Protein AF-A0A969W3G7-F1 (afdb_monomer)

Foldseek 3Di:
DDKDFDKDKDFFFAAPVQAPDDQQAFDPFQDDGGVVDTHRATAGWHWDDDPRTTGMIMGRHFDKAADPDQVLLVVQAQHWQAAQDPPDVVDGDNHIWGWHWTAHPVGTIIGTTDMDDDDDDPADPDDKDWDADPVRKIKIWGWDKDAPDDPPDDDDDPDDDDRIDIDIDIDTDDPAPQWDWDWDFDPPDVVDTDTDIDIDGDDDDDDFDPDDVAFFGKDKDAPDDPPDDDDPPDDGMDIDGDDPDDFDFPDFDDDPDPDTDTDGDDCVQKDKDFAQDFPDDAQDWDAQQDDRHPPDTDHATFGFHDDDRRITITGGDDDDDDDPPWAAPDDPPDDDDVPDDGTHDDDPPPPDPDPPDLVVVLQCLQQLHFDPQAFDWALAWAWWAWDQDPVRAIWIWGQDPVRDIDTDHDDPPWAAPDDHGDIDHGRDGGTDDHHRLQVQLVSQLVVCVVPHPNLVSLVVSLVVSLVVSLVSSCVSCVSVVHDDDSVVSSVSSCLQFQWKAFCFQFPHPDDHRDIDGPVVLVVRQVVCVVVVGDRTHIGTGGHRSLRSQCPDLALQSNLVPDPVVVSVVVCVVVVRDGPLQAQRSCVVVVHQGCDDPCVVVVVVVVPDDDDDDDDDDDDDDDDPPDDQDPVNVVPDDDDDDDDDDDDDDDDDDDDDPDDDDDDDDDDDDDDDDDD

Nearest PDB structures (foldseek):
  8gzh-assembly1_Z  TM=3.948E-01  e=4.542E-54  Synechocystis sp. PCC 6803
  8syi-assembly1_Z  TM=3.996E-01  e=1.171E-52  Synechococcus elongatus
  8urw-assembly1_Z  TM=3.968E-01  e=2.261E-47  Synechococcus elongatus
  5x22-assembly2_N  TM=9.342E-01  e=3.281E-22  Thermus thermophilus HB8
  5x22-assembly1_D  TM=8.956E-01  e=2.255E-21  Thermus thermophilus HB8

Sequence (675 aa):
TLLWIPEEAHEVNKDISLLMVEDGQYLEAGTEVVKDIFCQSAGVVEVTQKNDILREIAIKPGELHLVDDPEAAMQKHDSFAYPGQEVLPGVVPTELRYVEYVETPEGSALLLRPVEEFTVPDNPAVPSQESTNQMGRSIRLRAVQRISYKDGERVKSIDGLELLRTQLMLEIDTDAPQLAADIEFDKTDPDNWLLQLVILESLVIRQDISADLTQGSTRTRVLVSEGDKIAPGSVVARTEILCKQSGEVRGIRAGAELVRRVLVVTDADRLSLPCAKPTVQVNDLLRSGDAIGSGVIVPDSGQVVAIEDGNVVMRVGRPYLVSPGAVLQIDHSDLVQRGDNLALLVFERAKTGDIIQGLPRIEELLEGRKPKEMCVLAQKAGRVQVVYDSDDNAEVKIIEEDGNVLDYPINPGQSLIVSDGQVVLAAEPLTDGPANPHDILDIFFRLHRETKGIREAALLSLQQVQEFLVNEVQSVYQSQGVDISDKHIEVVVKQMTSKVRIDDGGDTTRLPGELVDLHQVEQINEAMEITGSVPAEYTPILMGITKASLNTDSFISAASFQETTRVLTEAAIEGKSDWLRGLKENVIIGRLIPAGTGFNAYDNVSSDVEPIYESAIAFDEADENVVIDDNIARSLPTYPIPIPANSEYEEELVDDDMEFEDLDDDDDSDDDLIE

Mean predicted aligned error: 22.02 Å

Structure (mmCIF, N/CA/C/O backbone):
data_AF-A0A969W3G7-F1
#
_entry.id   AF-A0A969W3G7-F1
#
loop_
_atom_site.group_PDB
_atom_site.id
_atom_site.type_symbol
_atom_site.label_atom_id
_atom_site.label_alt_id
_atom_site.label_comp_id
_atom_site.label_asym_id
_atom_site.label_entity_id
_atom_site.label_seq_id
_atom_site.pdbx_PDB_ins_code
_atom_site.Cartn_x
_atom_site.Cartn_y
_atom_site.Cartn_z
_atom_site.occupancy
_atom_site.B_iso_or_equiv
_atom_site.auth_seq_id
_atom_site.auth_comp_id
_atom_site.auth_asym_id
_atom_site.auth_atom_id
_atom_site.pdbx_PDB_model_num
ATOM 1 N N . THR A 1 1 ? 20.037 -35.197 -22.872 1.00 77.62 1 THR A N 1
ATOM 2 C CA . THR A 1 1 ? 21.127 -34.804 -23.788 1.00 77.62 1 THR A CA 1
ATOM 3 C C . THR A 1 1 ? 21.576 -33.408 -23.439 1.00 77.62 1 THR A C 1
ATOM 5 O O . THR A 1 1 ? 20.720 -32.613 -23.083 1.00 77.62 1 THR A O 1
ATOM 8 N N . LEU A 1 2 ? 22.877 -33.133 -23.485 1.00 83.56 2 LEU A N 1
ATOM 9 C CA . LEU A 1 2 ? 23.442 -31.796 -23.297 1.00 83.56 2 LEU A CA 1
ATOM 10 C C . LEU A 1 2 ? 24.012 -31.341 -24.643 1.00 83.56 2 LEU A C 1
ATOM 12 O O . LEU A 1 2 ? 24.755 -32.092 -25.269 1.00 83.56 2 LEU A O 1
ATOM 16 N N . LEU A 1 3 ? 23.605 -30.161 -25.104 1.00 88.00 3 LEU A N 1
ATOM 17 C CA . LEU A 1 3 ? 24.078 -29.559 -26.349 1.00 88.00 3 LEU A CA 1
ATOM 18 C C . LEU A 1 3 ? 25.063 -28.448 -25.994 1.00 88.00 3 LEU A C 1
ATOM 20 O O . LEU A 1 3 ? 24.746 -27.594 -25.172 1.00 88.00 3 LEU A O 1
ATOM 24 N N . TRP A 1 4 ? 26.254 -28.484 -26.576 1.00 87.19 4 TRP A N 1
ATOM 25 C CA . TRP A 1 4 ? 27.304 -27.504 -26.331 1.00 87.19 4 TRP A CA 1
ATOM 26 C C . TRP A 1 4 ? 27.584 -26.711 -27.605 1.00 87.19 4 TRP A C 1
ATOM 28 O O . TRP A 1 4 ? 27.890 -27.291 -28.649 1.00 87.19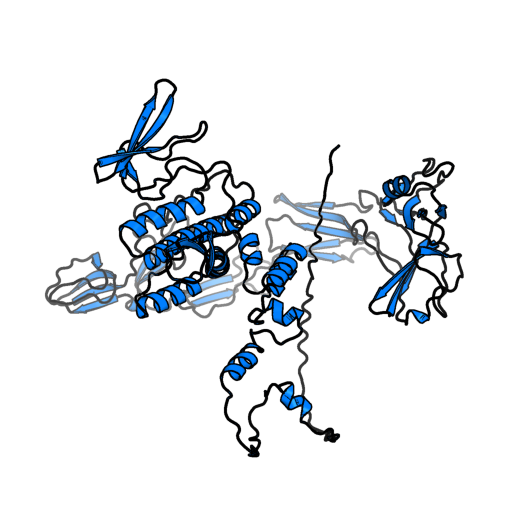 4 TRP A O 1
ATOM 38 N N . ILE A 1 5 ? 27.466 -25.387 -27.522 1.00 90.25 5 ILE A N 1
ATOM 39 C CA . ILE A 1 5 ? 27.737 -24.470 -28.631 1.00 90.25 5 ILE A CA 1
ATOM 40 C C . ILE A 1 5 ? 29.088 -23.809 -28.338 1.00 90.25 5 ILE A C 1
ATOM 42 O O . ILE A 1 5 ? 29.193 -23.064 -27.363 1.00 90.25 5 ILE A O 1
ATOM 46 N N . PRO A 1 6 ? 30.141 -24.088 -29.122 1.00 88.50 6 PRO A N 1
ATOM 47 C CA . PRO A 1 6 ? 31.458 -23.541 -28.858 1.00 88.50 6 PRO A CA 1
ATOM 48 C C . PRO A 1 6 ? 31.508 -22.044 -29.179 1.00 88.50 6 PRO A C 1
ATOM 50 O O . PRO A 1 6 ? 30.859 -21.544 -30.107 1.00 88.50 6 PRO A O 1
ATOM 53 N N . GLU A 1 7 ? 32.329 -21.337 -28.415 1.00 89.81 7 GLU A N 1
ATOM 54 C CA . GLU A 1 7 ? 32.609 -19.918 -28.576 1.00 89.81 7 GLU A CA 1
ATOM 55 C C . GLU A 1 7 ? 34.047 -19.645 -28.148 1.00 89.81 7 GLU A C 1
ATOM 57 O O . GLU A 1 7 ? 34.531 -20.211 -27.166 1.00 89.81 7 GLU A O 1
ATOM 62 N N . GLU A 1 8 ? 34.745 -18.802 -28.900 1.00 90.00 8 GLU A N 1
ATOM 63 C CA . GLU A 1 8 ? 36.092 -18.368 -28.551 1.00 90.00 8 GLU A CA 1
ATOM 64 C C . GLU A 1 8 ? 36.003 -16.983 -27.916 1.00 90.00 8 GLU A C 1
ATOM 66 O O . GLU A 1 8 ? 35.596 -16.031 -28.571 1.00 90.00 8 GLU A O 1
ATOM 71 N N . ALA A 1 9 ? 36.385 -16.864 -26.647 1.00 88.75 9 ALA A N 1
ATOM 72 C CA . ALA A 1 9 ? 36.351 -15.603 -25.916 1.00 88.75 9 ALA A CA 1
ATOM 73 C C . ALA A 1 9 ? 37.769 -15.145 -25.556 1.00 88.75 9 ALA A C 1
ATOM 75 O O . ALA A 1 9 ? 38.571 -15.913 -25.020 1.00 88.75 9 ALA A O 1
ATOM 76 N N . HIS A 1 10 ? 38.061 -13.874 -25.819 1.00 87.50 10 HIS A N 1
ATOM 77 C CA . HIS A 1 10 ? 39.287 -13.192 -25.419 1.00 87.50 10 HIS A CA 1
ATOM 78 C C . HIS A 1 10 ? 38.942 -12.090 -24.421 1.00 87.50 10 HIS A C 1
ATOM 80 O O . HIS A 1 10 ? 38.292 -11.105 -24.771 1.00 87.50 10 HIS A O 1
ATOM 86 N N . GLU A 1 11 ? 39.412 -12.225 -23.183 1.00 86.38 11 GLU A N 1
ATOM 87 C CA . GLU A 1 11 ? 39.331 -11.146 -22.198 1.00 86.38 11 GLU A CA 1
ATOM 88 C C . GLU A 1 11 ? 40.437 -10.124 -22.464 1.00 86.38 11 GLU A C 1
ATOM 90 O O . GLU A 1 11 ? 41.635 -10.424 -22.420 1.00 86.38 11 GLU A O 1
ATOM 95 N N . VAL A 1 12 ? 40.032 -8.892 -22.757 1.00 85.00 12 VAL A N 1
ATOM 96 C CA . VAL A 1 12 ? 40.934 -7.797 -23.114 1.00 85.00 12 VAL A CA 1
ATOM 97 C C . VAL A 1 12 ? 40.680 -6.649 -22.143 1.00 85.00 12 VAL A C 1
ATOM 99 O O . VAL A 1 12 ? 39.558 -6.408 -21.745 1.00 85.00 12 VAL A O 1
ATOM 102 N N . ASN A 1 13 ? 41.719 -5.933 -21.721 1.00 84.50 13 ASN A N 1
ATOM 103 C CA . ASN A 1 13 ? 41.578 -4.694 -20.948 1.00 84.50 13 ASN A CA 1
ATOM 104 C C . ASN A 1 13 ? 42.464 -3.633 -21.600 1.00 84.50 13 ASN A C 1
ATOM 106 O O . ASN A 1 13 ? 43.559 -3.332 -21.120 1.00 84.50 13 ASN A O 1
ATOM 110 N N . LYS A 1 14 ? 42.043 -3.155 -22.772 1.00 83.75 14 LYS A N 1
ATOM 111 C CA . LYS A 1 14 ? 42.809 -2.228 -23.617 1.00 83.75 14 LYS A CA 1
ATOM 112 C C . LYS A 1 14 ? 41.896 -1.136 -24.176 1.00 83.75 14 LYS A C 1
ATOM 114 O O . LYS A 1 14 ? 40.688 -1.325 -24.271 1.00 83.75 14 LYS A O 1
ATOM 119 N N . ASP A 1 15 ? 42.486 -0.012 -24.576 1.00 84.75 15 ASP A N 1
ATOM 120 C CA . ASP A 1 15 ? 41.760 1.059 -25.263 1.00 84.75 15 ASP A CA 1
ATOM 121 C C . ASP A 1 15 ? 41.197 0.579 -26.606 1.00 84.75 15 ASP A C 1
ATOM 123 O O . ASP A 1 15 ? 41.882 -0.113 -27.367 1.00 84.75 15 ASP A O 1
ATOM 127 N N . ILE A 1 16 ? 39.991 1.041 -26.942 1.00 84.69 16 ILE A N 1
ATOM 128 C CA . ILE A 1 16 ? 39.308 0.735 -28.208 1.00 84.69 16 ILE A CA 1
ATOM 129 C C . ILE A 1 16 ? 40.128 1.078 -29.461 1.00 84.69 16 ILE A C 1
ATOM 131 O O . ILE A 1 16 ? 40.008 0.416 -30.485 1.00 84.69 16 ILE A O 1
ATOM 135 N N . SER A 1 17 ? 41.039 2.053 -29.376 1.00 84.62 17 SER A N 1
ATOM 136 C CA . SER A 1 17 ? 41.923 2.443 -30.490 1.00 84.62 17 SER A CA 1
ATOM 137 C C . SER A 1 17 ? 42.834 1.322 -31.017 1.00 84.62 17 SER A C 1
ATOM 139 O O . SER A 1 17 ? 43.444 1.475 -32.074 1.00 84.62 17 SER A O 1
ATOM 141 N N . LEU A 1 18 ? 42.959 0.221 -30.270 1.00 84.56 18 LEU A N 1
ATOM 142 C CA . LEU A 1 18 ? 43.752 -0.952 -30.633 1.00 84.56 18 LEU A CA 1
ATOM 143 C C . LEU A 1 18 ? 42.930 -2.060 -31.315 1.00 84.56 18 LEU A C 1
ATOM 145 O O . LEU A 1 18 ? 43.513 -3.094 -31.653 1.00 84.56 18 LEU A O 1
ATOM 149 N N . LEU A 1 19 ? 41.617 -1.863 -31.488 1.00 88.69 19 LEU A N 1
ATOM 150 C CA . LEU A 1 19 ? 40.727 -2.760 -32.224 1.00 88.69 19 LEU A CA 1
ATOM 151 C C . LEU A 1 19 ? 41.021 -2.677 -33.728 1.00 88.69 19 LEU A C 1
ATOM 153 O O . LEU A 1 19 ? 41.130 -1.584 -34.284 1.00 88.69 19 LEU A O 1
ATOM 157 N N . MET A 1 20 ? 41.165 -3.833 -34.376 1.00 87.12 20 MET A N 1
ATOM 158 C CA . MET A 1 20 ? 41.539 -3.948 -35.794 1.00 87.12 20 MET A CA 1
ATOM 159 C C . MET A 1 20 ? 40.386 -4.456 -36.678 1.00 87.12 20 MET A C 1
ATOM 161 O O . MET A 1 20 ? 40.565 -4.584 -37.889 1.00 87.12 20 MET A O 1
ATOM 165 N N . VAL A 1 21 ? 39.224 -4.742 -36.082 1.00 88.00 21 VAL A N 1
ATOM 166 C CA . VAL A 1 21 ? 38.031 -5.315 -36.728 1.00 88.00 21 VAL A CA 1
ATOM 167 C C . VAL A 1 21 ? 36.777 -4.521 -36.360 1.00 88.00 21 VAL A C 1
ATOM 169 O O . VAL A 1 21 ? 36.771 -3.801 -35.362 1.00 88.00 21 VAL A O 1
ATOM 172 N N . GLU A 1 22 ? 35.720 -4.655 -37.154 1.00 87.19 22 GLU A N 1
ATOM 173 C CA . GLU A 1 22 ? 34.403 -4.078 -36.857 1.00 87.19 22 GLU A CA 1
ATOM 174 C C . GLU A 1 22 ? 33.512 -5.098 -36.134 1.00 87.19 22 GLU A C 1
ATOM 176 O O . GLU A 1 22 ? 33.626 -6.302 -36.363 1.00 87.19 22 GLU A O 1
ATOM 181 N N . ASP A 1 23 ? 32.628 -4.620 -35.258 1.00 88.25 23 ASP A N 1
ATOM 182 C CA . ASP A 1 23 ? 31.625 -5.469 -34.609 1.00 88.25 23 ASP A CA 1
ATOM 183 C C . ASP A 1 23 ? 30.686 -6.095 -35.659 1.00 88.25 23 ASP A C 1
ATOM 185 O O . ASP A 1 23 ? 30.328 -5.448 -36.646 1.00 88.25 23 ASP A O 1
ATOM 189 N N . GLY A 1 24 ? 30.354 -7.380 -35.505 1.00 86.38 24 GLY A N 1
ATOM 190 C CA . GLY A 1 24 ? 29.566 -8.136 -36.486 1.00 86.38 24 GLY A CA 1
ATOM 191 C C . GLY A 1 24 ? 30.334 -8.564 -37.748 1.00 86.38 24 GLY A C 1
ATOM 192 O O . GLY A 1 24 ? 29.765 -9.192 -38.644 1.00 86.38 24 GLY A O 1
ATOM 193 N N . GLN A 1 25 ? 31.634 -8.268 -37.859 1.00 90.19 25 GLN A N 1
ATOM 194 C CA . GLN A 1 25 ? 32.452 -8.696 -38.996 1.00 90.19 25 GLN A CA 1
ATOM 195 C C . GLN A 1 25 ? 32.756 -10.205 -38.948 1.00 90.19 25 GLN A C 1
ATOM 197 O O . GLN A 1 25 ? 33.124 -10.757 -37.911 1.00 90.19 25 GLN A O 1
ATOM 202 N N . TYR A 1 26 ? 32.678 -10.883 -40.097 1.00 90.75 26 TYR A N 1
ATOM 203 C CA . TYR A 1 26 ? 33.151 -12.263 -40.224 1.00 90.75 26 TYR A CA 1
ATOM 204 C C . TYR A 1 26 ? 34.674 -12.312 -40.380 1.00 90.75 26 TYR A C 1
ATOM 206 O O . TYR A 1 26 ? 35.238 -11.695 -41.288 1.00 90.75 26 TYR A O 1
ATOM 214 N N . LEU A 1 27 ? 35.338 -13.065 -39.506 1.00 91.50 27 LEU A N 1
ATOM 215 C CA . LEU A 1 27 ? 36.789 -13.210 -39.457 1.00 91.50 27 LEU A CA 1
ATOM 216 C C . LEU A 1 27 ? 37.214 -14.611 -39.903 1.00 91.50 27 LEU A C 1
ATOM 218 O O . LEU A 1 27 ? 36.585 -15.614 -39.562 1.00 91.50 27 LEU A O 1
ATOM 222 N N . GLU A 1 28 ? 38.323 -14.688 -40.639 1.00 90.56 28 GLU A N 1
ATOM 223 C CA . GLU A 1 28 ? 38.999 -15.956 -40.914 1.00 90.56 28 GLU A CA 1
ATOM 224 C C . GLU A 1 28 ? 39.963 -16.296 -39.773 1.00 90.56 28 GLU A C 1
ATOM 226 O O . GLU A 1 28 ? 40.512 -15.411 -39.122 1.00 90.56 28 GLU A O 1
ATOM 231 N N . ALA A 1 29 ? 40.214 -17.584 -39.541 1.00 89.62 29 ALA A N 1
ATOM 232 C CA . ALA A 1 29 ? 41.173 -18.013 -38.527 1.00 89.62 29 ALA A CA 1
ATOM 233 C C . ALA A 1 29 ? 42.572 -17.416 -38.791 1.00 89.62 29 ALA A C 1
ATOM 235 O O . ALA A 1 29 ? 43.124 -17.546 -39.887 1.00 89.62 29 ALA A O 1
ATOM 236 N N . GLY A 1 30 ? 43.170 -16.802 -37.770 1.00 86.69 30 GLY A N 1
ATOM 237 C CA . GLY A 1 30 ? 44.473 -16.139 -37.836 1.00 86.69 30 GLY A CA 1
ATOM 238 C C . GLY A 1 30 ? 44.425 -14.635 -38.131 1.00 86.69 30 GLY A C 1
ATOM 239 O O . GLY A 1 30 ? 45.489 -14.021 -38.240 1.00 86.69 30 GLY A O 1
ATOM 240 N N . THR A 1 31 ? 43.242 -14.025 -38.249 1.00 89.12 31 THR A N 1
ATOM 241 C CA . THR A 1 31 ? 43.086 -12.565 -38.320 1.00 89.12 31 THR A CA 1
ATOM 242 C C . THR A 1 31 ? 43.455 -11.903 -36.986 1.00 89.12 31 THR A C 1
ATOM 244 O O . THR A 1 31 ? 43.137 -12.401 -35.906 1.00 89.12 31 THR A O 1
ATOM 247 N N . GLU A 1 32 ? 44.158 -10.771 -37.053 1.00 90.00 32 GLU A N 1
ATOM 248 C CA . GLU A 1 32 ? 44.464 -9.944 -35.880 1.00 90.00 32 GLU A CA 1
ATOM 249 C C . GLU A 1 32 ? 43.218 -9.139 -35.490 1.00 90.00 32 GLU A C 1
ATOM 251 O O . GLU A 1 32 ? 42.745 -8.322 -36.277 1.00 90.00 32 GLU A O 1
ATOM 256 N N . VAL A 1 33 ? 42.682 -9.386 -34.293 1.00 88.94 33 VAL A N 1
ATOM 257 C CA . VAL A 1 33 ? 41.410 -8.804 -33.824 1.00 88.94 33 VAL A CA 1
ATOM 258 C C . VAL A 1 33 ? 41.662 -7.539 -33.000 1.00 88.94 33 VAL A C 1
ATOM 260 O O . VAL A 1 33 ? 41.040 -6.497 -33.195 1.00 88.94 33 VAL A O 1
ATOM 263 N N . VAL A 1 34 ? 42.659 -7.609 -32.121 1.00 87.94 34 VAL A N 1
ATOM 264 C CA . VAL A 1 34 ? 43.237 -6.486 -31.373 1.00 87.94 34 VAL A CA 1
ATOM 265 C C . VAL A 1 34 ? 44.740 -6.589 -31.518 1.00 87.94 34 VAL A C 1
ATOM 267 O O . VAL A 1 34 ? 45.261 -7.691 -31.655 1.00 87.94 34 VAL A O 1
ATOM 270 N N . LYS A 1 35 ? 45.457 -5.468 -31.433 1.00 84.19 35 LYS A N 1
ATOM 271 C CA . LYS A 1 35 ? 46.923 -5.472 -31.477 1.00 84.19 35 LYS A CA 1
ATOM 272 C C . LYS A 1 35 ? 47.539 -6.574 -30.589 1.00 84.19 35 LYS A C 1
ATOM 274 O O . LYS A 1 35 ? 47.359 -6.552 -29.361 1.00 84.19 35 LYS A O 1
ATOM 279 N N . ASP A 1 36 ? 48.286 -7.480 -31.223 1.00 82.56 36 ASP A N 1
ATOM 280 C CA . ASP A 1 36 ? 48.933 -8.674 -30.649 1.00 82.56 36 ASP A CA 1
ATOM 281 C C . ASP A 1 36 ? 47.988 -9.822 -30.202 1.00 82.56 36 ASP A C 1
ATOM 283 O O . ASP A 1 36 ? 48.418 -10.721 -29.475 1.00 82.56 36 ASP A O 1
ATOM 287 N N . ILE A 1 37 ? 46.718 -9.822 -30.621 1.00 86.19 37 ILE A N 1
ATOM 288 C CA . ILE A 1 37 ? 45.714 -10.865 -30.334 1.00 86.19 37 ILE A CA 1
ATOM 289 C C . ILE A 1 37 ? 45.111 -11.358 -31.655 1.00 86.19 37 ILE A C 1
ATOM 291 O O . ILE A 1 37 ? 44.544 -10.581 -32.423 1.00 86.19 37 ILE A O 1
ATOM 295 N N . PHE A 1 38 ? 45.215 -12.663 -31.902 1.00 89.06 38 PHE A N 1
ATOM 296 C CA . PHE A 1 38 ? 44.768 -13.311 -33.136 1.00 89.06 38 PHE A CA 1
ATOM 297 C C . PHE A 1 38 ? 43.646 -14.303 -32.841 1.00 89.06 38 PHE A C 1
ATOM 299 O O . PHE A 1 38 ? 43.731 -15.040 -31.856 1.00 89.06 38 PHE A O 1
ATOM 306 N N . CYS A 1 39 ? 42.639 -14.356 -33.710 1.00 90.75 39 CYS A N 1
ATOM 307 C CA . CYS A 1 39 ? 41.588 -15.364 -33.625 1.00 90.75 39 CYS A CA 1
ATOM 308 C C . CYS A 1 39 ? 42.108 -16.749 -34.031 1.00 90.75 39 CYS A C 1
ATOM 310 O O . CYS A 1 39 ? 42.910 -16.884 -34.960 1.00 90.75 39 CYS A O 1
ATOM 312 N N . GLN A 1 40 ? 41.651 -17.795 -33.347 1.00 88.62 40 GLN A N 1
ATOM 313 C CA . GLN A 1 40 ? 41.970 -19.186 -33.684 1.00 88.62 40 GLN A CA 1
ATOM 314 C C . GLN A 1 40 ? 40.878 -19.828 -34.543 1.00 88.62 40 GLN A C 1
ATOM 316 O O . GLN A 1 40 ? 41.171 -20.690 -35.374 1.00 88.62 40 GLN A O 1
ATOM 321 N N . SER A 1 41 ? 39.641 -19.376 -34.370 1.00 88.56 41 SER A N 1
ATOM 322 C CA . SER A 1 41 ? 38.452 -19.857 -35.065 1.00 88.56 41 SER A CA 1
ATOM 323 C C . SER A 1 41 ? 37.984 -18.842 -36.105 1.00 88.56 41 SER A C 1
ATOM 325 O O . SER A 1 41 ? 38.125 -17.634 -35.921 1.00 88.56 41 SER A O 1
ATOM 327 N N . ALA A 1 42 ? 37.416 -19.337 -37.205 1.00 90.12 42 ALA A N 1
ATOM 328 C CA . ALA A 1 42 ? 36.699 -18.496 -38.159 1.00 90.12 42 ALA A CA 1
ATOM 329 C C . ALA A 1 42 ? 35.249 -18.323 -37.690 1.00 90.12 42 ALA A C 1
ATOM 331 O O . ALA A 1 42 ? 34.616 -19.310 -37.307 1.00 90.12 42 ALA A O 1
ATOM 332 N N . GLY A 1 43 ? 34.733 -17.099 -37.711 1.00 91.06 43 GLY A N 1
ATOM 333 C CA . GLY A 1 43 ? 33.425 -16.787 -37.143 1.00 91.06 43 GLY A CA 1
ATOM 334 C C . GLY A 1 43 ? 33.119 -15.297 -37.113 1.00 91.06 43 GLY A C 1
ATOM 335 O O . GLY A 1 43 ? 33.952 -14.480 -37.502 1.00 91.06 43 GLY A O 1
ATOM 336 N N . VAL A 1 44 ? 31.922 -14.944 -36.649 1.00 91.50 44 VAL A N 1
ATOM 337 C CA . VAL A 1 44 ? 31.531 -13.538 -36.476 1.00 91.50 44 VAL A CA 1
ATOM 338 C C . VAL A 1 44 ? 32.046 -13.019 -35.140 1.00 91.50 44 VAL A C 1
ATOM 340 O O . VAL A 1 44 ? 31.929 -13.712 -34.128 1.00 91.50 44 VAL A O 1
ATOM 343 N N . VAL A 1 45 ? 32.636 -11.825 -35.147 1.00 92.06 45 VAL A N 1
ATOM 344 C CA . VAL A 1 45 ? 33.130 -11.162 -33.938 1.00 92.06 45 VAL A CA 1
ATOM 345 C C . VAL A 1 45 ? 32.027 -10.356 -33.254 1.00 92.06 45 VAL A C 1
ATOM 347 O O . VAL A 1 45 ? 31.266 -9.655 -33.913 1.00 92.06 45 VAL A O 1
ATOM 350 N N . GLU A 1 46 ? 31.977 -10.448 -31.931 1.00 90.12 46 GLU A N 1
ATOM 351 C CA . GLU A 1 46 ? 31.147 -9.640 -31.041 1.00 90.12 46 GLU A CA 1
ATOM 352 C C . GLU A 1 46 ? 32.065 -8.920 -30.047 1.00 90.12 46 GLU A C 1
ATOM 354 O O . GLU A 1 46 ? 32.893 -9.546 -29.370 1.00 90.12 46 GLU A O 1
ATOM 359 N N . VAL A 1 47 ? 31.963 -7.594 -29.993 1.00 89.19 47 VAL A N 1
ATOM 360 C CA . VAL A 1 47 ? 32.858 -6.735 -29.213 1.00 89.19 47 VAL A CA 1
ATOM 361 C C . VAL A 1 47 ? 32.115 -6.105 -28.038 1.00 89.19 47 VAL A C 1
ATOM 363 O O . VAL A 1 47 ? 31.266 -5.234 -28.207 1.00 89.19 47 VAL A O 1
ATOM 366 N N . THR A 1 48 ? 32.515 -6.457 -26.816 1.00 88.38 48 THR A N 1
ATOM 367 C CA . THR A 1 48 ? 31.950 -5.886 -25.587 1.00 88.38 48 THR A CA 1
ATOM 368 C C . THR A 1 48 ? 32.860 -4.793 -25.031 1.00 88.38 48 THR A C 1
ATOM 370 O O . THR A 1 48 ? 34.014 -5.035 -24.650 1.00 88.38 48 THR A O 1
ATOM 373 N N . GLN A 1 49 ? 32.326 -3.575 -24.915 1.00 87.69 49 GLN A N 1
ATOM 374 C CA . GLN A 1 49 ? 33.052 -2.403 -24.414 1.00 87.69 49 GLN A CA 1
ATOM 375 C C . GLN A 1 49 ? 32.324 -1.697 -23.264 1.00 87.69 49 GLN A C 1
ATOM 377 O O . GLN A 1 49 ? 31.098 -1.658 -23.214 1.00 87.69 49 GLN A O 1
ATOM 382 N N . LYS A 1 50 ? 33.088 -1.088 -22.348 1.00 86.62 50 LYS A N 1
ATOM 383 C CA . LYS A 1 50 ? 32.559 -0.257 -21.252 1.00 86.62 50 LYS A CA 1
ATOM 384 C C . LYS A 1 50 ? 33.474 0.946 -21.028 1.00 86.62 50 LYS A C 1
ATOM 386 O O . LYS A 1 50 ? 34.648 0.759 -20.719 1.00 86.62 50 LYS A O 1
ATOM 391 N N . ASN A 1 51 ? 32.936 2.163 -21.139 1.00 82.94 51 ASN A N 1
ATOM 392 C CA . ASN A 1 51 ? 33.672 3.431 -20.979 1.00 82.94 51 ASN A CA 1
ATOM 393 C C . ASN A 1 51 ? 34.918 3.540 -21.885 1.00 82.94 51 ASN A C 1
ATOM 395 O O . ASN A 1 51 ? 36.007 3.820 -21.390 1.00 82.94 51 ASN A O 1
ATOM 399 N N . ASP A 1 52 ? 34.773 3.261 -23.185 1.00 80.12 52 ASP A N 1
ATOM 400 C CA . ASP A 1 52 ? 35.857 3.266 -24.194 1.00 80.12 52 ASP A CA 1
ATOM 401 C C . ASP A 1 52 ? 36.998 2.248 -23.962 1.00 80.12 52 ASP A C 1
ATOM 403 O O . ASP A 1 52 ? 38.018 2.255 -24.661 1.00 80.12 52 ASP A O 1
ATOM 407 N N . ILE A 1 53 ? 36.807 1.321 -23.017 1.00 85.12 53 ILE A N 1
ATOM 408 C CA . ILE A 1 53 ? 37.711 0.203 -22.742 1.00 85.12 53 ILE A CA 1
ATOM 409 C C . ILE A 1 53 ? 37.085 -1.078 -23.298 1.00 85.12 53 ILE A C 1
ATOM 411 O O . ILE A 1 53 ? 35.973 -1.453 -22.912 1.00 85.12 53 ILE A O 1
ATOM 415 N N . LEU A 1 54 ? 37.822 -1.768 -24.171 1.00 85.00 54 LEU A N 1
ATOM 416 C CA . LEU A 1 54 ? 37.495 -3.123 -24.617 1.00 85.00 54 LEU A CA 1
ATOM 417 C C . LEU A 1 54 ? 37.617 -4.061 -23.421 1.00 85.00 54 LEU A C 1
ATOM 419 O O . LEU A 1 54 ? 38.663 -4.047 -22.768 1.00 85.00 54 LEU A O 1
ATOM 423 N N . ARG A 1 55 ? 36.563 -4.837 -23.146 1.00 87.88 55 ARG A N 1
ATOM 424 C CA . ARG A 1 55 ? 36.497 -5.804 -22.037 1.00 87.88 55 ARG A CA 1
ATOM 425 C C . ARG A 1 55 ? 36.559 -7.241 -22.523 1.00 87.88 55 ARG A C 1
ATOM 427 O O . ARG A 1 55 ? 37.261 -8.071 -21.952 1.00 87.88 55 ARG A O 1
ATOM 434 N N . GLU A 1 56 ? 35.829 -7.528 -23.586 1.00 89.50 56 GLU A N 1
ATOM 435 C CA . GLU A 1 56 ? 35.714 -8.877 -24.110 1.00 89.50 56 GLU A CA 1
ATOM 436 C C . GLU A 1 56 ? 35.533 -8.832 -25.618 1.00 89.50 56 GLU A C 1
ATOM 438 O O . GLU A 1 56 ? 34.890 -7.934 -26.160 1.00 89.50 56 GLU A O 1
ATOM 443 N N . ILE A 1 57 ? 36.135 -9.809 -26.282 1.00 89.44 57 ILE A N 1
ATOM 444 C CA . ILE A 1 57 ? 35.943 -10.075 -27.698 1.00 89.44 57 ILE A CA 1
ATOM 445 C C . ILE A 1 57 ? 35.560 -11.538 -27.815 1.00 89.44 57 ILE A C 1
ATOM 447 O O . ILE A 1 57 ? 36.373 -12.414 -27.516 1.00 89.44 57 ILE A O 1
ATOM 451 N N . ALA A 1 58 ? 34.331 -11.788 -28.241 1.00 91.00 58 ALA A N 1
ATOM 452 C CA . ALA A 1 58 ? 33.830 -13.122 -28.507 1.00 91.00 58 ALA A CA 1
ATOM 453 C C . ALA A 1 58 ? 33.821 -13.379 -30.015 1.00 91.00 58 ALA A C 1
ATOM 455 O O . ALA A 1 58 ? 33.531 -12.499 -30.819 1.00 91.00 58 ALA A O 1
ATOM 456 N N . ILE A 1 59 ? 34.164 -14.596 -30.411 1.00 92.19 59 ILE A N 1
ATOM 457 C CA . ILE A 1 59 ? 34.134 -15.054 -31.792 1.00 92.19 59 ILE A CA 1
ATOM 458 C C . ILE A 1 59 ? 33.196 -16.245 -31.823 1.00 92.19 59 ILE A C 1
ATOM 460 O O . ILE A 1 59 ? 33.461 -17.279 -31.204 1.00 92.19 59 ILE A O 1
ATOM 464 N N . LYS A 1 60 ? 32.094 -16.085 -32.552 1.00 92.50 60 LYS A N 1
ATOM 465 C CA . LYS A 1 60 ? 31.060 -17.099 -32.739 1.00 92.50 60 LYS A CA 1
ATOM 466 C C . LYS A 1 60 ? 31.408 -17.931 -33.973 1.00 92.50 60 LYS A C 1
ATOM 468 O O . LYS A 1 60 ? 31.190 -17.464 -35.096 1.00 92.50 60 LYS A O 1
ATOM 473 N N . PRO A 1 61 ? 31.977 -19.141 -33.815 1.00 91.12 61 PRO A N 1
ATOM 474 C CA . PRO A 1 61 ? 32.357 -19.963 -34.951 1.00 91.12 61 PRO A CA 1
ATOM 475 C C . PRO A 1 61 ? 31.118 -20.467 -35.687 1.00 91.12 61 PRO A C 1
ATOM 477 O O . PRO A 1 61 ? 30.161 -20.926 -35.064 1.00 91.12 61 PRO A O 1
ATOM 480 N N . GLY A 1 62 ? 31.135 -20.431 -37.015 1.00 88.94 62 GLY A N 1
ATOM 481 C CA . GLY A 1 62 ? 30.002 -20.893 -37.811 1.00 88.94 62 GLY A CA 1
ATOM 482 C C . GLY A 1 62 ? 30.109 -20.525 -39.282 1.00 88.94 62 GLY A C 1
ATOM 483 O O . GLY A 1 62 ? 31.008 -19.800 -39.694 1.00 88.94 62 GLY A O 1
ATOM 484 N N . GLU A 1 63 ? 29.179 -21.044 -40.078 1.00 87.56 63 GLU A N 1
ATOM 485 C CA . GLU A 1 63 ? 29.055 -20.698 -41.497 1.00 87.56 63 GLU A CA 1
ATOM 486 C C . GLU A 1 63 ? 28.085 -19.522 -41.645 1.00 87.56 63 GLU A C 1
ATOM 488 O O . GLU A 1 63 ? 26.930 -19.616 -41.225 1.00 87.56 63 GLU A O 1
ATOM 493 N N . LEU A 1 64 ? 28.562 -18.409 -42.210 1.00 88.31 64 LEU A N 1
ATOM 494 C CA . LEU A 1 64 ? 27.759 -17.209 -42.431 1.00 88.31 64 LEU A CA 1
ATOM 495 C C . LEU A 1 64 ? 27.025 -17.284 -43.776 1.00 88.31 64 LEU A C 1
ATOM 497 O O . LEU A 1 64 ? 27.645 -17.474 -44.825 1.00 88.31 64 LEU A O 1
ATOM 501 N N . HIS A 1 65 ? 25.714 -17.065 -43.754 1.00 87.94 65 HIS A N 1
ATOM 502 C CA . HIS A 1 65 ? 24.875 -16.996 -44.944 1.00 87.94 65 HIS A CA 1
ATOM 503 C C . HIS A 1 65 ? 24.103 -15.676 -44.979 1.00 87.94 65 HIS A C 1
ATOM 505 O O . HIS A 1 65 ? 23.223 -15.456 -44.152 1.00 87.94 65 HIS A O 1
ATOM 511 N N . LEU A 1 66 ? 24.411 -14.811 -45.949 1.00 85.62 66 LEU A N 1
ATOM 512 C CA . LEU A 1 66 ? 23.673 -13.564 -46.178 1.00 85.62 66 LEU A CA 1
ATOM 513 C C . LEU A 1 66 ? 22.224 -13.863 -46.586 1.00 85.62 66 LEU A C 1
ATOM 515 O O . LEU A 1 66 ? 21.974 -14.802 -47.349 1.00 85.62 66 LEU A O 1
ATOM 519 N N . VAL A 1 67 ? 21.283 -13.059 -46.091 1.00 86.19 67 VAL A N 1
ATOM 520 C CA . VAL A 1 67 ? 19.848 -13.243 -46.338 1.00 86.19 67 VAL A CA 1
ATOM 521 C C . VAL A 1 67 ? 19.245 -11.980 -46.947 1.00 86.19 67 VAL A C 1
ATOM 523 O O . VAL A 1 67 ? 19.488 -10.874 -46.476 1.00 86.19 67 VAL A O 1
ATOM 526 N N . ASP A 1 68 ? 18.436 -12.158 -47.994 1.00 79.19 68 ASP A N 1
ATOM 527 C CA . ASP A 1 68 ? 17.753 -11.055 -48.687 1.00 79.19 68 ASP A CA 1
ATOM 528 C C . ASP A 1 68 ? 16.518 -10.534 -47.920 1.00 79.19 68 ASP A C 1
ATOM 530 O O . ASP A 1 68 ? 16.073 -9.411 -48.149 1.00 79.19 68 ASP A O 1
ATOM 534 N N . ASP A 1 69 ? 15.954 -11.361 -47.032 1.00 80.69 69 ASP A N 1
ATOM 535 C CA . ASP A 1 69 ? 14.774 -11.082 -46.207 1.00 80.69 69 ASP A CA 1
ATOM 536 C C . ASP A 1 69 ? 15.115 -11.180 -44.700 1.00 80.69 69 ASP A C 1
ATOM 538 O O . ASP A 1 69 ? 15.215 -12.291 -44.162 1.00 80.69 69 ASP A O 1
ATOM 542 N N . PRO A 1 70 ? 15.324 -10.043 -44.011 1.00 79.25 70 PRO A N 1
ATOM 543 C CA . PRO A 1 70 ? 15.706 -10.028 -42.601 1.00 79.25 70 PRO A CA 1
ATOM 544 C C . PRO A 1 70 ? 14.590 -10.519 -41.665 1.00 79.25 70 PRO A C 1
ATOM 546 O O . PRO A 1 70 ? 14.893 -11.162 -40.661 1.00 79.25 70 PRO A O 1
ATOM 549 N N . GLU A 1 71 ? 13.310 -10.309 -41.998 1.00 79.31 71 GLU A N 1
ATOM 550 C CA . GLU A 1 71 ? 12.185 -10.724 -41.141 1.00 79.31 71 GLU A CA 1
ATOM 551 C C . GLU A 1 71 ? 12.085 -12.254 -41.058 1.00 79.31 71 GLU A C 1
ATOM 553 O O . GLU A 1 71 ? 11.925 -12.831 -39.979 1.00 79.31 71 GLU A O 1
ATOM 558 N N . ALA A 1 72 ? 12.254 -12.938 -42.192 1.00 75.88 72 ALA A N 1
ATOM 559 C CA . ALA A 1 72 ? 12.264 -14.398 -42.243 1.00 75.88 72 ALA A CA 1
ATOM 560 C C . ALA A 1 72 ? 13.493 -15.020 -41.552 1.00 75.88 72 ALA A C 1
ATOM 562 O O . ALA A 1 72 ? 13.429 -16.166 -41.095 1.00 75.88 72 ALA A O 1
ATOM 563 N N . ALA A 1 73 ? 14.612 -14.292 -41.490 1.00 75.19 73 ALA A N 1
ATOM 564 C CA . ALA A 1 73 ? 15.820 -14.718 -40.789 1.00 75.19 73 ALA A CA 1
ATOM 565 C C . ALA A 1 73 ? 15.667 -14.580 -39.267 1.00 75.19 73 ALA A C 1
ATOM 567 O O . ALA A 1 73 ? 16.002 -15.507 -38.530 1.00 75.19 73 ALA A O 1
ATOM 568 N N . MET A 1 74 ? 15.088 -13.470 -38.805 1.00 77.75 74 MET A N 1
ATOM 569 C CA . MET A 1 74 ? 14.862 -13.191 -37.386 1.00 77.75 74 MET A CA 1
ATOM 570 C C . MET A 1 74 ? 13.899 -14.200 -36.739 1.00 77.75 74 MET A C 1
ATOM 572 O O . MET A 1 74 ? 14.140 -14.646 -35.623 1.00 77.75 74 MET A O 1
ATOM 576 N N . GLN A 1 75 ? 12.890 -14.689 -37.472 1.00 80.75 75 GLN A N 1
ATOM 577 C CA . GLN A 1 75 ? 12.001 -15.771 -37.006 1.00 80.75 75 GLN A CA 1
ATOM 578 C C . GLN A 1 75 ? 12.710 -17.109 -36.732 1.00 80.75 75 GLN A C 1
ATOM 580 O O . GLN A 1 75 ? 12.132 -17.994 -36.103 1.00 80.75 75 GLN A O 1
ATOM 585 N N . LYS A 1 76 ? 13.927 -17.296 -37.252 1.00 78.81 76 LYS A N 1
ATOM 586 C CA . LYS A 1 76 ? 14.723 -18.520 -37.080 1.00 78.81 76 LYS A CA 1
ATOM 587 C C . LYS A 1 76 ? 15.885 -18.341 -36.103 1.00 78.81 76 LYS A C 1
ATOM 589 O O . LYS A 1 76 ? 16.641 -19.298 -35.924 1.00 78.81 76 LYS A O 1
ATOM 594 N N . HIS A 1 77 ? 16.036 -17.158 -35.504 1.00 84.12 77 HIS A N 1
ATOM 595 C CA . HIS A 1 77 ? 16.989 -16.922 -34.421 1.00 84.12 77 HIS A CA 1
ATOM 596 C C . HIS A 1 77 ? 16.679 -17.862 -33.240 1.00 84.12 77 HIS A C 1
ATOM 598 O O . HIS A 1 77 ? 15.527 -18.246 -33.040 1.00 84.12 77 HIS A O 1
ATOM 604 N N . ASP A 1 78 ? 17.713 -18.289 -32.517 1.00 83.25 78 ASP A N 1
ATOM 605 C CA . ASP A 1 78 ? 17.628 -19.232 -31.393 1.00 83.25 78 ASP A CA 1
ATOM 606 C C . ASP A 1 78 ? 16.939 -20.568 -31.708 1.00 83.25 78 ASP A C 1
ATOM 608 O O . ASP A 1 78 ? 16.204 -21.143 -30.900 1.00 83.25 78 ASP A O 1
ATOM 612 N N . SER A 1 79 ? 17.194 -21.111 -32.902 1.00 87.69 79 SER A N 1
ATOM 613 C CA . SER A 1 79 ? 16.654 -22.409 -33.315 1.00 87.69 79 SER A CA 1
ATOM 614 C C . SER A 1 79 ? 17.738 -23.412 -33.706 1.00 87.69 79 SER A C 1
ATOM 616 O O . SER A 1 79 ? 18.857 -23.059 -34.073 1.00 87.69 79 SER A O 1
ATOM 618 N N . PHE A 1 80 ? 17.409 -24.705 -33.644 1.00 88.06 80 PHE A N 1
ATOM 619 C CA . PHE A 1 80 ? 18.293 -25.772 -34.112 1.00 88.06 80 PHE A CA 1
ATOM 620 C C . PHE A 1 80 ? 17.898 -26.230 -35.515 1.00 88.06 80 PHE A C 1
ATOM 622 O O . PHE A 1 80 ? 16.753 -26.606 -35.773 1.00 88.06 80 PHE A O 1
ATOM 629 N N . ALA A 1 81 ? 18.876 -26.261 -36.415 1.00 86.06 81 ALA A N 1
ATOM 630 C CA . ALA A 1 81 ? 18.745 -26.834 -37.740 1.00 86.06 81 ALA A CA 1
ATOM 631 C C . ALA A 1 81 ? 19.183 -28.299 -37.733 1.00 86.06 81 ALA A C 1
ATOM 633 O O . ALA A 1 81 ? 20.358 -28.620 -37.530 1.00 86.06 81 ALA A O 1
ATOM 634 N N . TYR A 1 82 ? 18.229 -29.196 -37.977 1.00 85.31 82 TYR A N 1
ATOM 635 C CA . TYR A 1 82 ? 18.501 -30.627 -38.037 1.00 85.31 82 TYR A CA 1
ATOM 636 C C . TYR A 1 82 ? 19.107 -31.038 -39.389 1.00 85.31 82 TYR A C 1
ATOM 638 O O . TYR A 1 82 ? 18.798 -30.433 -40.422 1.00 85.31 82 TYR A O 1
ATOM 646 N N . PRO A 1 83 ? 19.913 -32.115 -39.422 1.00 85.81 83 PRO A N 1
ATOM 647 C CA . PRO A 1 83 ? 20.447 -32.667 -40.661 1.00 85.81 83 PRO A CA 1
ATOM 648 C C . PRO A 1 83 ? 19.362 -32.900 -41.721 1.00 85.81 83 PRO A C 1
ATOM 650 O O . PRO A 1 83 ? 18.397 -33.629 -41.485 1.00 85.81 83 PRO A O 1
ATOM 653 N N . GLY A 1 84 ? 19.529 -32.317 -42.909 1.00 78.69 84 GLY A N 1
ATOM 654 C CA . GLY A 1 84 ? 18.579 -32.475 -44.017 1.00 78.69 84 GLY A CA 1
ATOM 655 C C . GLY A 1 84 ? 17.403 -31.487 -44.031 1.00 78.69 84 GLY A C 1
ATOM 656 O O . GLY A 1 84 ? 16.614 -31.522 -44.976 1.00 78.69 84 GLY A O 1
ATOM 657 N N . GLN A 1 85 ? 17.283 -30.605 -43.035 1.00 82.38 85 GLN A N 1
ATOM 658 C CA . GLN A 1 85 ? 16.278 -29.542 -42.998 1.00 82.38 85 GLN A CA 1
ATOM 659 C C . GLN A 1 85 ? 16.767 -28.306 -43.763 1.00 82.38 85 GLN A C 1
ATOM 661 O O . GLN A 1 85 ? 17.865 -27.817 -43.527 1.00 82.38 85 GLN A O 1
ATOM 666 N N . GLU A 1 86 ? 15.957 -27.772 -44.674 1.00 80.88 86 GLU A N 1
ATOM 667 C CA . GLU A 1 86 ? 16.309 -26.550 -45.404 1.00 80.88 86 GLU A CA 1
ATOM 668 C C . GLU A 1 86 ? 16.129 -25.316 -44.505 1.00 80.88 86 GLU A C 1
ATOM 670 O O . GLU A 1 86 ? 15.015 -24.994 -44.085 1.00 80.88 86 GLU A O 1
ATOM 675 N N . VAL A 1 87 ? 17.238 -24.643 -44.183 1.00 78.81 87 VAL A N 1
ATOM 676 C CA . VAL A 1 87 ? 17.251 -23.453 -43.310 1.00 78.81 87 VAL A CA 1
ATOM 677 C C . VAL A 1 87 ? 17.084 -22.180 -44.136 1.00 78.81 87 VAL A C 1
ATOM 679 O O . VAL A 1 87 ? 16.294 -21.306 -43.782 1.00 78.81 87 VAL A O 1
ATOM 682 N N . LEU A 1 88 ? 17.760 -22.113 -45.281 1.00 76.25 88 LEU A N 1
ATOM 683 C CA . LEU A 1 88 ? 17.630 -21.080 -46.310 1.00 76.25 88 LEU A CA 1
ATOM 684 C C . LEU A 1 88 ? 17.537 -21.762 -47.680 1.00 76.25 88 LEU A C 1
ATOM 686 O O . LEU A 1 88 ? 17.980 -22.907 -47.791 1.00 76.25 88 LEU A O 1
ATOM 690 N N . PRO A 1 89 ? 17.021 -21.090 -48.726 1.00 73.12 89 PRO A N 1
ATOM 691 C CA . PRO A 1 89 ? 16.986 -21.647 -50.076 1.00 73.12 89 PRO A CA 1
ATOM 692 C C . PRO A 1 89 ? 18.361 -22.183 -50.509 1.00 73.12 89 PRO A C 1
ATOM 694 O O . PRO A 1 89 ? 19.292 -21.418 -50.755 1.00 73.12 89 PRO A O 1
ATOM 697 N N . GLY A 1 90 ? 18.499 -23.509 -50.592 1.00 71.69 90 GLY A N 1
ATOM 698 C CA . GLY A 1 90 ? 19.754 -24.179 -50.958 1.00 71.69 90 GLY A CA 1
ATOM 699 C C . GLY A 1 90 ? 20.775 -24.409 -49.831 1.00 71.69 90 GLY A C 1
ATOM 700 O O . GLY A 1 90 ? 21.831 -24.980 -50.111 1.00 71.69 90 GLY A O 1
ATOM 701 N N . VAL A 1 91 ? 20.477 -24.040 -48.580 1.00 79.62 91 VAL A N 1
ATOM 702 C CA . VAL A 1 91 ? 21.318 -24.327 -47.404 1.00 79.62 91 VAL A CA 1
ATOM 703 C C . VAL A 1 91 ? 20.667 -25.428 -46.573 1.00 79.62 91 VAL A C 1
ATOM 705 O O . VAL A 1 91 ? 19.665 -25.219 -45.885 1.00 79.62 91 VAL A O 1
ATOM 708 N N . VAL A 1 92 ? 21.257 -26.620 -46.650 1.00 84.50 92 VAL A N 1
ATOM 709 C CA . VAL A 1 92 ? 20.825 -27.810 -45.914 1.00 84.50 92 VAL A CA 1
ATOM 710 C C . VAL A 1 92 ? 22.017 -28.315 -45.098 1.00 84.50 92 VAL A C 1
ATOM 712 O O . VAL A 1 92 ? 22.966 -28.838 -45.692 1.00 84.50 92 VAL A O 1
ATOM 715 N N . PRO A 1 93 ? 22.009 -28.171 -43.762 1.00 83.06 93 PRO A N 1
ATOM 716 C CA . PRO A 1 93 ? 23.105 -28.628 -42.933 1.00 83.06 93 PRO A CA 1
ATOM 717 C C . PRO A 1 93 ? 23.143 -30.160 -42.901 1.00 83.06 93 PRO A C 1
ATOM 719 O O . PRO A 1 93 ? 22.116 -30.844 -42.928 1.00 83.06 93 PRO A O 1
ATOM 722 N N . THR A 1 94 ? 24.355 -30.712 -42.874 1.00 82.75 94 THR A N 1
ATOM 723 C CA . THR A 1 94 ? 24.602 -32.162 -42.788 1.00 82.75 94 THR A CA 1
ATOM 724 C C . THR A 1 94 ? 24.627 -32.676 -41.351 1.00 82.75 94 THR A C 1
ATOM 726 O O . THR A 1 94 ? 24.493 -33.876 -41.129 1.00 82.75 94 THR A O 1
ATOM 729 N N . GLU A 1 95 ? 24.801 -31.774 -40.390 1.00 85.50 95 GLU A N 1
ATOM 730 C CA . GLU A 1 95 ? 24.930 -32.029 -38.954 1.00 85.50 95 GLU A CA 1
ATOM 731 C C . GLU A 1 95 ? 24.029 -31.051 -38.189 1.00 85.50 95 GLU A C 1
ATOM 733 O O . GLU A 1 95 ? 23.536 -30.087 -38.775 1.00 85.50 95 GLU A O 1
ATOM 738 N N . LEU A 1 96 ? 23.785 -31.304 -36.902 1.00 88.56 96 LEU A N 1
ATOM 739 C CA . LEU A 1 96 ? 23.011 -30.392 -36.060 1.00 88.56 96 LEU A CA 1
ATOM 740 C C . LEU A 1 96 ? 23.752 -29.053 -35.952 1.00 88.56 96 LEU A C 1
ATOM 742 O O . LEU A 1 96 ? 24.906 -29.012 -35.523 1.00 88.56 96 LEU A O 1
ATOM 746 N N . ARG A 1 97 ? 23.096 -27.965 -36.353 1.00 90.38 97 ARG A N 1
ATOM 747 C CA . ARG A 1 97 ? 23.638 -26.606 -36.255 1.00 90.38 97 ARG A CA 1
ATOM 748 C C . ARG A 1 97 ? 22.698 -25.724 -35.446 1.00 90.38 97 ARG A C 1
ATOM 750 O O . ARG A 1 97 ? 21.484 -25.897 -35.513 1.00 90.38 97 ARG A O 1
ATOM 757 N N . TYR A 1 98 ? 23.259 -24.787 -34.700 1.00 90.94 98 TYR A N 1
ATOM 758 C CA . TYR A 1 98 ? 22.512 -23.724 -34.043 1.00 90.94 98 TYR A CA 1
ATOM 759 C C . TYR A 1 98 ? 22.404 -22.538 -34.997 1.00 90.94 98 TYR A C 1
ATOM 761 O O . TYR A 1 98 ? 23.389 -22.170 -35.637 1.00 90.94 98 TYR A O 1
ATOM 769 N N . VAL A 1 99 ? 21.201 -21.998 -35.149 1.00 89.88 99 VAL A N 1
ATOM 770 C CA . VAL A 1 99 ? 20.888 -20.914 -36.076 1.00 89.88 99 VAL A CA 1
ATOM 771 C C . VAL A 1 99 ? 20.801 -19.622 -35.284 1.00 89.88 99 VAL A C 1
ATOM 773 O O . VAL A 1 99 ? 19.921 -19.462 -34.444 1.00 89.88 99 VAL A O 1
ATOM 776 N N . GLU A 1 100 ? 21.696 -18.693 -35.591 1.00 89.75 100 GLU A N 1
ATOM 777 C CA . GLU A 1 100 ? 21.748 -17.384 -34.952 1.00 89.75 100 GLU A CA 1
ATOM 778 C C . GLU A 1 100 ? 21.671 -16.295 -36.026 1.00 89.75 100 GLU A C 1
ATOM 780 O O . GLU A 1 100 ? 22.468 -16.267 -36.961 1.00 89.75 100 GLU A O 1
ATOM 785 N N . TYR A 1 101 ? 20.679 -15.413 -35.932 1.00 89.56 101 TYR A N 1
ATOM 786 C CA . TYR A 1 101 ? 20.639 -14.178 -36.724 1.00 89.56 101 TYR A CA 1
ATOM 787 C C . TYR A 1 101 ? 21.717 -13.199 -36.254 1.00 89.56 101 TYR A C 1
ATOM 789 O O . TYR A 1 101 ? 21.818 -12.940 -35.058 1.00 89.56 101 TYR A O 1
ATOM 797 N N . VAL A 1 102 ? 22.491 -12.655 -37.196 1.00 87.56 102 VAL A N 1
ATOM 798 C CA . VAL A 1 102 ? 23.544 -11.672 -36.926 1.00 87.56 102 VAL A CA 1
ATOM 799 C C . VAL A 1 102 ? 23.513 -10.567 -37.981 1.00 87.56 102 VAL A C 1
ATOM 801 O O . VAL A 1 102 ? 23.335 -10.827 -39.174 1.00 87.56 102 VAL A O 1
ATOM 804 N N . GLU A 1 103 ? 23.716 -9.324 -37.549 1.00 86.06 103 GLU A N 1
ATOM 805 C CA . GLU A 1 103 ? 23.904 -8.183 -38.443 1.00 86.06 103 GLU A CA 1
ATOM 806 C C . GLU A 1 103 ? 25.387 -8.014 -38.750 1.00 86.06 103 GLU A C 1
ATOM 808 O O . GLU A 1 103 ? 26.209 -7.862 -37.850 1.00 86.06 103 GLU A O 1
ATOM 813 N N . THR A 1 104 ? 25.737 -8.064 -40.033 1.00 87.06 104 THR A N 1
ATOM 814 C CA . THR A 1 104 ? 27.120 -7.885 -40.482 1.00 87.06 104 THR A CA 1
ATOM 815 C C . THR A 1 104 ? 27.253 -6.583 -41.273 1.00 87.06 104 THR A C 1
ATOM 817 O O . THR A 1 104 ? 26.258 -6.105 -41.830 1.00 87.06 104 THR A O 1
ATOM 820 N N . PRO A 1 105 ? 28.468 -6.023 -41.428 1.00 84.69 105 PRO A N 1
ATOM 821 C CA . PRO A 1 105 ? 28.698 -4.855 -42.286 1.00 84.69 105 PRO A CA 1
ATOM 822 C C . PRO A 1 105 ? 28.240 -5.045 -43.746 1.00 84.69 105 PRO A C 1
ATOM 824 O O . PRO A 1 105 ? 28.011 -4.071 -44.463 1.00 84.69 105 PRO A O 1
ATOM 827 N N . GLU A 1 106 ? 28.102 -6.297 -44.198 1.00 81.38 106 GLU A N 1
ATOM 828 C CA . GLU A 1 106 ? 27.659 -6.666 -45.547 1.00 81.38 106 GLU A CA 1
ATOM 829 C C . GLU A 1 106 ? 26.132 -6.855 -45.658 1.00 81.38 106 GLU A C 1
ATOM 831 O O . GLU A 1 106 ? 25.613 -6.989 -46.769 1.00 81.38 106 GLU A O 1
ATOM 836 N N . GLY A 1 107 ? 25.407 -6.821 -44.533 1.00 84.81 107 GLY A N 1
ATOM 837 C CA . GLY A 1 107 ? 23.957 -6.994 -44.442 1.00 84.81 107 GLY A CA 1
ATOM 838 C C . GLY A 1 107 ? 23.531 -8.024 -43.390 1.00 84.81 107 GLY A C 1
ATOM 839 O O . GLY A 1 107 ? 24.350 -8.597 -42.666 1.00 84.81 107 GLY A O 1
ATOM 840 N N . SER A 1 108 ? 22.224 -8.267 -43.315 1.00 87.12 108 SER A N 1
ATOM 841 C CA . SER A 1 108 ? 21.622 -9.277 -42.440 1.00 87.12 108 SER A CA 1
ATOM 842 C C . SER A 1 108 ? 22.024 -10.696 -42.856 1.00 87.12 108 SER A C 1
ATOM 844 O O . SER A 1 108 ? 21.972 -11.053 -44.038 1.00 87.12 108 SER A O 1
ATOM 846 N N . ALA A 1 109 ? 22.405 -11.527 -41.886 1.00 88.06 109 ALA A N 1
ATOM 847 C CA . ALA A 1 109 ? 22.888 -12.879 -42.134 1.00 88.06 109 ALA A CA 1
ATOM 848 C C . ALA A 1 109 ? 22.377 -13.886 -41.094 1.00 88.06 109 ALA A C 1
ATOM 850 O O . ALA A 1 109 ? 22.043 -13.538 -39.964 1.00 88.06 109 ALA A O 1
ATOM 851 N N . LEU A 1 110 ? 22.358 -15.164 -41.475 1.00 89.31 110 LEU A N 1
ATOM 852 C CA . LEU A 1 110 ? 22.229 -16.286 -40.549 1.00 89.31 110 LEU A CA 1
ATOM 853 C C . LEU A 1 110 ? 23.586 -16.960 -40.365 1.00 89.31 110 LEU A C 1
ATOM 855 O O . LEU A 1 110 ? 24.226 -17.376 -41.333 1.00 89.31 110 LEU A O 1
ATOM 859 N N . LEU A 1 111 ? 23.994 -17.102 -39.111 1.00 90.12 111 LEU A N 1
ATOM 860 C CA . LEU A 1 111 ? 25.178 -17.823 -38.684 1.00 90.12 111 LEU A CA 1
ATOM 861 C C . LEU A 1 111 ? 24.783 -19.235 -38.234 1.00 90.12 111 LEU A C 1
ATOM 863 O O . LEU A 1 111 ? 24.058 -19.417 -37.258 1.00 90.12 111 LEU A O 1
ATOM 867 N N . LEU A 1 112 ? 25.276 -20.247 -38.949 1.00 90.56 112 LEU A N 1
ATOM 868 C CA . LEU A 1 112 ? 25.088 -21.657 -38.605 1.00 90.56 112 LEU A CA 1
ATOM 869 C C . LEU A 1 112 ? 26.252 -22.156 -37.744 1.00 90.56 112 LEU A C 1
ATOM 871 O O . LEU A 1 112 ? 27.287 -22.605 -38.257 1.00 90.56 112 LEU A O 1
ATOM 875 N N . ARG A 1 113 ? 26.072 -22.102 -36.425 1.00 91.75 113 ARG A N 1
ATOM 876 C CA . ARG A 1 113 ? 27.075 -22.499 -35.430 1.00 91.75 113 ARG A CA 1
ATOM 877 C C . ARG A 1 113 ? 27.094 -24.023 -35.239 1.00 91.75 113 ARG A C 1
ATOM 879 O O . ARG A 1 113 ? 26.038 -24.661 -35.283 1.00 91.75 113 ARG A O 1
ATOM 886 N N . PRO A 1 114 ? 28.269 -24.653 -35.075 1.00 90.62 114 PRO A N 1
ATOM 887 C CA . PRO A 1 114 ? 28.360 -26.081 -34.780 1.00 90.62 114 PRO A CA 1
ATOM 888 C C . PRO A 1 114 ? 27.788 -26.390 -33.388 1.00 90.62 114 PRO A C 1
ATOM 890 O O . PRO A 1 114 ? 27.869 -25.560 -32.488 1.00 90.62 114 PRO A O 1
ATOM 893 N N . VAL A 1 115 ? 27.218 -27.584 -33.211 1.00 91.19 115 VAL A N 1
ATOM 894 C CA . VAL A 1 115 ? 26.681 -28.052 -31.924 1.00 91.19 115 VAL A CA 1
ATOM 895 C C . VAL A 1 115 ? 27.303 -29.399 -31.587 1.00 91.19 115 VAL A C 1
ATOM 897 O O . VAL A 1 115 ? 27.212 -30.343 -32.371 1.00 91.19 115 VAL A O 1
ATOM 900 N N . GLU A 1 116 ? 27.914 -29.504 -30.412 1.00 87.25 116 GLU A N 1
ATOM 901 C CA . GLU A 1 116 ? 28.421 -30.764 -29.875 1.00 87.25 116 GLU A CA 1
ATOM 902 C C . GLU A 1 116 ? 27.360 -31.425 -28.987 1.00 87.25 116 GLU A C 1
ATOM 904 O O . GLU A 1 116 ? 26.867 -30.835 -28.025 1.00 87.25 116 GLU A O 1
ATOM 909 N N . GLU A 1 117 ? 26.993 -32.667 -29.304 1.00 85.88 117 GLU A N 1
ATOM 910 C CA . GLU A 1 117 ? 25.979 -33.418 -28.563 1.00 85.88 117 GLU A CA 1
ATOM 911 C C . GLU A 1 117 ? 26.619 -34.381 -27.551 1.00 85.88 117 GLU A C 1
ATOM 913 O O . GLU A 1 117 ? 27.305 -35.338 -27.914 1.00 85.88 117 GLU A O 1
ATOM 918 N N . PHE A 1 118 ? 26.320 -34.181 -26.267 1.00 84.38 118 PHE A N 1
ATOM 919 C CA . PHE A 1 118 ? 26.688 -35.083 -25.180 1.00 84.38 118 PHE A CA 1
ATOM 920 C C . PHE A 1 118 ? 25.480 -35.914 -24.728 1.00 84.38 118 PHE A C 1
ATOM 922 O O . PHE A 1 118 ? 24.502 -35.417 -24.152 1.00 84.38 118 PHE A O 1
ATOM 929 N N . THR A 1 119 ? 25.553 -37.229 -24.935 1.00 80.56 119 THR A N 1
ATOM 930 C CA . THR A 1 119 ? 24.509 -38.162 -24.495 1.00 80.56 119 THR A CA 1
ATOM 931 C C . THR A 1 119 ? 24.623 -38.430 -22.993 1.00 80.56 119 THR A C 1
ATOM 933 O O . THR A 1 119 ? 25.458 -39.222 -22.552 1.00 80.56 119 THR A O 1
ATOM 936 N N . VAL A 1 120 ? 23.766 -37.784 -22.203 1.00 80.00 120 VAL A N 1
ATOM 937 C CA . VAL A 1 120 ? 23.633 -38.038 -20.760 1.00 80.00 120 VAL A CA 1
ATOM 938 C C . VAL A 1 120 ? 22.570 -39.122 -20.540 1.00 80.00 120 VAL A C 1
ATOM 940 O O . VAL A 1 120 ? 21.440 -38.929 -20.989 1.00 80.00 120 VAL A O 1
ATOM 943 N N . PRO A 1 121 ? 22.895 -40.259 -19.896 1.00 75.69 121 PRO A N 1
ATOM 944 C CA . PRO A 1 121 ? 21.918 -41.306 -19.605 1.00 75.69 121 PRO A CA 1
ATOM 945 C C . PRO A 1 121 ? 20.967 -40.882 -18.477 1.00 75.69 121 PRO A C 1
ATOM 947 O O . PRO A 1 121 ? 21.414 -40.307 -17.494 1.00 75.69 121 PRO A O 1
ATOM 950 N N . ASP A 1 122 ? 19.684 -41.245 -18.565 1.00 70.56 122 ASP A N 1
ATOM 951 C CA . ASP A 1 122 ? 18.680 -40.913 -17.531 1.00 70.56 122 ASP A CA 1
ATOM 952 C C . ASP A 1 122 ? 18.939 -41.599 -16.179 1.00 70.56 122 ASP A C 1
ATOM 954 O O . ASP A 1 122 ? 18.442 -41.168 -15.139 1.00 70.56 122 ASP A O 1
ATOM 958 N N . ASN A 1 123 ? 19.698 -42.699 -16.191 1.00 69.62 123 ASN A N 1
ATOM 959 C CA . ASN A 1 123 ? 20.075 -43.437 -14.994 1.00 69.62 123 ASN A CA 1
ATOM 960 C C . ASN A 1 123 ? 21.602 -43.519 -14.879 1.00 69.62 123 ASN A C 1
ATOM 962 O O . ASN A 1 123 ? 22.266 -43.897 -15.852 1.00 69.62 123 ASN A O 1
ATOM 966 N N . PRO A 1 124 ? 22.176 -43.250 -13.692 1.00 71.88 124 PRO A N 1
ATOM 967 C CA . PRO A 1 124 ? 23.601 -43.430 -13.470 1.00 71.88 124 PRO A CA 1
ATOM 968 C C . PRO A 1 124 ? 23.989 -44.903 -13.624 1.00 71.88 124 PRO A C 1
ATOM 970 O O . PRO A 1 124 ? 23.254 -45.807 -13.233 1.00 71.88 124 PRO A O 1
ATOM 973 N N . ALA A 1 125 ? 25.200 -45.152 -14.119 1.00 64.88 125 ALA A N 1
ATOM 974 C CA . ALA A 1 125 ? 25.754 -46.501 -14.266 1.00 64.88 125 ALA A CA 1
ATOM 975 C C . ALA A 1 125 ? 26.093 -47.191 -12.922 1.00 64.88 125 ALA A C 1
ATOM 977 O O . ALA A 1 125 ? 26.595 -48.314 -12.913 1.00 64.88 125 ALA A O 1
ATOM 978 N N . VAL A 1 126 ? 25.845 -46.521 -11.790 1.00 68.00 126 VAL A N 1
ATOM 979 C CA . VAL A 1 126 ? 26.144 -47.003 -10.436 1.00 68.00 126 VAL A CA 1
ATOM 980 C C . VAL A 1 126 ? 24.854 -47.529 -9.793 1.00 68.00 126 VAL A C 1
ATOM 982 O O . VAL A 1 126 ? 23.860 -46.801 -9.773 1.00 68.00 126 VAL A O 1
ATOM 985 N N . PRO A 1 127 ? 24.837 -48.763 -9.255 1.00 64.19 127 PRO A N 1
ATOM 986 C CA . PRO A 1 127 ? 23.643 -49.329 -8.637 1.00 64.19 127 PRO A CA 1
ATOM 987 C C . PRO A 1 127 ? 23.260 -48.561 -7.365 1.00 64.19 127 PRO A C 1
ATOM 989 O O . PRO A 1 127 ? 24.106 -48.289 -6.514 1.00 64.19 127 PRO A O 1
ATOM 992 N N . SER A 1 128 ? 21.973 -48.241 -7.216 1.00 65.50 128 SER A N 1
ATOM 993 C CA . SER A 1 128 ? 21.401 -47.801 -5.942 1.00 65.50 128 SER A CA 1
ATOM 994 C C . SER A 1 128 ? 21.114 -49.011 -5.051 1.00 65.50 128 SER A C 1
ATOM 996 O O . SER A 1 128 ? 20.731 -50.079 -5.532 1.00 65.50 128 SER A O 1
ATOM 998 N N . GLN A 1 129 ? 21.308 -48.857 -3.741 1.00 67.69 129 GLN A N 1
ATOM 999 C CA . GLN A 1 129 ? 21.084 -49.925 -2.769 1.00 67.69 129 GLN A CA 1
ATOM 1000 C C . GLN A 1 129 ? 20.158 -49.439 -1.658 1.00 67.69 129 GLN A C 1
ATOM 1002 O O . GLN A 1 129 ? 20.333 -48.353 -1.113 1.00 67.69 129 GLN A O 1
ATOM 1007 N N . GLU A 1 130 ? 19.175 -50.260 -1.307 1.00 63.88 130 GLU A N 1
ATOM 1008 C CA . GLU A 1 130 ? 18.243 -50.000 -0.215 1.00 63.88 130 GLU A CA 1
ATOM 1009 C C . GLU A 1 130 ? 18.395 -51.084 0.849 1.00 63.88 130 GLU A C 1
ATOM 1011 O O . GLU A 1 130 ? 18.441 -52.277 0.542 1.00 63.88 130 GLU A O 1
ATOM 1016 N N . SER A 1 131 ? 18.498 -50.663 2.107 1.00 64.31 131 SER A N 1
ATOM 1017 C CA . SER A 1 131 ? 18.523 -51.548 3.263 1.00 64.31 131 SER A CA 1
ATOM 1018 C C . SER A 1 131 ? 17.403 -51.152 4.213 1.00 64.31 131 SER A C 1
ATOM 1020 O O . SER A 1 131 ? 17.379 -50.041 4.744 1.00 64.31 131 SER A O 1
ATOM 1022 N N . THR A 1 132 ? 16.455 -52.060 4.425 1.00 58.62 132 THR A N 1
ATOM 1023 C CA . THR A 1 132 ? 15.329 -51.858 5.342 1.00 58.62 132 THR A CA 1
ATOM 1024 C C . THR A 1 132 ? 15.576 -52.639 6.625 1.00 58.62 132 THR A C 1
ATOM 1026 O O . THR A 1 132 ? 15.798 -53.850 6.592 1.00 58.62 132 THR A O 1
ATOM 1029 N N . ASN A 1 133 ? 15.527 -51.965 7.773 1.00 60.03 133 ASN A N 1
ATOM 1030 C CA . ASN A 1 133 ? 15.643 -52.626 9.070 1.00 60.03 133 ASN A CA 1
ATOM 1031 C C . ASN A 1 133 ? 14.270 -53.140 9.562 1.00 60.03 133 ASN A C 1
ATOM 1033 O O . ASN A 1 133 ? 13.220 -52.673 9.123 1.00 60.03 133 ASN A O 1
ATOM 1037 N N . GLN A 1 134 ? 14.258 -54.071 10.525 1.00 52.28 134 GLN A N 1
ATOM 1038 C CA . GLN A 1 134 ? 13.047 -54.731 11.058 1.00 52.28 134 GLN A CA 1
ATOM 1039 C C . GLN A 1 134 ? 12.018 -53.769 11.687 1.00 52.28 134 GLN A C 1
ATOM 1041 O O . GLN A 1 134 ? 10.867 -54.147 11.884 1.00 52.28 134 GLN A O 1
ATOM 1046 N N . MET A 1 135 ? 12.421 -52.532 11.996 1.00 55.03 135 MET A N 1
ATOM 1047 C CA . MET A 1 135 ? 11.560 -51.473 12.542 1.00 55.03 135 MET A CA 1
ATOM 1048 C C . MET A 1 135 ? 10.945 -50.563 11.461 1.00 55.03 135 MET A C 1
ATOM 1050 O O . MET A 1 135 ? 10.436 -49.500 11.794 1.00 55.03 135 MET A O 1
ATOM 1054 N N . GLY A 1 136 ? 11.024 -50.938 10.179 1.00 57.03 136 GLY A N 1
ATOM 1055 C CA . GLY A 1 136 ? 10.447 -50.174 9.064 1.00 57.03 136 GLY A CA 1
ATOM 1056 C C . GLY A 1 136 ? 11.287 -48.986 8.587 1.00 57.03 136 GLY A C 1
ATOM 1057 O O . GLY A 1 136 ? 10.932 -48.368 7.596 1.00 57.03 136 GLY A O 1
ATOM 1058 N N . ARG A 1 137 ? 12.422 -48.697 9.237 1.00 60.84 137 ARG A N 1
ATOM 1059 C CA . ARG A 1 137 ? 13.359 -47.647 8.813 1.00 60.84 137 ARG A CA 1
ATOM 1060 C C . ARG A 1 137 ? 14.171 -48.117 7.607 1.00 60.84 137 ARG A C 1
ATOM 1062 O O . ARG A 1 137 ? 14.870 -49.132 7.706 1.00 60.84 137 ARG A O 1
ATOM 1069 N N . SER A 1 138 ? 14.099 -47.384 6.500 1.00 65.62 138 SER A N 1
ATOM 1070 C CA . SER A 1 138 ? 14.926 -47.605 5.310 1.00 65.62 138 SER A CA 1
ATOM 1071 C C . SER A 1 138 ? 16.108 -46.641 5.275 1.00 65.62 138 SER A C 1
ATOM 1073 O O . SER A 1 138 ? 15.937 -45.436 5.449 1.00 65.62 138 SER A O 1
ATOM 1075 N N . ILE A 1 139 ? 17.298 -47.178 5.022 1.00 68.94 139 ILE A N 1
ATOM 1076 C CA . ILE A 1 139 ? 18.481 -46.409 4.635 1.00 68.94 139 ILE A CA 1
ATOM 1077 C C . ILE A 1 139 ? 18.726 -46.713 3.163 1.00 68.94 139 ILE A C 1
ATOM 1079 O O . ILE A 1 139 ? 18.843 -47.884 2.782 1.00 68.94 139 ILE A O 1
ATOM 1083 N N . ARG A 1 140 ? 18.789 -45.674 2.332 1.00 72.81 140 ARG A N 1
ATOM 1084 C CA . ARG A 1 140 ? 18.973 -45.817 0.889 1.00 72.81 140 ARG A CA 1
ATOM 1085 C C . ARG A 1 140 ? 20.216 -45.069 0.439 1.00 72.81 140 ARG A C 1
ATOM 1087 O O . ARG A 1 140 ? 20.404 -43.907 0.766 1.00 72.81 140 ARG A O 1
ATOM 1094 N N . LEU A 1 141 ? 21.051 -45.740 -0.342 1.00 74.75 141 LEU A N 1
ATOM 1095 C CA . LEU A 1 141 ? 22.159 -45.133 -1.062 1.00 74.75 141 LEU A CA 1
ATOM 1096 C C . LEU A 1 141 ? 21.719 -44.939 -2.517 1.00 74.75 141 LEU A C 1
ATOM 1098 O O . LEU A 1 141 ? 21.508 -45.915 -3.245 1.00 74.75 141 LEU A O 1
ATOM 1102 N N . ARG A 1 142 ? 21.544 -43.688 -2.940 1.00 75.44 142 ARG A N 1
ATOM 1103 C CA . ARG A 1 142 ? 21.093 -43.331 -4.287 1.00 75.44 142 ARG A CA 1
ATOM 1104 C C . ARG A 1 142 ? 22.209 -42.627 -5.046 1.00 75.44 142 ARG A C 1
ATOM 1106 O O . ARG A 1 142 ? 22.715 -41.604 -4.602 1.00 75.44 142 ARG A O 1
ATOM 1113 N N . ALA A 1 143 ? 22.569 -43.148 -6.215 1.00 79.06 143 ALA A N 1
ATOM 1114 C CA . ALA A 1 143 ? 23.394 -42.404 -7.154 1.00 79.06 143 ALA A CA 1
ATOM 1115 C C . ALA A 1 143 ? 22.534 -41.321 -7.826 1.00 79.06 143 ALA A C 1
ATOM 1117 O O . ALA A 1 143 ? 21.458 -41.615 -8.350 1.00 79.06 143 ALA A O 1
ATOM 1118 N N . VAL A 1 144 ? 22.993 -40.074 -7.788 1.00 80.81 144 VAL A N 1
ATOM 1119 C CA . VAL A 1 144 ? 22.326 -38.915 -8.386 1.00 80.81 144 VAL A CA 1
ATOM 1120 C C . VAL A 1 144 ? 23.315 -38.227 -9.315 1.00 80.81 144 VAL A C 1
ATOM 1122 O O . VAL A 1 144 ? 24.465 -37.988 -8.946 1.00 80.81 144 VAL A O 1
ATOM 1125 N N . GLN A 1 145 ? 22.876 -37.928 -10.533 1.00 81.25 145 GLN A N 1
ATOM 1126 C CA . GLN A 1 145 ? 23.630 -37.111 -11.476 1.00 81.25 145 GLN A CA 1
ATOM 1127 C C . GLN A 1 145 ? 23.172 -35.663 -11.344 1.00 81.25 145 GLN A C 1
ATOM 1129 O O . GLN A 1 145 ? 21.973 -35.394 -11.328 1.00 81.25 145 GLN A O 1
ATOM 1134 N N . ARG A 1 146 ? 24.124 -34.741 -11.221 1.00 81.44 146 ARG A N 1
ATOM 1135 C CA . ARG A 1 146 ? 23.866 -33.308 -11.103 1.00 81.44 146 ARG A CA 1
ATOM 1136 C C . ARG A 1 146 ? 24.602 -32.567 -12.211 1.00 81.44 146 ARG A C 1
ATOM 1138 O O . ARG A 1 146 ? 25.779 -32.835 -12.456 1.00 81.44 146 ARG A O 1
ATOM 1145 N N . ILE A 1 147 ? 23.884 -31.653 -12.851 1.00 83.88 147 ILE A N 1
ATOM 1146 C CA . ILE A 1 147 ? 24.418 -30.661 -13.783 1.00 83.88 147 ILE A CA 1
ATOM 1147 C C . ILE A 1 147 ? 24.590 -29.367 -12.984 1.00 83.88 147 ILE A C 1
ATOM 1149 O O . ILE A 1 147 ? 23.724 -29.029 -12.171 1.00 83.88 147 ILE A O 1
ATOM 1153 N N . SER A 1 148 ? 25.730 -28.701 -13.148 1.00 81.12 148 SER A N 1
ATOM 1154 C CA . SER A 1 148 ? 26.073 -27.490 -12.387 1.00 81.12 148 SER A CA 1
ATOM 1155 C C . SER A 1 148 ? 25.611 -26.193 -13.060 1.00 81.12 148 SER A C 1
ATOM 1157 O O . SER A 1 148 ? 25.656 -25.155 -12.413 1.00 81.12 148 SER A O 1
ATOM 1159 N N . TYR A 1 149 ? 25.163 -26.269 -14.315 1.00 83.69 149 TYR A N 1
ATOM 1160 C CA . TYR A 1 149 ? 24.835 -25.133 -15.182 1.00 83.69 149 TYR A CA 1
ATOM 1161 C C . TYR A 1 149 ? 23.346 -25.119 -15.544 1.00 83.69 149 TYR A C 1
ATOM 1163 O O . TYR A 1 149 ? 22.716 -26.182 -15.633 1.00 83.69 149 TYR A O 1
ATOM 1171 N N . LYS A 1 150 ? 22.788 -23.923 -15.738 1.00 84.19 150 LYS A N 1
ATOM 1172 C CA . LYS A 1 150 ? 21.419 -23.695 -16.221 1.00 84.19 150 LYS A CA 1
ATOM 1173 C C . LYS A 1 150 ? 21.358 -23.785 -17.751 1.00 84.19 150 LYS A C 1
ATOM 1175 O O . LYS A 1 150 ? 22.375 -23.734 -18.437 1.00 84.19 150 LYS A O 1
ATOM 1180 N N . ASP A 1 151 ? 20.146 -23.931 -18.281 1.00 80.88 151 ASP A N 1
ATOM 1181 C CA . ASP A 1 151 ? 19.910 -23.874 -19.726 1.00 80.88 151 ASP A CA 1
ATOM 1182 C C . ASP A 1 151 ? 20.219 -22.464 -20.262 1.00 80.88 151 ASP A C 1
ATOM 1184 O O . ASP A 1 151 ? 19.864 -21.478 -19.617 1.00 80.88 151 ASP A O 1
ATOM 1188 N N . GLY A 1 152 ? 20.925 -22.374 -21.393 1.00 80.44 152 GLY A N 1
ATOM 1189 C CA . GLY A 1 152 ? 21.360 -21.102 -21.996 1.00 80.44 152 GLY A CA 1
ATOM 1190 C C . GLY A 1 152 ? 22.507 -20.363 -21.283 1.00 80.44 152 GLY A C 1
ATOM 1191 O O . GLY A 1 152 ? 22.910 -19.290 -21.727 1.00 80.44 152 GLY A O 1
ATOM 1192 N N . GLU A 1 153 ? 23.064 -20.902 -20.194 1.00 84.06 153 GLU A N 1
ATOM 1193 C CA . GLU A 1 153 ? 24.140 -20.242 -19.443 1.00 84.06 153 GLU A CA 1
ATOM 1194 C C . GLU A 1 153 ? 25.462 -20.208 -20.239 1.00 84.06 153 GLU A C 1
ATOM 1196 O O . GLU A 1 153 ? 25.967 -21.245 -20.676 1.00 84.06 153 GLU A O 1
ATOM 1201 N N . ARG A 1 154 ? 26.065 -19.018 -20.397 1.00 83.62 154 ARG A N 1
ATOM 1202 C CA . ARG A 1 154 ? 27.400 -18.867 -21.006 1.00 83.62 154 ARG A CA 1
ATOM 1203 C C . ARG A 1 154 ? 28.477 -19.301 -20.012 1.00 83.62 154 ARG A C 1
ATOM 1205 O O . ARG A 1 154 ? 28.729 -18.614 -19.025 1.00 83.62 154 ARG A O 1
ATOM 1212 N N . VAL A 1 155 ? 29.154 -20.415 -20.295 1.00 83.31 155 VAL A N 1
ATOM 1213 C CA . VAL A 1 155 ? 30.200 -20.961 -19.417 1.00 83.31 155 VAL A CA 1
ATOM 1214 C C . VAL A 1 155 ? 31.593 -20.689 -19.982 1.00 83.31 155 VAL A C 1
ATOM 1216 O O . VAL A 1 155 ? 31.941 -21.164 -21.061 1.00 83.31 155 VAL A O 1
ATOM 1219 N N . LYS A 1 156 ? 32.415 -19.957 -19.222 1.00 82.56 156 LYS A N 1
ATOM 1220 C CA . LYS A 1 156 ? 33.803 -19.619 -19.574 1.00 82.56 156 LYS A CA 1
ATOM 1221 C C . LYS A 1 156 ? 34.776 -20.497 -18.785 1.00 82.56 156 LYS A C 1
ATOM 1223 O O . LYS A 1 156 ? 34.673 -20.584 -17.564 1.00 82.56 156 LYS A O 1
ATOM 1228 N N . SER A 1 157 ? 35.730 -21.141 -19.458 1.00 80.12 157 SER A N 1
ATOM 1229 C CA . SER A 1 157 ? 36.793 -21.905 -18.791 1.00 80.12 157 SER A CA 1
ATOM 1230 C C . SER A 1 157 ? 38.057 -21.982 -19.639 1.00 80.12 157 SER A C 1
ATOM 1232 O O . SER A 1 157 ? 37.990 -22.177 -20.850 1.00 80.12 157 SER A O 1
ATOM 1234 N N . ILE A 1 158 ? 39.211 -21.859 -18.981 1.00 75.38 158 ILE A N 1
ATOM 1235 C CA . ILE A 1 158 ? 40.541 -22.057 -19.580 1.00 75.38 158 ILE A CA 1
ATOM 1236 C C . ILE A 1 158 ? 40.947 -23.543 -19.494 1.00 75.38 158 ILE A C 1
ATOM 1238 O O . ILE A 1 158 ? 41.696 -24.040 -20.334 1.00 75.38 158 ILE A O 1
ATOM 1242 N N . ASP A 1 159 ? 40.412 -24.257 -18.497 1.00 76.81 159 ASP A N 1
ATOM 1243 C CA . ASP A 1 159 ? 40.669 -25.671 -18.217 1.00 76.81 159 ASP A CA 1
ATOM 1244 C C . ASP A 1 159 ? 39.455 -26.553 -18.568 1.00 76.81 159 ASP A C 1
ATOM 1246 O O . ASP A 1 159 ? 38.367 -26.069 -18.889 1.00 76.81 159 ASP A O 1
ATOM 1250 N N . GLY A 1 160 ? 39.622 -27.877 -18.498 1.00 76.94 160 GLY A N 1
ATOM 1251 C CA . GLY A 1 160 ? 38.525 -28.822 -18.721 1.00 76.94 160 GLY A CA 1
ATOM 1252 C C . GLY A 1 160 ? 37.361 -28.612 -17.742 1.00 76.94 160 GLY A C 1
ATOM 1253 O O . GLY A 1 160 ? 37.572 -28.498 -16.537 1.00 76.94 160 GLY A O 1
ATOM 1254 N N . LEU A 1 161 ? 36.134 -28.592 -18.268 1.00 79.62 161 LEU A N 1
ATOM 1255 C CA . LEU A 1 161 ? 34.912 -28.324 -17.509 1.00 79.62 161 LEU A CA 1
ATOM 1256 C C . LEU A 1 161 ? 34.200 -29.621 -17.086 1.00 79.62 161 LEU A C 1
ATOM 1258 O O . LEU A 1 161 ? 34.017 -30.539 -17.889 1.00 79.62 161 LEU A O 1
ATOM 1262 N N . GLU A 1 162 ? 33.736 -29.690 -15.837 1.00 81.00 162 GLU A N 1
ATOM 1263 C CA . GLU A 1 162 ? 32.900 -30.796 -15.352 1.00 81.00 162 GLU A CA 1
ATOM 1264 C C . GLU A 1 162 ? 31.410 -30.533 -15.637 1.00 81.00 162 GLU A C 1
ATOM 1266 O O . GLU A 1 162 ? 30.692 -29.975 -14.810 1.00 81.00 162 GLU A O 1
ATOM 1271 N N . LEU A 1 163 ? 30.920 -30.972 -16.801 1.00 79.88 163 LEU A N 1
ATOM 1272 C CA . LEU A 1 163 ? 29.513 -30.789 -17.202 1.00 79.88 163 LEU A CA 1
ATOM 1273 C C . LEU A 1 163 ? 28.517 -31.641 -16.390 1.00 79.88 163 LEU A C 1
ATOM 1275 O O . LEU A 1 163 ? 27.380 -31.233 -16.157 1.00 79.88 163 LEU A O 1
ATOM 1279 N N . LEU A 1 164 ? 28.931 -32.840 -15.964 1.00 82.00 164 LEU A N 1
ATOM 1280 C CA . LEU A 1 164 ? 28.079 -33.802 -15.265 1.00 82.00 164 LEU A CA 1
ATOM 1281 C C . LEU A 1 164 ? 28.839 -34.453 -14.111 1.00 82.00 164 LEU A C 1
ATOM 1283 O O . LEU A 1 164 ? 29.849 -35.126 -14.323 1.00 82.00 164 LEU A O 1
ATOM 1287 N N . ARG A 1 165 ? 28.297 -34.351 -12.896 1.00 82.88 165 ARG A N 1
ATOM 1288 C CA . ARG A 1 165 ? 28.865 -34.998 -11.711 1.00 82.88 165 ARG A CA 1
ATOM 1289 C C . ARG A 1 165 ? 27.920 -36.059 -11.166 1.00 82.88 165 ARG A C 1
ATOM 1291 O O . ARG A 1 165 ? 26.762 -35.779 -10.871 1.00 82.88 165 ARG A O 1
ATOM 1298 N N . THR A 1 166 ? 28.418 -37.284 -10.993 1.00 80.00 166 THR A N 1
ATOM 1299 C CA . THR A 1 166 ? 27.670 -38.359 -10.317 1.00 80.00 166 THR A CA 1
ATOM 1300 C C . THR A 1 166 ? 28.071 -38.405 -8.845 1.00 80.00 166 THR A C 1
ATOM 1302 O O . THR A 1 166 ? 29.253 -38.523 -8.529 1.00 80.00 166 THR A O 1
ATOM 1305 N N . GLN A 1 167 ? 27.096 -38.309 -7.945 1.00 80.56 167 GLN A N 1
ATOM 1306 C CA . GLN A 1 167 ? 27.286 -38.334 -6.495 1.00 80.56 167 GLN A CA 1
ATOM 1307 C C . GLN A 1 167 ? 26.474 -39.474 -5.871 1.00 80.56 167 GLN A C 1
ATOM 1309 O O . GLN A 1 167 ? 25.419 -39.842 -6.383 1.00 80.56 167 GLN A O 1
ATOM 1314 N N . LEU A 1 168 ? 26.961 -40.038 -4.764 1.00 75.75 168 LEU A N 1
ATOM 1315 C CA . LEU A 1 168 ? 26.219 -41.003 -3.950 1.00 75.75 168 LEU A CA 1
ATOM 1316 C C . LEU A 1 168 ? 25.597 -40.265 -2.766 1.00 75.75 168 LEU A C 1
ATOM 1318 O O . LEU A 1 168 ? 26.310 -39.695 -1.946 1.00 75.75 168 LEU A O 1
ATOM 1322 N N . MET A 1 169 ? 24.272 -40.276 -2.693 1.00 74.75 169 MET A N 1
ATOM 1323 C CA . MET A 1 169 ? 23.494 -39.645 -1.637 1.00 74.75 169 MET A CA 1
ATOM 1324 C C . MET A 1 169 ? 22.967 -40.713 -0.680 1.00 74.75 169 MET A C 1
ATOM 1326 O O . MET A 1 169 ? 22.392 -41.713 -1.114 1.00 74.75 169 MET A O 1
ATOM 1330 N N . LEU A 1 170 ? 23.172 -40.503 0.619 1.00 74.19 170 LEU A N 1
ATOM 1331 C CA . LEU A 1 170 ? 22.602 -41.335 1.671 1.00 74.19 170 LEU A CA 1
ATOM 1332 C C . LEU A 1 170 ? 21.294 -40.703 2.157 1.00 74.19 170 LEU A C 1
ATOM 1334 O O . LEU A 1 170 ? 21.300 -39.619 2.731 1.00 74.19 170 LEU A O 1
ATOM 1338 N N . GLU A 1 171 ? 20.181 -41.388 1.936 1.00 71.69 171 GLU A N 1
ATOM 1339 C CA . GLU A 1 171 ? 18.851 -41.004 2.404 1.00 71.69 171 GLU A CA 1
ATOM 1340 C C . GLU A 1 171 ? 18.507 -41.827 3.658 1.00 71.69 171 GLU A C 1
ATOM 1342 O O . GLU A 1 171 ? 18.524 -43.064 3.632 1.00 71.69 171 GLU A O 1
ATOM 1347 N N . ILE A 1 172 ? 18.194 -41.142 4.761 1.00 70.88 172 ILE A N 1
ATOM 1348 C CA . ILE A 1 172 ? 17.695 -41.733 6.011 1.00 70.88 172 ILE A CA 1
ATOM 1349 C C . ILE A 1 172 ? 16.265 -41.234 6.210 1.00 70.88 172 ILE A C 1
ATOM 1351 O O . ILE A 1 172 ? 16.001 -40.043 6.056 1.00 70.88 172 ILE A O 1
ATOM 1355 N N . ASP A 1 173 ? 15.349 -42.146 6.531 1.00 66.44 173 ASP A N 1
ATOM 1356 C CA . ASP A 1 173 ? 13.934 -41.822 6.724 1.00 66.44 173 ASP A CA 1
ATOM 1357 C C . ASP A 1 173 ? 13.709 -40.742 7.808 1.00 66.44 173 ASP A C 1
ATOM 1359 O O . ASP A 1 173 ? 14.426 -40.672 8.811 1.00 66.44 173 ASP A O 1
ATOM 1363 N N . THR A 1 174 ? 12.702 -39.893 7.595 1.00 56.84 174 THR A N 1
ATOM 1364 C CA . THR A 1 174 ? 12.542 -38.555 8.211 1.00 56.84 174 THR A CA 1
ATOM 1365 C C . THR A 1 174 ? 12.200 -38.565 9.704 1.00 56.84 174 THR A C 1
ATOM 1367 O O . THR A 1 174 ? 12.324 -37.541 10.376 1.00 56.84 174 THR A O 1
ATOM 1370 N N . ASP A 1 175 ? 11.852 -39.721 10.263 1.00 57.75 175 ASP A N 1
ATOM 1371 C CA . ASP A 1 175 ? 11.423 -39.872 11.658 1.00 57.75 175 ASP A CA 1
ATOM 1372 C C . ASP A 1 175 ? 12.565 -39.791 12.698 1.00 57.75 175 ASP A C 1
ATOM 1374 O O . ASP A 1 175 ? 12.349 -40.066 13.884 1.00 57.75 175 ASP A O 1
ATOM 1378 N N . ALA A 1 176 ? 13.798 -39.444 12.302 1.00 57.59 176 ALA A N 1
ATOM 1379 C CA . ALA A 1 176 ? 14.944 -39.456 13.214 1.00 57.59 176 ALA A CA 1
ATOM 1380 C C . ALA A 1 176 ? 16.031 -38.392 12.920 1.00 57.59 176 ALA A C 1
ATOM 1382 O O . ALA A 1 176 ? 17.157 -38.745 12.571 1.00 57.59 176 ALA A O 1
ATOM 1383 N N . PRO A 1 177 ? 15.767 -37.091 13.162 1.00 59.69 177 PRO A N 1
ATOM 1384 C CA . PRO A 1 177 ? 16.730 -36.001 12.930 1.00 59.69 177 PRO A CA 1
ATOM 1385 C C . PRO A 1 177 ? 17.984 -36.038 13.828 1.00 59.69 177 PRO A C 1
ATOM 1387 O O . PRO A 1 177 ? 18.914 -35.269 13.619 1.00 59.69 177 PRO A O 1
ATOM 1390 N N . GLN A 1 178 ? 18.018 -36.903 14.849 1.00 60.34 178 GLN A N 1
ATOM 1391 C CA . GLN A 1 178 ? 19.158 -37.064 15.767 1.00 60.34 178 GLN A CA 1
ATOM 1392 C C . GLN A 1 178 ? 20.145 -38.158 15.327 1.00 60.34 178 GLN A C 1
ATOM 1394 O O . GLN A 1 178 ? 21.141 -38.394 16.016 1.00 60.34 178 GLN A O 1
ATOM 1399 N N . LEU A 1 179 ? 19.855 -38.845 14.216 1.00 63.88 179 LEU A N 1
ATOM 1400 C CA . LEU A 1 179 ? 20.731 -39.863 13.653 1.00 63.88 179 LEU A CA 1
ATOM 1401 C C . LEU A 1 179 ? 21.666 -39.223 12.629 1.00 63.88 179 LEU A C 1
ATOM 1403 O O . LEU A 1 179 ? 21.223 -38.732 11.595 1.00 63.88 179 LEU A O 1
ATOM 1407 N N . ALA A 1 180 ? 22.963 -39.270 12.907 1.00 62.75 180 ALA A N 1
ATOM 1408 C CA . ALA A 1 180 ? 23.993 -39.045 11.904 1.00 62.75 180 ALA A CA 1
ATOM 1409 C C . ALA A 1 180 ? 24.456 -40.410 11.390 1.00 62.75 180 ALA A C 1
ATOM 1411 O O . ALA A 1 180 ? 24.594 -41.349 12.171 1.00 62.75 180 ALA A O 1
ATOM 1412 N N . ALA A 1 181 ? 24.682 -40.546 10.090 1.00 66.69 181 ALA A N 1
ATOM 1413 C CA . ALA A 1 181 ? 25.318 -41.736 9.544 1.00 66.69 181 ALA A CA 1
ATOM 1414 C C . ALA A 1 181 ? 26.691 -41.353 9.018 1.00 66.69 181 ALA A C 1
ATOM 1416 O O . ALA A 1 181 ? 26.807 -40.444 8.198 1.00 66.69 181 ALA A O 1
ATOM 1417 N N . ASP A 1 182 ? 27.703 -42.056 9.501 1.00 66.50 182 ASP A N 1
ATOM 1418 C CA . ASP A 1 182 ? 29.059 -41.946 8.998 1.00 66.50 182 ASP A CA 1
ATOM 1419 C C . ASP A 1 182 ? 29.352 -43.124 8.069 1.00 66.50 182 ASP A C 1
ATOM 1421 O O . ASP A 1 182 ? 28.848 -44.237 8.272 1.00 66.50 182 ASP A O 1
ATOM 1425 N N . ILE A 1 183 ? 30.130 -42.869 7.021 1.00 70.56 183 ILE A N 1
ATOM 1426 C CA . ILE A 1 183 ? 30.510 -43.889 6.044 1.00 70.56 183 ILE A CA 1
ATOM 1427 C C . ILE A 1 183 ? 32.008 -44.113 6.177 1.00 70.56 183 ILE A C 1
ATOM 1429 O O . ILE A 1 183 ? 32.822 -43.298 5.746 1.00 70.56 183 ILE A O 1
ATOM 1433 N N . GLU A 1 184 ? 32.370 -45.254 6.744 1.00 72.31 184 GLU A N 1
ATOM 1434 C CA . GLU A 1 184 ? 33.757 -45.663 6.891 1.00 72.31 184 GLU A CA 1
ATOM 1435 C C . GLU A 1 184 ? 34.127 -46.688 5.820 1.00 72.31 184 GLU A C 1
ATOM 1437 O O . GLU A 1 184 ? 33.340 -47.564 5.457 1.00 72.31 184 GLU A O 1
ATOM 1442 N N . PHE A 1 185 ? 35.357 -46.607 5.317 1.00 69.81 185 PHE A N 1
ATOM 1443 C CA . PHE A 1 185 ? 35.914 -47.688 4.511 1.00 69.81 185 PHE A CA 1
ATOM 1444 C C . PHE A 1 185 ? 36.365 -48.814 5.431 1.00 69.81 185 PHE A C 1
ATOM 1446 O O . PHE A 1 185 ? 37.326 -48.656 6.190 1.00 69.81 185 PHE A O 1
ATOM 1453 N N . ASP A 1 186 ? 35.715 -49.964 5.308 1.00 72.12 186 ASP A N 1
ATOM 1454 C CA . ASP A 1 186 ? 36.190 -51.181 5.935 1.00 72.12 186 ASP A CA 1
ATOM 1455 C C . ASP A 1 186 ? 37.362 -51.733 5.110 1.00 72.12 186 ASP A C 1
ATOM 1457 O O . ASP A 1 186 ? 37.221 -52.159 3.963 1.00 72.12 186 ASP A O 1
ATOM 1461 N N . LYS A 1 187 ? 38.558 -51.667 5.700 1.00 68.25 187 LYS A N 1
ATOM 1462 C CA . LYS A 1 187 ? 39.824 -52.095 5.083 1.00 68.25 187 LYS A CA 1
ATOM 1463 C C . LYS A 1 187 ? 40.155 -53.563 5.369 1.00 68.25 187 LYS A C 1
ATOM 1465 O O . LYS A 1 187 ? 41.309 -53.963 5.211 1.00 68.25 187 LYS A O 1
ATOM 1470 N N . THR A 1 188 ? 39.203 -54.349 5.869 1.00 70.88 188 THR A N 1
ATOM 1471 C CA . THR A 1 188 ? 39.453 -55.741 6.270 1.00 70.88 188 THR A CA 1
ATOM 1472 C C . THR A 1 188 ? 39.701 -56.690 5.097 1.00 70.88 188 THR A C 1
ATOM 1474 O O . THR A 1 188 ? 40.442 -57.657 5.281 1.00 70.88 188 THR A O 1
ATOM 1477 N N . ASP A 1 189 ? 39.161 -56.412 3.905 1.00 69.88 189 ASP A N 1
ATOM 1478 C CA . ASP A 1 189 ? 39.367 -57.222 2.698 1.00 69.88 189 ASP A CA 1
ATOM 1479 C C . ASP A 1 189 ? 40.145 -56.431 1.621 1.00 69.88 189 ASP A C 1
ATOM 1481 O O . ASP A 1 189 ? 39.666 -55.398 1.156 1.00 69.88 189 ASP A O 1
ATOM 1485 N N . PRO A 1 190 ? 41.358 -56.855 1.214 1.00 64.62 190 PRO A N 1
ATOM 1486 C CA . PRO A 1 190 ? 42.146 -56.136 0.211 1.00 64.62 190 PRO A CA 1
ATOM 1487 C C . PRO A 1 190 ? 41.591 -56.241 -1.218 1.00 64.62 190 PRO A C 1
ATOM 1489 O O . PRO A 1 190 ? 41.949 -55.409 -2.052 1.00 64.62 190 PRO A O 1
ATOM 1492 N N . ASP A 1 191 ? 40.723 -57.218 -1.500 1.00 69.38 191 ASP A N 1
ATOM 1493 C CA . ASP A 1 191 ? 40.155 -57.426 -2.839 1.00 69.38 191 ASP A CA 1
ATOM 1494 C C . ASP A 1 191 ? 38.783 -56.748 -3.028 1.00 69.38 191 ASP A C 1
ATOM 1496 O O . ASP A 1 191 ? 38.346 -56.563 -4.165 1.00 69.38 191 ASP A O 1
ATOM 1500 N N . ASN A 1 192 ? 38.115 -56.326 -1.944 1.00 66.56 192 ASN A N 1
ATOM 1501 C CA . ASN A 1 192 ? 36.783 -55.715 -1.984 1.00 66.56 192 ASN A CA 1
ATOM 1502 C C . ASN A 1 192 ? 36.717 -54.435 -1.147 1.00 66.56 192 ASN A C 1
ATOM 1504 O O . ASN A 1 192 ? 37.061 -54.420 0.029 1.00 66.56 192 ASN A O 1
ATOM 1508 N N . TRP A 1 193 ? 36.197 -53.360 -1.736 1.00 64.12 193 TRP A N 1
ATOM 1509 C CA . TRP A 1 193 ? 36.009 -52.090 -1.039 1.00 64.12 193 TRP A CA 1
ATOM 1510 C C . TRP A 1 193 ? 34.644 -52.118 -0.356 1.00 64.12 193 TRP A C 1
ATOM 1512 O O . TRP A 1 193 ? 33.613 -51.933 -1.003 1.00 64.12 193 TRP A O 1
ATOM 1522 N N . LEU A 1 194 ? 34.634 -52.403 0.943 1.00 66.69 194 LEU A N 1
ATOM 1523 C CA . LEU A 1 194 ? 33.418 -52.450 1.747 1.00 66.69 194 LEU A CA 1
ATOM 1524 C C . LEU A 1 194 ? 33.182 -51.083 2.401 1.00 66.69 194 LEU A C 1
ATOM 1526 O O . LEU A 1 194 ? 34.075 -50.511 3.023 1.00 66.69 194 LEU A O 1
ATOM 1530 N N . LEU A 1 195 ? 31.970 -50.552 2.248 1.00 66.94 195 LEU A N 1
ATOM 1531 C CA . LEU A 1 195 ? 31.524 -49.347 2.944 1.00 66.94 195 LEU A CA 1
ATOM 1532 C C . LEU A 1 195 ? 30.749 -49.771 4.191 1.00 66.94 195 LEU A C 1
ATOM 1534 O O . LEU A 1 195 ? 29.695 -50.403 4.093 1.00 66.94 195 LEU A O 1
ATOM 1538 N N . GLN A 1 196 ? 31.274 -49.429 5.362 1.00 68.44 196 GLN A N 1
ATOM 1539 C CA . GLN A 1 196 ? 30.602 -49.619 6.634 1.00 68.44 196 GLN A CA 1
ATOM 1540 C C . GLN A 1 196 ? 29.809 -48.359 6.975 1.00 68.44 196 GLN A C 1
ATOM 1542 O O . GLN A 1 196 ? 30.366 -47.281 7.157 1.00 68.44 196 GLN A O 1
ATOM 1547 N N . LEU A 1 197 ? 28.492 -48.513 7.087 1.00 68.00 197 LEU A N 1
ATOM 1548 C CA . LEU A 1 197 ? 27.602 -47.453 7.548 1.00 68.00 197 LEU A CA 1
ATOM 1549 C C . LEU A 1 197 ? 27.491 -47.525 9.074 1.00 68.00 197 LEU A C 1
ATOM 1551 O O . LEU A 1 197 ? 26.958 -48.498 9.616 1.00 68.00 197 LEU A O 1
ATOM 1555 N N . VAL A 1 198 ? 27.989 -46.503 9.766 1.00 68.19 198 VAL A N 1
ATOM 1556 C CA . VAL A 1 198 ? 27.895 -46.368 11.223 1.00 68.19 198 VAL A CA 1
ATOM 1557 C C . VAL A 1 198 ? 26.797 -45.364 11.541 1.00 68.19 198 VAL A C 1
ATOM 1559 O O . VAL A 1 198 ? 26.891 -44.195 11.190 1.00 68.19 198 VAL A O 1
ATOM 1562 N N . ILE A 1 199 ? 25.742 -45.818 12.214 1.00 69.69 199 ILE A N 1
ATOM 1563 C CA . ILE A 1 199 ? 24.661 -44.938 12.663 1.00 69.69 199 ILE A CA 1
ATOM 1564 C C . ILE A 1 199 ? 25.004 -44.440 14.067 1.00 69.69 199 ILE A C 1
ATOM 1566 O O . ILE A 1 199 ? 25.146 -45.231 15.000 1.00 69.69 199 ILE A O 1
ATOM 1570 N N . LEU A 1 200 ? 25.114 -43.127 14.205 1.00 70.12 200 LEU A N 1
ATOM 1571 C CA . LEU A 1 200 ? 25.400 -42.405 15.433 1.00 70.12 200 LEU A CA 1
ATOM 1572 C C . LEU A 1 200 ? 24.114 -41.744 15.933 1.00 70.12 200 LEU A C 1
ATOM 1574 O O . LEU A 1 200 ? 23.463 -41.003 15.201 1.00 70.12 200 LEU A O 1
ATOM 1578 N N . GLU A 1 201 ? 23.763 -41.982 17.194 1.00 71.12 201 GLU A N 1
ATOM 1579 C CA . GLU A 1 201 ? 22.690 -41.262 17.882 1.00 71.12 201 GLU A CA 1
ATOM 1580 C C . GLU A 1 201 ? 23.319 -40.275 18.867 1.00 71.12 201 GLU A C 1
ATOM 1582 O O . GLU A 1 201 ? 23.995 -40.676 19.818 1.00 71.12 201 GLU A O 1
ATOM 1587 N N . SER A 1 202 ? 23.119 -38.978 18.633 1.00 68.50 202 SER A N 1
ATOM 1588 C CA . SER A 1 202 ? 23.640 -37.937 19.520 1.00 68.50 202 SER A CA 1
ATOM 1589 C C . SER A 1 202 ? 22.584 -37.532 20.546 1.00 68.50 202 SER A C 1
ATOM 1591 O O . SER A 1 202 ? 21.629 -36.817 20.240 1.00 68.50 202 SER A O 1
ATOM 1593 N N . LEU A 1 203 ? 22.755 -37.984 21.791 1.00 71.50 203 LEU A N 1
ATOM 1594 C CA . LEU A 1 203 ? 21.898 -37.591 22.910 1.00 71.50 203 LEU A CA 1
ATOM 1595 C C . LEU A 1 203 ? 22.424 -36.300 23.547 1.00 71.50 203 LEU A C 1
ATOM 1597 O O . LEU A 1 203 ? 23.373 -36.312 24.331 1.00 71.50 203 LEU A O 1
ATOM 1601 N N . VAL A 1 204 ? 21.780 -35.174 23.244 1.00 70.62 204 VAL A N 1
ATOM 1602 C CA . VAL A 1 204 ? 22.138 -33.877 23.833 1.00 70.62 204 VAL A CA 1
ATOM 1603 C C . VAL A 1 204 ? 21.561 -33.761 25.246 1.00 70.62 204 VAL A C 1
ATOM 1605 O O . VAL A 1 204 ? 20.350 -33.647 25.440 1.00 70.62 204 VAL A O 1
ATOM 1608 N N . ILE A 1 205 ? 22.437 -33.741 26.251 1.00 73.69 205 ILE A N 1
ATOM 1609 C CA . ILE A 1 205 ? 22.070 -33.472 27.646 1.00 73.69 205 ILE A CA 1
ATOM 1610 C C . ILE A 1 205 ? 22.264 -31.976 27.908 1.00 73.69 205 ILE A C 1
ATOM 1612 O O . ILE A 1 205 ? 23.379 -31.463 27.819 1.00 73.69 205 ILE A O 1
ATOM 1616 N N . ARG A 1 206 ? 21.182 -31.260 28.234 1.00 65.44 206 ARG A N 1
ATOM 1617 C CA . ARG A 1 206 ? 21.261 -29.830 28.572 1.00 65.44 206 ARG A CA 1
ATOM 1618 C C . ARG A 1 206 ? 22.092 -29.625 29.843 1.00 65.44 206 ARG A C 1
ATOM 1620 O O . ARG A 1 206 ? 21.916 -30.355 30.819 1.00 65.44 206 ARG A O 1
ATOM 1627 N N . GLN A 1 207 ? 22.972 -28.624 29.825 1.00 64.12 207 GLN A N 1
ATOM 1628 C CA . GLN A 1 207 ? 23.717 -28.199 31.011 1.00 64.12 207 GLN A CA 1
ATOM 1629 C C . GLN A 1 207 ? 22.776 -27.634 32.083 1.00 64.12 207 GLN A C 1
ATOM 1631 O O . GLN A 1 207 ? 21.669 -27.182 31.779 1.00 64.12 207 GLN A O 1
ATOM 1636 N N . ASP A 1 208 ? 23.236 -27.658 33.336 1.00 64.12 208 ASP A N 1
ATOM 1637 C CA . ASP A 1 208 ? 22.532 -27.041 34.459 1.00 64.12 208 ASP A CA 1
ATOM 1638 C C . ASP A 1 208 ? 22.303 -25.555 34.161 1.00 64.12 208 ASP A C 1
ATOM 1640 O O . ASP A 1 208 ? 23.245 -24.786 33.971 1.00 64.12 208 ASP A O 1
ATOM 1644 N N . ILE A 1 209 ? 21.036 -25.149 34.117 1.00 58.91 209 ILE A N 1
ATOM 1645 C CA . ILE A 1 209 ? 20.676 -23.746 33.925 1.00 58.91 209 ILE A CA 1
ATOM 1646 C C . ILE A 1 209 ? 20.646 -23.093 35.303 1.00 58.91 209 ILE A C 1
ATOM 1648 O O . ILE A 1 209 ? 19.901 -23.517 36.195 1.00 58.91 209 ILE A O 1
ATOM 1652 N N . SER A 1 210 ? 21.420 -22.023 35.475 1.00 53.53 210 SER A N 1
ATOM 1653 C CA . SER A 1 210 ? 21.306 -21.136 36.628 1.00 53.53 210 SER A CA 1
ATOM 1654 C C . SER A 1 210 ? 19.944 -20.437 36.612 1.00 53.53 210 SER A C 1
ATOM 1656 O O . SER A 1 210 ? 19.775 -19.395 35.998 1.00 53.53 210 SER A O 1
ATOM 1658 N N . ALA A 1 211 ? 18.972 -21.053 37.284 1.00 51.16 211 ALA A N 1
ATOM 1659 C CA . ALA A 1 211 ? 17.832 -20.441 37.961 1.00 51.16 211 ALA A CA 1
ATOM 1660 C C . ALA A 1 211 ? 17.299 -19.110 37.376 1.00 51.16 211 ALA A C 1
ATOM 1662 O O . ALA A 1 211 ? 17.383 -18.083 38.048 1.00 51.16 211 ALA A O 1
ATOM 1663 N N . ASP A 1 212 ? 16.617 -19.137 36.231 1.00 52.12 212 ASP A N 1
ATOM 1664 C CA . ASP A 1 212 ? 15.856 -17.977 35.736 1.00 52.12 212 ASP A CA 1
ATOM 1665 C C . ASP A 1 212 ? 14.646 -17.664 36.648 1.00 52.12 212 ASP A C 1
ATOM 1667 O O . ASP A 1 212 ? 14.167 -18.554 37.354 1.00 52.12 212 ASP A O 1
ATOM 1671 N N . LEU A 1 213 ? 14.127 -16.430 36.673 1.00 50.34 213 LEU A N 1
ATOM 1672 C CA . LEU A 1 213 ? 13.052 -15.968 37.584 1.00 50.34 213 LEU A CA 1
ATOM 1673 C C . LEU A 1 213 ? 11.808 -16.881 37.610 1.00 50.34 213 LEU A C 1
ATOM 1675 O O . LEU A 1 213 ? 11.080 -16.900 38.599 1.00 50.34 213 LEU A O 1
ATOM 1679 N N . THR A 1 214 ? 11.591 -17.664 36.552 1.00 52.03 214 THR A N 1
ATOM 1680 C CA . THR A 1 214 ? 10.420 -18.531 36.359 1.00 52.03 214 THR A CA 1
ATOM 1681 C C . THR A 1 214 ? 10.720 -20.032 36.408 1.00 52.03 214 THR A C 1
ATOM 1683 O O . THR A 1 214 ? 9.797 -20.821 36.604 1.00 52.03 214 THR A O 1
ATOM 1686 N N . GLN A 1 215 ? 11.985 -20.448 36.274 1.00 57.78 215 GLN A N 1
ATOM 1687 C CA . GLN A 1 215 ? 12.373 -21.860 36.290 1.00 57.78 215 GLN A CA 1
ATOM 1688 C C . GLN A 1 215 ? 13.153 -22.200 37.566 1.00 57.78 215 GLN A C 1
ATOM 1690 O O . GLN A 1 215 ? 14.035 -21.460 38.017 1.00 57.78 215 GLN A O 1
ATOM 1695 N N . GLY A 1 216 ? 12.797 -23.327 38.190 1.00 62.31 216 GLY A N 1
ATOM 1696 C CA . GLY A 1 216 ? 13.546 -23.886 39.316 1.00 62.31 216 GLY A CA 1
ATOM 1697 C C . GLY A 1 216 ? 15.004 -24.146 38.931 1.00 62.31 216 GLY A C 1
ATOM 1698 O O . GLY A 1 216 ? 15.323 -24.303 37.755 1.00 62.31 216 GLY A O 1
ATOM 1699 N N . SER A 1 217 ? 15.902 -24.187 39.916 1.00 68.94 217 SER A N 1
ATOM 1700 C CA . SER A 1 217 ? 17.280 -24.603 39.633 1.00 68.94 217 SER A CA 1
ATOM 1701 C C . SER A 1 217 ? 17.262 -26.074 39.219 1.00 68.94 217 SER A C 1
ATOM 1703 O O . SER A 1 217 ? 16.665 -26.896 39.920 1.00 68.94 217 SER A O 1
ATOM 1705 N N . THR A 1 218 ? 17.854 -26.399 38.072 1.00 72.44 218 THR A N 1
ATOM 1706 C CA . THR A 1 218 ? 17.965 -27.784 37.602 1.00 72.44 218 THR A CA 1
ATOM 1707 C C . THR A 1 218 ? 19.341 -28.325 37.951 1.00 72.44 218 THR A C 1
ATOM 1709 O O . THR A 1 218 ? 20.337 -27.614 37.862 1.00 72.44 218 THR A O 1
ATOM 1712 N N . ARG A 1 219 ? 19.389 -29.584 38.389 1.00 79.50 219 ARG A N 1
ATOM 1713 C CA . ARG A 1 219 ? 20.635 -30.312 38.619 1.00 79.50 219 ARG A CA 1
ATOM 1714 C C . ARG A 1 219 ? 20.587 -31.635 37.877 1.00 79.50 219 ARG A C 1
ATOM 1716 O O . ARG A 1 219 ? 19.850 -32.540 38.274 1.00 79.50 219 ARG A O 1
ATOM 1723 N N . THR A 1 220 ? 21.381 -31.759 36.827 1.00 79.69 220 THR A N 1
ATOM 1724 C CA . THR A 1 220 ? 21.473 -32.956 35.997 1.00 79.69 220 THR A CA 1
ATOM 1725 C C . THR A 1 220 ? 22.670 -33.796 36.419 1.00 79.69 220 THR A C 1
ATOM 1727 O O . THR A 1 220 ? 23.803 -33.331 36.482 1.00 79.69 220 THR A O 1
ATOM 1730 N N . ARG A 1 221 ? 22.425 -35.069 36.737 1.00 82.12 221 ARG A N 1
ATOM 1731 C CA . ARG A 1 221 ? 23.466 -36.056 37.041 1.00 82.12 221 ARG A CA 1
ATOM 1732 C C . ARG A 1 221 ? 23.532 -37.072 35.913 1.00 82.12 221 ARG A C 1
ATOM 1734 O O . ARG A 1 221 ? 22.551 -37.775 35.669 1.00 82.12 221 ARG A O 1
ATOM 1741 N N . VAL A 1 222 ? 24.683 -37.157 35.255 1.00 85.00 222 VAL A N 1
ATOM 1742 C CA . VAL A 1 222 ? 24.986 -38.222 34.290 1.00 85.00 222 VAL A CA 1
ATOM 1743 C C . VAL A 1 222 ? 25.265 -39.509 35.069 1.00 85.00 222 VAL A C 1
ATOM 1745 O O . VAL A 1 222 ? 25.973 -39.483 36.076 1.00 85.00 222 VAL A O 1
ATOM 1748 N N . LEU A 1 223 ? 24.646 -40.615 34.655 1.00 85.00 223 LEU A N 1
ATOM 1749 C CA . LEU A 1 223 ? 24.693 -41.909 35.352 1.00 85.00 223 LEU A CA 1
ATOM 1750 C C . LEU A 1 223 ? 25.531 -42.963 34.611 1.00 85.00 223 LEU A C 1
ATOM 1752 O O . LEU A 1 223 ? 25.616 -44.096 35.078 1.00 85.00 223 LEU A O 1
ATOM 1756 N N . VAL A 1 224 ? 26.128 -42.595 33.478 1.00 85.31 224 VAL A N 1
ATOM 1757 C CA . VAL A 1 224 ? 26.931 -43.467 32.610 1.00 85.31 224 VAL A CA 1
ATOM 1758 C C . VAL A 1 224 ? 28.356 -42.941 32.478 1.00 85.31 224 VAL A C 1
ATOM 1760 O O . VAL A 1 224 ? 28.600 -41.746 32.647 1.00 85.31 224 VAL A O 1
ATOM 1763 N N . SER A 1 225 ? 29.283 -43.847 32.186 1.00 85.62 225 SER A N 1
ATOM 1764 C CA . SER A 1 225 ? 30.704 -43.569 31.980 1.00 85.62 225 SER A CA 1
ATOM 1765 C C . SER A 1 225 ? 31.120 -43.870 30.540 1.00 85.62 225 SER A C 1
ATOM 1767 O O . SER A 1 225 ? 30.443 -44.591 29.805 1.00 85.62 225 SER A O 1
ATOM 1769 N N . GLU A 1 226 ? 32.256 -43.313 30.127 1.00 78.94 226 GLU A N 1
ATOM 1770 C CA . GLU A 1 226 ? 32.835 -43.575 28.810 1.00 78.94 226 GLU A CA 1
ATOM 1771 C C . GLU A 1 226 ? 33.108 -45.079 28.613 1.00 78.94 226 GLU A C 1
ATOM 1773 O O . GLU A 1 226 ? 33.713 -45.731 29.464 1.00 78.94 226 GLU A O 1
ATOM 1778 N N . GLY A 1 227 ? 32.647 -45.634 27.486 1.00 79.75 227 GLY A N 1
ATOM 1779 C CA . GLY A 1 227 ? 32.808 -47.053 27.143 1.00 79.75 227 GLY A CA 1
ATOM 1780 C C . GLY A 1 227 ? 31.726 -47.996 27.689 1.00 79.75 227 GLY A C 1
ATOM 1781 O O . GLY A 1 227 ? 31.793 -49.203 27.431 1.00 79.75 227 GLY A O 1
ATOM 1782 N N . ASP A 1 228 ? 30.719 -47.482 28.401 1.00 81.12 228 ASP A N 1
ATOM 1783 C CA . ASP A 1 228 ? 29.618 -48.298 28.917 1.00 81.12 228 ASP A CA 1
ATOM 1784 C C . ASP A 1 228 ? 28.733 -48.865 27.794 1.00 81.12 228 ASP A C 1
ATOM 1786 O O . ASP A 1 228 ? 28.290 -48.164 26.884 1.00 81.12 228 ASP A O 1
ATOM 1790 N N . LYS A 1 229 ? 28.402 -50.158 27.896 1.00 80.88 229 LYS A N 1
ATOM 1791 C CA . LYS A 1 229 ? 27.414 -50.820 27.030 1.00 80.88 229 LYS A CA 1
ATOM 1792 C C . LYS A 1 229 ? 26.045 -50.789 27.703 1.00 80.88 229 LYS A C 1
ATOM 1794 O O . LYS A 1 229 ? 25.779 -51.583 28.605 1.00 80.88 229 LYS A O 1
ATOM 1799 N N . ILE A 1 230 ? 25.183 -49.880 27.260 1.00 82.75 230 ILE A N 1
ATOM 1800 C CA . ILE A 1 230 ? 23.839 -49.681 27.814 1.00 82.75 230 ILE A CA 1
ATOM 1801 C C . ILE A 1 230 ? 22.785 -50.518 27.079 1.00 82.75 230 ILE A C 1
ATOM 1803 O O . ILE A 1 230 ? 22.789 -50.625 25.856 1.00 82.75 230 ILE A O 1
ATOM 1807 N N . ALA A 1 231 ? 21.865 -51.123 27.834 1.00 79.56 231 ALA A N 1
ATOM 1808 C CA . ALA A 1 231 ? 20.716 -51.830 27.268 1.00 79.56 231 ALA A CA 1
ATOM 1809 C C . ALA A 1 231 ? 19.580 -50.843 26.918 1.00 79.56 231 ALA A C 1
ATOM 1811 O O . ALA A 1 231 ? 19.485 -49.789 27.561 1.00 79.56 231 ALA A O 1
ATOM 1812 N N . PRO A 1 232 ? 18.677 -51.178 25.975 1.00 72.88 232 PRO A N 1
ATOM 1813 C CA . PRO A 1 232 ? 17.515 -50.345 25.666 1.00 72.88 232 PRO A CA 1
ATOM 1814 C C . PRO A 1 232 ? 16.699 -49.995 26.921 1.00 72.88 232 PRO A C 1
ATOM 1816 O O . PRO A 1 232 ? 16.399 -50.865 27.738 1.00 72.88 232 PRO A O 1
ATOM 1819 N N . GLY A 1 233 ? 16.357 -48.713 27.080 1.00 74.44 233 GLY A N 1
ATOM 1820 C CA . GLY A 1 233 ? 15.603 -48.199 28.234 1.00 74.44 233 GLY A CA 1
ATOM 1821 C C . GLY A 1 233 ? 16.431 -47.908 29.494 1.00 74.44 233 GLY A C 1
ATOM 1822 O O . GLY A 1 233 ? 15.859 -47.541 30.521 1.00 74.44 233 GLY A O 1
ATOM 1823 N N . SER A 1 234 ? 17.760 -48.046 29.442 1.00 82.69 234 SER A N 1
ATOM 1824 C CA . SER A 1 234 ? 18.633 -47.650 30.556 1.00 82.69 234 SER A CA 1
ATOM 1825 C C . SER A 1 234 ? 18.618 -46.131 30.760 1.00 82.69 234 SER A C 1
ATOM 1827 O O . SER A 1 234 ? 18.655 -45.359 29.805 1.00 82.69 234 SER A O 1
ATOM 1829 N N . VAL A 1 235 ? 18.594 -45.689 32.019 1.00 81.31 235 VAL A N 1
ATOM 1830 C CA . VAL A 1 235 ? 18.622 -44.262 32.369 1.00 81.31 235 VAL A CA 1
ATOM 1831 C C . VAL A 1 235 ? 20.058 -43.741 32.276 1.00 81.31 235 VAL A C 1
ATOM 1833 O O . VAL A 1 235 ? 20.881 -44.065 33.129 1.00 81.31 235 VAL A O 1
ATOM 1836 N N . VAL A 1 236 ? 20.345 -42.913 31.269 1.00 85.06 236 VAL A N 1
ATOM 1837 C CA . VAL A 1 236 ? 21.682 -42.324 31.044 1.00 85.06 236 VAL A CA 1
ATOM 1838 C C . VAL A 1 236 ? 21.946 -41.060 31.874 1.00 85.06 236 VAL A C 1
ATOM 1840 O O . VAL A 1 236 ? 23.083 -40.788 32.254 1.00 85.06 236 VAL A O 1
ATOM 1843 N N . ALA A 1 237 ? 20.899 -40.306 32.221 1.00 83.31 237 ALA A N 1
ATOM 1844 C CA . ALA A 1 237 ? 20.986 -39.105 33.050 1.00 83.31 237 ALA A CA 1
ATOM 1845 C C . ALA A 1 237 ? 19.693 -38.874 33.851 1.00 83.31 237 ALA A C 1
ATOM 1847 O O . ALA A 1 237 ? 18.616 -39.324 33.459 1.00 83.31 237 ALA A O 1
ATOM 1848 N N . ARG A 1 238 ? 19.790 -38.163 34.983 1.00 82.62 238 ARG A N 1
ATOM 1849 C CA . ARG A 1 238 ? 18.646 -37.736 35.806 1.00 82.62 238 ARG A CA 1
ATOM 1850 C C . ARG A 1 238 ? 18.732 -36.244 36.116 1.00 82.62 238 ARG A C 1
ATOM 1852 O O . ARG A 1 238 ? 19.709 -35.813 36.722 1.00 82.62 238 ARG A O 1
ATOM 1859 N N . THR A 1 239 ? 17.681 -35.497 35.792 1.00 79.25 239 THR A N 1
ATOM 1860 C CA . THR A 1 239 ? 17.549 -34.069 36.123 1.00 79.25 239 THR A CA 1
ATOM 1861 C C . THR A 1 239 ? 16.604 -33.876 37.310 1.00 79.25 239 THR A C 1
ATOM 1863 O O . THR A 1 239 ? 15.461 -34.330 37.287 1.00 79.25 239 THR A O 1
ATOM 1866 N N . GLU A 1 240 ? 17.085 -33.217 38.363 1.00 80.31 240 GLU A N 1
ATOM 1867 C CA . GLU A 1 240 ? 16.328 -32.851 39.566 1.00 80.31 240 GLU A CA 1
ATOM 1868 C C . GLU A 1 240 ? 15.961 -31.357 39.508 1.00 80.31 240 GLU A C 1
ATOM 1870 O O . GLU A 1 240 ? 16.826 -30.529 39.227 1.00 80.31 240 GLU A O 1
ATOM 1875 N N . ILE A 1 241 ? 14.699 -30.997 39.783 1.00 73.12 241 ILE A N 1
ATOM 1876 C CA . ILE A 1 241 ? 14.245 -29.595 39.875 1.00 73.12 241 ILE A CA 1
ATOM 1877 C C . ILE A 1 241 ? 14.179 -29.199 41.354 1.00 73.12 241 ILE A C 1
ATOM 1879 O O . ILE A 1 241 ? 13.458 -29.820 42.136 1.00 73.12 241 ILE A O 1
ATOM 1883 N N . LEU A 1 242 ? 14.927 -28.167 41.740 1.00 73.25 242 LEU A N 1
ATOM 1884 C CA . LEU A 1 242 ? 15.037 -27.677 43.114 1.00 73.25 242 LEU A CA 1
ATOM 1885 C C . LEU A 1 242 ? 14.139 -26.449 43.327 1.00 73.25 242 LEU A C 1
ATOM 1887 O O . LEU A 1 242 ? 14.227 -25.459 42.592 1.00 73.25 242 LEU A O 1
ATOM 1891 N N . CYS A 1 243 ? 13.307 -26.486 44.372 1.00 68.62 243 CYS A N 1
ATOM 1892 C CA . CYS A 1 243 ? 12.510 -25.336 44.803 1.00 68.62 243 CYS A CA 1
ATOM 1893 C C . CYS A 1 243 ? 13.414 -24.234 45.379 1.00 68.62 243 CYS A C 1
ATOM 1895 O O . CYS A 1 243 ? 14.267 -24.511 46.221 1.00 68.62 243 CYS A O 1
ATOM 1897 N N . LYS A 1 244 ? 13.205 -22.978 44.959 1.00 66.69 244 LYS A N 1
ATOM 1898 C CA . LYS A 1 244 ? 14.004 -21.823 45.418 1.00 66.69 244 LYS A CA 1
ATOM 1899 C C . LYS A 1 244 ? 13.555 -21.258 46.768 1.00 66.69 244 LYS A C 1
ATOM 1901 O O . LYS A 1 244 ? 14.366 -20.688 47.488 1.00 66.69 244 LYS A O 1
ATOM 1906 N N . GLN A 1 245 ? 12.270 -21.382 47.091 1.00 67.50 245 GLN A N 1
ATOM 1907 C CA . GLN A 1 245 ? 11.657 -20.819 48.293 1.00 67.50 245 GLN A CA 1
ATOM 1908 C C . GLN A 1 245 ? 10.741 -21.847 48.957 1.00 67.50 245 GLN A C 1
ATOM 1910 O O . GLN A 1 245 ? 10.229 -22.758 48.301 1.00 67.50 245 GLN A O 1
ATOM 1915 N N . SER A 1 246 ? 10.541 -21.700 50.266 1.00 70.75 246 SER A N 1
ATOM 1916 C CA . SER A 1 246 ? 9.514 -22.437 50.997 1.00 70.75 246 SER A CA 1
ATOM 1917 C C . SER A 1 246 ? 8.133 -21.984 50.532 1.00 70.75 246 SER A C 1
ATOM 1919 O O . SER A 1 246 ? 7.846 -20.790 50.511 1.00 70.75 246 SER A O 1
ATOM 1921 N N . GLY A 1 247 ? 7.276 -22.936 50.186 1.00 71.31 247 GLY A N 1
ATOM 1922 C CA . GLY A 1 247 ? 5.908 -22.662 49.777 1.00 71.31 247 GLY A CA 1
ATOM 1923 C C . GLY A 1 247 ? 5.024 -23.891 49.933 1.00 71.31 247 GLY A C 1
ATOM 1924 O O . GLY A 1 247 ? 5.504 -25.002 50.172 1.00 71.31 247 GLY A O 1
ATOM 1925 N N . GLU A 1 248 ? 3.721 -23.681 49.813 1.00 74.25 248 GLU A N 1
ATOM 1926 C CA . GLU A 1 248 ? 2.711 -24.734 49.904 1.00 74.25 248 GLU A CA 1
ATOM 1927 C C . GLU A 1 248 ? 2.416 -25.278 48.501 1.00 74.25 248 GLU A C 1
ATOM 1929 O O . GLU A 1 248 ? 2.069 -24.519 47.591 1.00 74.25 248 GLU A O 1
ATOM 1934 N N . VAL A 1 249 ? 2.541 -26.595 48.309 1.00 75.38 249 VAL A N 1
ATOM 1935 C CA . VAL A 1 249 ? 2.143 -27.246 47.052 1.00 75.38 249 VAL A CA 1
ATOM 1936 C C . VAL A 1 249 ? 0.619 -27.315 47.014 1.00 75.38 249 VAL A C 1
ATOM 1938 O O . VAL A 1 249 ? 0.013 -28.113 47.725 1.00 75.38 249 VAL A O 1
ATOM 1941 N N . ARG A 1 250 ? -0.004 -26.470 46.190 1.00 67.06 250 ARG A N 1
ATOM 1942 C CA . ARG A 1 250 ? -1.470 -26.341 46.110 1.00 67.06 250 ARG A CA 1
ATOM 1943 C C . ARG A 1 250 ? -2.107 -27.187 45.013 1.00 67.06 250 ARG A C 1
ATOM 1945 O O . ARG A 1 250 ? -3.285 -27.509 45.120 1.00 67.06 250 ARG A O 1
ATOM 1952 N N . GLY A 1 251 ? -1.353 -27.563 43.980 1.00 63.09 251 GLY A N 1
ATOM 1953 C CA . GLY A 1 251 ? -1.876 -28.357 42.870 1.00 63.09 251 GLY A CA 1
ATOM 1954 C C . GLY A 1 251 ? -0.799 -29.198 42.202 1.00 63.09 251 GLY A C 1
ATOM 1955 O O . GLY A 1 251 ? 0.248 -28.676 41.824 1.00 63.09 251 GLY A O 1
ATOM 1956 N N . ILE A 1 252 ? -1.079 -30.494 42.052 1.00 65.44 252 ILE A N 1
ATOM 1957 C CA . ILE A 1 252 ? -0.332 -31.427 41.203 1.00 65.44 252 ILE A CA 1
ATOM 1958 C C . ILE A 1 252 ? -1.343 -31.956 40.189 1.00 65.44 252 ILE A C 1
ATOM 1960 O O . ILE A 1 252 ? -2.164 -32.810 40.530 1.00 65.44 252 ILE A O 1
ATOM 1964 N N . ARG A 1 253 ? -1.332 -31.437 38.957 1.00 63.72 253 ARG A N 1
ATOM 1965 C CA . ARG A 1 253 ? -2.236 -31.950 37.919 1.00 63.72 253 ARG A CA 1
ATOM 1966 C C . ARG A 1 253 ? -1.599 -33.186 37.289 1.00 63.72 253 ARG A C 1
ATOM 1968 O O . ARG A 1 253 ? -0.593 -33.094 36.590 1.00 63.72 253 ARG A O 1
ATOM 1975 N N . ALA A 1 254 ? -2.169 -34.354 37.569 1.00 55.16 254 ALA A N 1
ATOM 1976 C CA . ALA A 1 254 ? -1.867 -35.592 36.859 1.00 55.16 254 ALA A CA 1
ATOM 1977 C C . ALA A 1 254 ? -2.943 -35.790 35.781 1.00 55.16 254 ALA A C 1
ATOM 1979 O O . ALA A 1 254 ? -4.032 -36.274 36.077 1.00 55.16 254 ALA A O 1
ATOM 1980 N N . GLY A 1 255 ? -2.663 -35.344 34.556 1.00 59.09 255 GLY A N 1
ATOM 1981 C CA . GLY A 1 255 ? -3.564 -35.452 33.405 1.00 59.09 255 GLY A CA 1
ATOM 1982 C C . GLY A 1 255 ? -2.845 -35.965 32.157 1.00 59.09 255 GLY A C 1
ATOM 1983 O O . GLY A 1 255 ? -1.689 -36.375 32.236 1.00 59.09 255 GLY A O 1
ATOM 1984 N N . ALA A 1 256 ? -3.536 -35.929 31.015 1.00 53.19 256 ALA A N 1
ATOM 1985 C CA . ALA A 1 256 ? -3.019 -36.348 29.706 1.00 53.19 256 ALA A CA 1
ATOM 1986 C C . ALA A 1 256 ? -1.971 -35.387 29.102 1.00 53.19 256 ALA A C 1
ATOM 1988 O O . ALA A 1 256 ? -1.445 -35.650 28.024 1.00 53.19 256 ALA A O 1
ATOM 1989 N N . GLU A 1 257 ? -1.663 -34.279 29.780 1.00 55.91 257 GLU A N 1
ATOM 1990 C CA . GLU A 1 257 ? -0.603 -33.361 29.372 1.00 55.91 257 GLU A CA 1
ATOM 1991 C C . GLU A 1 257 ? 0.778 -34.014 29.529 1.00 55.91 257 GLU A C 1
ATOM 1993 O O . GLU A 1 257 ? 1.093 -34.631 30.549 1.00 55.91 257 GLU A O 1
ATOM 1998 N N . LEU A 1 258 ? 1.635 -33.816 28.523 1.00 53.03 258 LEU A N 1
ATOM 1999 C CA . LEU A 1 258 ? 3.038 -34.255 28.510 1.00 53.03 258 LEU A CA 1
ATOM 2000 C C . LEU A 1 258 ? 3.866 -33.670 29.671 1.00 53.03 258 LEU A C 1
ATOM 2002 O O . LEU A 1 258 ? 4.923 -34.204 30.005 1.00 53.03 258 LEU A O 1
ATOM 2006 N N . VAL A 1 259 ? 3.390 -32.592 30.304 1.00 58.97 259 VAL A N 1
ATOM 2007 C CA . VAL A 1 259 ? 4.092 -31.871 31.369 1.00 58.97 259 VAL A CA 1
ATOM 2008 C C . VAL A 1 259 ? 3.264 -31.885 32.648 1.00 58.97 259 VAL A C 1
ATOM 2010 O O . VAL A 1 259 ? 2.126 -31.428 32.686 1.00 58.97 259 VAL A O 1
ATOM 2013 N N . ARG A 1 260 ? 3.862 -32.365 33.743 1.00 65.25 260 ARG A N 1
ATOM 2014 C CA . ARG A 1 260 ? 3.252 -32.278 35.074 1.00 65.25 260 ARG A CA 1
ATOM 2015 C C . ARG A 1 260 ? 3.502 -30.899 35.661 1.00 65.25 260 ARG A C 1
ATOM 2017 O O . ARG A 1 260 ? 4.637 -30.560 35.991 1.00 65.25 260 ARG A O 1
ATOM 2024 N N . ARG A 1 261 ? 2.432 -30.128 35.825 1.00 71.31 261 ARG A N 1
ATOM 2025 C CA . ARG A 1 261 ? 2.478 -28.790 36.418 1.00 71.31 261 ARG A CA 1
ATOM 2026 C C . ARG A 1 261 ? 2.310 -28.885 37.936 1.00 71.31 261 ARG A C 1
ATOM 2028 O O . ARG A 1 261 ? 1.406 -29.568 38.427 1.00 71.31 261 ARG A O 1
ATOM 2035 N N . VAL A 1 262 ? 3.193 -28.204 38.667 1.00 72.69 262 VAL A N 1
ATOM 2036 C CA . VAL A 1 262 ? 3.169 -28.114 40.133 1.00 72.69 262 VAL A CA 1
ATOM 2037 C C . VAL A 1 262 ? 3.107 -26.646 40.526 1.00 72.69 262 VAL A C 1
ATOM 2039 O O . VAL A 1 262 ? 4.026 -25.887 40.226 1.00 72.69 262 VAL A O 1
ATOM 2042 N N . LEU A 1 263 ? 2.029 -26.249 41.203 1.00 75.06 263 LEU A N 1
ATOM 2043 C CA . LEU A 1 263 ? 1.881 -24.894 41.729 1.00 75.06 263 LEU A CA 1
ATOM 2044 C C . LEU A 1 263 ? 2.399 -24.832 43.165 1.00 75.06 263 LEU A C 1
ATOM 2046 O O . LEU A 1 263 ? 1.849 -25.489 44.055 1.00 75.06 263 LEU A O 1
ATOM 2050 N N . VAL A 1 264 ? 3.418 -24.005 43.382 1.00 75.81 264 VAL A N 1
ATOM 2051 C CA . VAL A 1 264 ? 3.950 -23.678 44.708 1.00 75.81 264 VAL A CA 1
ATOM 2052 C C . VAL A 1 264 ? 3.543 -22.247 45.033 1.00 75.81 264 VAL A C 1
ATOM 2054 O O . VAL A 1 264 ? 3.968 -21.323 44.349 1.00 75.81 264 VAL A O 1
ATOM 2057 N N . VAL A 1 265 ? 2.702 -22.068 46.050 1.00 73.38 265 VAL A N 1
ATOM 2058 C CA . VAL A 1 265 ? 2.291 -20.734 46.513 1.00 73.38 265 VAL A CA 1
ATOM 2059 C C . VAL A 1 265 ? 3.261 -20.272 47.591 1.00 73.38 265 VAL A C 1
ATOM 2061 O O . VAL A 1 265 ? 3.475 -20.994 48.569 1.00 73.38 265 VAL A O 1
ATOM 2064 N N . THR A 1 266 ? 3.837 -19.083 47.419 1.00 77.12 266 THR A N 1
ATOM 2065 C CA . THR A 1 266 ? 4.782 -18.496 48.377 1.00 77.12 266 THR A CA 1
ATOM 2066 C C . THR A 1 266 ? 4.114 -17.414 49.224 1.00 77.12 266 THR A C 1
ATOM 2068 O O . THR A 1 266 ? 3.047 -16.901 48.880 1.00 77.12 266 THR A O 1
ATOM 2071 N N . ASP A 1 267 ? 4.734 -17.052 50.349 1.00 74.81 267 ASP A N 1
ATOM 2072 C CA . ASP A 1 267 ? 4.249 -15.946 51.187 1.00 74.81 267 ASP A CA 1
ATOM 2073 C C . ASP A 1 267 ? 4.432 -14.574 50.515 1.00 74.81 267 ASP A C 1
ATOM 2075 O O . ASP A 1 267 ? 3.759 -13.621 50.894 1.00 74.81 267 ASP A O 1
ATOM 2079 N N . ALA A 1 268 ? 5.279 -14.474 49.481 1.00 73.75 268 ALA A N 1
ATOM 2080 C CA . ALA A 1 268 ? 5.447 -13.254 48.690 1.00 73.75 268 ALA A CA 1
ATOM 2081 C C . ALA A 1 268 ? 4.193 -12.896 47.870 1.00 73.75 268 ALA A C 1
ATOM 2083 O O . ALA A 1 268 ? 3.969 -11.729 47.565 1.00 73.75 268 ALA A O 1
ATOM 2084 N N . ASP A 1 269 ? 3.352 -13.886 47.556 1.00 75.62 269 ASP A N 1
ATOM 2085 C CA . ASP A 1 269 ? 2.118 -13.701 46.786 1.00 75.62 269 ASP A CA 1
ATOM 2086 C C . ASP A 1 269 ? 0.926 -13.285 47.675 1.00 75.62 269 ASP A C 1
ATOM 2088 O O . ASP A 1 269 ? -0.207 -13.167 47.193 1.00 75.62 269 ASP A O 1
ATOM 2092 N N . ARG A 1 270 ? 1.158 -13.095 48.985 1.00 82.94 270 ARG A N 1
ATOM 2093 C CA . ARG A 1 270 ? 0.147 -12.723 49.983 1.00 82.94 270 ARG A CA 1
ATOM 2094 C C . ARG A 1 270 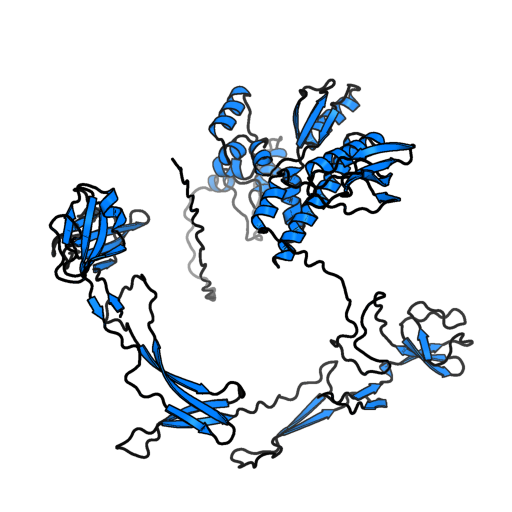? 0.343 -11.277 50.433 1.00 82.94 270 ARG A C 1
ATOM 2096 O O . ARG A 1 270 ? 1.404 -10.892 50.909 1.00 82.94 270 ARG A O 1
ATOM 2103 N N . LEU A 1 271 ? -0.726 -10.495 50.357 1.00 81.94 271 LEU A N 1
ATOM 2104 C CA . LEU A 1 271 ? -0.812 -9.129 50.851 1.00 81.94 271 LEU A CA 1
ATOM 2105 C C . LEU A 1 271 ? -1.752 -9.086 52.059 1.00 81.94 271 LEU A C 1
ATOM 2107 O O . LEU A 1 271 ? -2.898 -9.520 51.966 1.00 81.94 271 LEU A O 1
ATOM 2111 N N . SER A 1 272 ? -1.285 -8.551 53.187 1.00 82.94 272 SER A N 1
ATOM 2112 C CA . SER A 1 272 ? -2.118 -8.333 54.377 1.00 82.94 272 SER A CA 1
ATOM 2113 C C . SER A 1 272 ? -2.508 -6.862 54.478 1.00 82.94 272 SER A C 1
ATOM 2115 O O . SER A 1 272 ? -1.639 -5.990 54.531 1.00 82.94 272 SER A O 1
ATOM 2117 N N . LEU A 1 273 ? -3.812 -6.586 54.484 1.00 83.19 273 LEU A N 1
ATOM 2118 C CA . LEU A 1 273 ? -4.374 -5.240 54.560 1.00 83.19 273 LEU A CA 1
ATOM 2119 C C . LEU A 1 273 ? -5.084 -5.040 55.908 1.00 83.19 273 LEU A C 1
ATOM 2121 O O . LEU A 1 273 ? -5.999 -5.805 56.225 1.00 83.19 273 LEU A O 1
ATOM 2125 N N . PRO A 1 274 ? -4.728 -4.012 56.699 1.00 82.00 274 PRO A N 1
ATOM 2126 C CA . PRO A 1 274 ? -5.386 -3.747 57.972 1.00 82.00 274 PRO A CA 1
ATOM 2127 C C . PRO A 1 274 ? -6.800 -3.200 57.748 1.00 82.00 274 PRO A C 1
ATOM 2129 O O . PRO A 1 274 ? -6.980 -2.107 57.215 1.00 82.00 274 PRO A O 1
ATOM 2132 N N . CYS A 1 275 ? -7.820 -3.942 58.179 1.00 78.56 275 CYS A N 1
ATOM 2133 C CA . CYS A 1 275 ? -9.221 -3.534 58.118 1.00 78.56 275 CYS A CA 1
ATOM 2134 C C . CYS A 1 275 ? -10.005 -4.061 59.332 1.00 78.56 275 CYS A C 1
ATOM 2136 O O . CYS A 1 275 ? -10.267 -5.253 59.466 1.00 78.56 275 CYS A O 1
ATOM 2138 N N . ALA A 1 276 ? -10.440 -3.151 60.211 1.00 71.50 276 ALA A N 1
ATOM 2139 C CA . ALA A 1 276 ? -11.163 -3.495 61.442 1.00 71.50 276 ALA A CA 1
ATOM 2140 C C . ALA A 1 276 ? -12.621 -3.955 61.225 1.00 71.50 276 ALA A C 1
ATOM 2142 O O . ALA A 1 276 ? -13.210 -4.574 62.108 1.00 71.50 276 ALA A O 1
ATOM 2143 N N . LYS A 1 277 ? -13.228 -3.614 60.079 1.00 78.38 277 LYS A N 1
ATOM 2144 C CA . LYS A 1 277 ? -14.596 -4.004 59.698 1.00 78.38 277 LYS A CA 1
ATOM 2145 C C . LYS A 1 277 ? -14.638 -4.314 58.200 1.00 78.38 277 LYS A C 1
ATOM 2147 O O . LYS A 1 277 ? -15.015 -3.432 57.424 1.00 78.38 277 LYS A O 1
ATOM 2152 N N . PRO A 1 278 ? -14.216 -5.519 57.794 1.00 79.62 278 PRO A N 1
ATOM 2153 C CA . PRO A 1 278 ? -14.230 -5.902 56.395 1.00 79.62 278 PRO A CA 1
ATOM 2154 C C . PRO A 1 278 ? -15.668 -6.047 55.889 1.00 79.62 278 PRO A C 1
ATOM 2156 O O . PRO A 1 278 ? -16.521 -6.625 56.562 1.00 79.62 278 PRO A O 1
ATOM 2159 N N . THR A 1 279 ? -15.938 -5.507 54.702 1.00 83.62 279 THR A N 1
ATOM 2160 C CA . THR A 1 279 ? -17.204 -5.688 53.968 1.00 83.62 279 THR A CA 1
ATOM 2161 C C . THR A 1 279 ? -17.163 -6.865 52.993 1.00 83.62 279 THR A C 1
ATOM 2163 O O . THR A 1 279 ? -18.171 -7.160 52.359 1.00 83.62 279 THR A O 1
ATOM 2166 N N . VAL A 1 280 ? -16.011 -7.527 52.887 1.00 84.25 280 VAL A N 1
ATOM 2167 C CA . VAL A 1 280 ? -15.711 -8.618 51.949 1.00 84.25 280 VAL A CA 1
ATOM 2168 C C . VAL A 1 280 ? -15.713 -9.980 52.643 1.00 84.25 280 VAL A C 1
ATOM 2170 O O . VAL A 1 280 ? -15.508 -10.067 53.856 1.00 84.25 280 VAL A O 1
ATOM 2173 N N . GLN A 1 281 ? -15.940 -11.045 51.879 1.00 86.44 281 GLN A N 1
ATOM 2174 C CA . GLN A 1 281 ? -15.934 -12.440 52.316 1.00 86.44 281 GLN A CA 1
ATOM 2175 C C . GLN A 1 281 ? -14.706 -13.195 51.787 1.00 86.44 281 GLN A C 1
ATOM 2177 O O . GLN A 1 281 ? -14.021 -12.773 50.856 1.00 86.44 281 GLN A O 1
ATOM 2182 N N . VAL A 1 282 ? -14.409 -14.345 52.396 1.00 85.75 282 VAL A N 1
ATOM 2183 C CA . VAL A 1 282 ? -13.351 -15.242 51.912 1.00 85.75 282 VAL A CA 1
ATOM 2184 C C . VAL A 1 282 ? -13.736 -15.780 50.530 1.00 85.75 282 VAL A C 1
ATOM 2186 O O . VAL A 1 282 ? -14.855 -16.253 50.347 1.00 85.75 282 VAL A O 1
ATOM 2189 N N . ASN A 1 283 ? -12.780 -15.770 49.598 1.00 85.38 283 ASN A N 1
ATOM 2190 C CA . ASN A 1 283 ? -12.897 -16.040 48.158 1.00 85.38 283 ASN A CA 1
ATOM 2191 C C . ASN A 1 283 ? -13.419 -14.896 47.281 1.00 85.38 283 ASN A C 1
ATOM 2193 O O . ASN A 1 283 ? -13.457 -15.088 46.063 1.00 85.38 283 ASN A O 1
ATOM 2197 N N . ASP A 1 284 ? -13.737 -13.726 47.838 1.00 86.06 284 ASP A N 1
ATOM 2198 C CA . ASP A 1 284 ? -14.103 -12.569 47.018 1.00 86.06 284 ASP A CA 1
ATOM 2199 C C . ASP A 1 284 ? -12.937 -12.147 46.114 1.00 86.06 284 ASP A C 1
ATOM 2201 O O . ASP A 1 284 ? -11.773 -12.119 46.532 1.00 86.06 284 ASP A O 1
ATOM 2205 N N . LEU A 1 285 ? -13.270 -11.830 44.860 1.00 86.88 285 LEU A N 1
ATOM 2206 C CA . LEU A 1 285 ? -12.347 -11.290 43.865 1.00 86.88 285 LEU A CA 1
ATOM 2207 C C . LEU A 1 285 ? -12.427 -9.768 43.898 1.00 86.88 285 LEU A C 1
ATOM 2209 O O . LEU A 1 285 ? -13.482 -9.195 43.632 1.00 86.88 285 LEU A O 1
ATOM 2213 N N . LEU A 1 286 ? -11.304 -9.133 44.206 1.00 86.69 286 LEU A N 1
ATOM 2214 C CA . LEU A 1 286 ? -11.196 -7.691 44.368 1.00 86.69 286 LEU A CA 1
ATOM 2215 C C . LEU A 1 286 ? -10.346 -7.113 43.245 1.00 86.69 286 LEU A C 1
ATOM 2217 O O . LEU A 1 286 ? -9.318 -7.684 42.865 1.00 86.69 286 LEU A O 1
ATOM 2221 N N . ARG A 1 287 ? -10.777 -5.976 42.706 1.00 85.19 287 ARG A N 1
ATOM 2222 C CA . ARG A 1 287 ? -10.019 -5.191 41.735 1.00 85.19 287 ARG A CA 1
ATOM 2223 C C . ARG A 1 287 ? -9.258 -4.087 42.457 1.00 85.19 287 ARG A C 1
ATOM 2225 O O . ARG A 1 287 ? -9.657 -3.622 43.524 1.00 85.19 287 ARG A O 1
ATOM 2232 N N . SER A 1 288 ? -8.154 -3.656 41.856 1.00 84.94 288 SER A N 1
ATOM 2233 C CA . SER A 1 288 ? -7.454 -2.451 42.308 1.00 84.94 288 SER A CA 1
ATOM 2234 C C . SER A 1 288 ? -8.438 -1.276 42.319 1.00 84.94 288 SER A C 1
ATOM 2236 O O . SER A 1 288 ? -9.143 -1.052 41.334 1.00 84.94 288 SER A O 1
ATOM 2238 N N . GLY A 1 289 ? -8.521 -0.569 43.447 1.00 82.62 289 GLY A N 1
ATOM 2239 C CA . GLY A 1 289 ? -9.487 0.514 43.655 1.00 82.62 289 GLY A CA 1
ATOM 2240 C C . GLY A 1 289 ? -10.767 0.126 44.407 1.00 82.62 289 GLY A C 1
ATOM 2241 O O . GLY A 1 289 ? -11.479 1.025 44.858 1.00 82.62 289 GLY A O 1
ATOM 2242 N N . ASP A 1 290 ? -11.046 -1.165 44.614 1.00 84.81 290 ASP A N 1
ATOM 2243 C CA . ASP A 1 290 ? -12.221 -1.594 45.380 1.00 84.81 290 ASP A CA 1
ATOM 2244 C C . ASP A 1 290 ? -12.064 -1.291 46.880 1.00 84.81 290 ASP A C 1
ATOM 2246 O O . ASP A 1 290 ? -10.963 -1.309 47.440 1.00 84.81 290 ASP A O 1
ATOM 2250 N N . ALA A 1 291 ? -13.182 -1.017 47.558 1.00 84.12 291 ALA A N 1
ATOM 2251 C CA . ALA A 1 291 ? -13.207 -0.751 48.993 1.00 84.12 291 ALA A CA 1
ATOM 2252 C C . ALA A 1 291 ? -13.467 -2.040 49.791 1.00 84.12 291 ALA A C 1
ATOM 2254 O O . ALA A 1 291 ? -14.524 -2.657 49.667 1.00 84.12 291 ALA A O 1
ATOM 2255 N N . ILE A 1 292 ? -12.534 -2.407 50.674 1.00 80.56 292 ILE A N 1
ATOM 2256 C CA . ILE A 1 292 ? -12.631 -3.611 51.528 1.00 80.56 292 ILE A CA 1
ATOM 2257 C C . ILE A 1 292 ? -13.297 -3.361 52.886 1.00 80.56 292 ILE A C 1
ATOM 2259 O O . ILE A 1 292 ? -13.537 -4.310 53.631 1.00 80.56 292 ILE A O 1
ATOM 2263 N N . GLY A 1 293 ? -13.617 -2.104 53.206 1.00 75.69 293 GLY A N 1
ATOM 2264 C CA . GLY A 1 293 ? -14.252 -1.685 54.460 1.00 75.69 293 GLY A CA 1
ATOM 2265 C C . GLY A 1 293 ? -13.444 -0.609 55.194 1.00 75.69 293 GLY A C 1
ATOM 2266 O O . GLY A 1 293 ? -12.238 -0.473 54.998 1.00 75.69 293 GLY A O 1
ATOM 2267 N N . SER A 1 294 ? -14.111 0.198 56.029 1.00 68.69 294 SER A N 1
ATOM 2268 C CA . SER A 1 294 ? -13.500 1.295 56.813 1.00 68.69 294 SER A CA 1
ATOM 2269 C C . SER A 1 294 ? -12.648 2.296 56.004 1.00 68.69 294 SER A C 1
ATOM 2271 O O . SER A 1 294 ? -11.695 2.860 56.533 1.00 68.69 294 SER A O 1
ATOM 2273 N N . GLY A 1 295 ? -12.985 2.527 54.728 1.00 73.00 295 GLY A N 1
ATOM 2274 C CA . GLY A 1 295 ? -12.270 3.464 53.849 1.00 73.00 295 GLY A CA 1
ATOM 2275 C C . GLY A 1 295 ? -10.924 2.959 53.317 1.00 73.00 295 GLY A C 1
ATOM 2276 O O . GLY A 1 295 ? -10.176 3.742 52.740 1.00 73.00 295 GLY A O 1
ATOM 2277 N N . VAL A 1 296 ? -10.606 1.674 53.504 1.00 80.31 296 VAL A N 1
ATOM 2278 C CA . VAL A 1 296 ? -9.379 1.059 52.985 1.00 80.31 296 VAL A CA 1
ATOM 2279 C C . VAL A 1 296 ? -9.616 0.576 51.554 1.00 80.31 296 VAL A C 1
ATOM 2281 O O . VAL A 1 296 ? -10.586 -0.139 51.288 1.00 80.31 296 VAL A O 1
ATOM 2284 N N . ILE A 1 297 ? -8.727 0.988 50.651 1.00 85.31 297 ILE A N 1
ATOM 2285 C CA . ILE A 1 297 ? -8.761 0.672 49.220 1.00 85.31 297 ILE A CA 1
ATOM 2286 C C . ILE A 1 297 ? -7.726 -0.412 48.929 1.00 85.31 297 ILE A C 1
ATOM 2288 O O . ILE A 1 297 ? -6.634 -0.409 49.502 1.00 85.31 297 ILE A O 1
ATOM 2292 N N . VAL A 1 298 ? -8.070 -1.335 48.038 1.00 85.12 298 VAL A N 1
ATOM 2293 C CA . VAL A 1 298 ? -7.169 -2.404 47.613 1.00 85.12 298 VAL A CA 1
ATOM 2294 C C . VAL A 1 298 ? -6.141 -1.864 46.603 1.00 85.12 298 VAL A C 1
ATOM 2296 O O . VAL A 1 298 ? -6.550 -1.323 45.572 1.00 85.12 298 VAL A O 1
ATOM 2299 N N . PRO A 1 299 ? -4.822 -2.009 46.853 1.00 83.81 299 PRO A N 1
ATOM 2300 C CA . PRO A 1 299 ? -3.790 -1.538 45.928 1.00 83.81 299 PRO A CA 1
ATOM 2301 C C . PRO A 1 299 ? -3.678 -2.425 44.679 1.00 83.81 299 PRO A C 1
ATOM 2303 O O . PRO A 1 299 ? -3.633 -1.909 43.565 1.00 83.81 299 PRO A O 1
ATOM 2306 N N . ASP A 1 300 ? -3.719 -3.747 44.849 1.00 85.19 300 ASP A N 1
ATOM 2307 C CA . ASP A 1 300 ? -3.548 -4.730 43.778 1.00 85.19 300 ASP A CA 1
ATOM 2308 C C . ASP A 1 300 ? -4.775 -5.626 43.643 1.00 85.19 300 ASP A C 1
ATOM 2310 O O . ASP A 1 300 ? -5.394 -6.004 44.629 1.00 85.19 300 ASP A O 1
ATOM 2314 N N . SER A 1 301 ? -5.119 -6.022 42.421 1.00 89.06 301 SER A N 1
ATOM 2315 C CA . SER A 1 301 ? -6.219 -6.974 42.232 1.00 89.06 301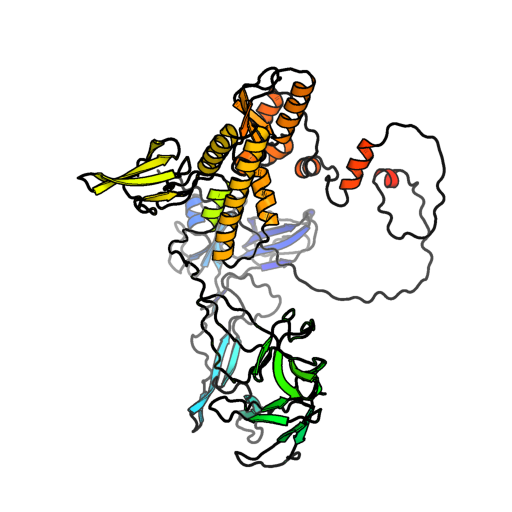 SER A CA 1
ATOM 2316 C C . SER A 1 301 ? -5.854 -8.342 42.824 1.00 89.06 301 SER A C 1
ATOM 2318 O O . SER A 1 301 ? -4.679 -8.708 42.895 1.00 89.06 301 SER A O 1
ATOM 2320 N N . GLY A 1 302 ? -6.840 -9.119 43.262 1.00 87.69 302 GLY A N 1
ATOM 2321 C CA . GLY A 1 302 ? -6.562 -10.383 43.935 1.00 87.69 302 GLY A CA 1
ATOM 2322 C C . GLY A 1 302 ? -7.786 -11.102 44.480 1.00 87.69 302 GLY A C 1
ATOM 2323 O O . GLY A 1 302 ? -8.925 -10.738 44.201 1.00 87.69 302 GLY A O 1
ATOM 2324 N N . GLN A 1 303 ? -7.536 -12.154 45.258 1.00 87.94 303 GLN A N 1
ATOM 2325 C CA . GLN A 1 303 ? -8.565 -12.964 45.910 1.00 87.94 303 GLN A CA 1
ATOM 2326 C C . GLN A 1 303 ? -8.371 -12.967 47.427 1.00 87.94 303 GLN A C 1
ATOM 2328 O O . GLN A 1 303 ? -7.264 -13.224 47.901 1.00 87.94 303 GLN A O 1
ATOM 2333 N N . VAL A 1 304 ? -9.435 -12.751 48.200 1.00 87.12 304 VAL A N 1
ATOM 2334 C CA . VAL A 1 304 ? -9.382 -12.833 49.669 1.00 87.12 304 VAL A CA 1
ATOM 2335 C C . VAL A 1 304 ? -9.178 -14.286 50.110 1.00 87.12 304 VAL A C 1
ATOM 2337 O O . VAL A 1 304 ? -10.016 -15.144 49.841 1.00 87.12 304 VAL A O 1
ATOM 2340 N N . VAL A 1 305 ? -8.073 -14.570 50.804 1.00 85.75 305 VAL A N 1
ATOM 2341 C CA . VAL A 1 305 ? -7.718 -15.917 51.290 1.00 85.75 305 VAL A CA 1
ATOM 2342 C C . VAL A 1 305 ? -8.139 -16.119 52.742 1.00 85.75 305 VAL A C 1
ATOM 2344 O O . VAL A 1 305 ? -8.609 -17.198 53.096 1.00 85.75 305 VAL A O 1
ATOM 2347 N N . ALA A 1 306 ? -7.979 -15.099 53.586 1.00 84.88 306 ALA A N 1
ATOM 2348 C CA . ALA A 1 306 ? -8.352 -15.164 54.995 1.00 84.88 306 ALA A CA 1
ATOM 2349 C C . ALA A 1 306 ? -8.753 -13.786 55.530 1.00 84.88 306 ALA A C 1
ATOM 2351 O O . ALA A 1 306 ? -8.290 -12.754 55.046 1.00 84.88 306 ALA A O 1
ATOM 2352 N N . ILE A 1 307 ? -9.607 -13.788 56.551 1.00 83.81 307 ILE A N 1
ATOM 2353 C CA . ILE A 1 307 ? -9.972 -12.603 57.324 1.00 83.81 307 ILE A CA 1
ATOM 2354 C C . ILE A 1 307 ? -9.635 -12.929 58.775 1.00 83.81 307 ILE A C 1
ATOM 2356 O O . ILE A 1 307 ? -10.257 -13.798 59.383 1.00 83.81 307 ILE A O 1
ATOM 2360 N N . GLU A 1 308 ? -8.612 -12.268 59.292 1.00 82.75 308 GLU A N 1
ATOM 2361 C CA . GLU A 1 308 ? -8.138 -12.393 60.668 1.00 82.75 308 GLU A CA 1
ATOM 2362 C C . GLU A 1 308 ? -8.551 -11.138 61.452 1.00 82.75 308 GLU A C 1
ATOM 2364 O O . GLU A 1 308 ? -8.918 -10.128 60.850 1.00 82.75 308 GLU A O 1
ATOM 2369 N N . ASP A 1 309 ? -8.535 -11.183 62.788 1.00 71.56 309 ASP A N 1
ATOM 2370 C CA . ASP A 1 309 ? -9.024 -10.091 63.645 1.00 71.56 309 ASP A CA 1
ATOM 2371 C C . ASP A 1 309 ? -8.320 -8.752 63.340 1.00 71.56 309 ASP A C 1
ATOM 2373 O O . ASP A 1 309 ? -7.248 -8.442 63.860 1.00 71.56 309 ASP A O 1
ATOM 2377 N N . GLY A 1 310 ? -8.954 -7.942 62.487 1.00 74.69 310 GLY A N 1
ATOM 2378 C CA . GLY A 1 310 ? -8.462 -6.642 62.039 1.00 74.69 310 GLY A CA 1
ATOM 2379 C C . GLY A 1 310 ? -7.621 -6.637 60.757 1.00 74.69 310 GLY A C 1
ATOM 2380 O O . GLY A 1 310 ? -7.199 -5.550 60.370 1.00 74.69 310 GLY A O 1
ATOM 2381 N N . ASN A 1 311 ? -7.405 -7.775 60.083 1.00 84.19 311 ASN A N 1
ATOM 2382 C CA . ASN A 1 311 ? -6.621 -7.871 58.843 1.00 84.19 311 ASN A CA 1
ATOM 2383 C C . ASN A 1 311 ? -7.312 -8.743 57.782 1.00 84.19 311 ASN A C 1
ATOM 2385 O O . ASN A 1 311 ? -7.808 -9.830 58.067 1.00 84.19 311 ASN A O 1
ATOM 2389 N N . VAL A 1 312 ? -7.274 -8.302 56.527 1.00 83.88 312 VAL A N 1
ATOM 2390 C CA . VAL A 1 312 ? -7.698 -9.084 55.360 1.00 83.88 312 VAL A CA 1
ATOM 2391 C C . VAL A 1 312 ? -6.450 -9.547 54.619 1.00 83.88 312 VAL A C 1
ATOM 2393 O O . VAL A 1 312 ? -5.672 -8.726 54.138 1.00 83.88 312 VAL A O 1
ATOM 2396 N N . VAL A 1 313 ? -6.256 -10.862 54.525 1.00 86.25 313 VAL A N 1
ATOM 2397 C CA . VAL A 1 313 ? -5.161 -11.472 53.768 1.00 86.25 313 VAL A CA 1
ATOM 2398 C C . VAL A 1 313 ? -5.666 -11.814 52.375 1.00 86.25 313 VAL A C 1
ATOM 2400 O O . VAL A 1 313 ? -6.562 -12.644 52.201 1.00 86.25 313 VAL A O 1
ATOM 2403 N N . MET A 1 314 ? -5.070 -11.187 51.374 1.00 86.44 314 MET A N 1
ATOM 2404 C CA . MET A 1 314 ? -5.402 -11.342 49.968 1.00 86.44 314 MET A CA 1
ATOM 2405 C C . MET A 1 314 ? -4.231 -11.975 49.221 1.00 86.44 314 MET A C 1
ATOM 2407 O O . MET A 1 314 ? -3.073 -11.667 49.482 1.00 86.44 314 MET A O 1
ATOM 2411 N N . ARG A 1 315 ? -4.524 -12.852 48.266 1.00 86.00 315 ARG A N 1
ATOM 2412 C CA . ARG A 1 315 ? -3.552 -13.323 47.282 1.00 86.00 315 ARG A CA 1
ATOM 2413 C C . ARG A 1 315 ? -3.598 -12.409 46.070 1.00 86.00 315 ARG A C 1
ATOM 2415 O O . ARG A 1 315 ? -4.667 -12.251 45.480 1.00 86.00 315 ARG A O 1
ATOM 2422 N N . VAL A 1 316 ? -2.456 -11.847 45.698 1.00 84.81 316 VAL A N 1
ATOM 2423 C CA . VAL A 1 316 ? -2.348 -10.953 44.541 1.00 84.81 316 VAL A CA 1
ATOM 2424 C C . VAL A 1 316 ? -2.629 -11.736 43.254 1.00 84.81 316 VAL A C 1
ATOM 2426 O O . VAL A 1 316 ? -2.193 -12.876 43.094 1.00 84.81 316 VAL A O 1
ATOM 2429 N N . GLY A 1 317 ? -3.386 -11.140 42.336 1.00 84.44 317 GLY A N 1
ATOM 2430 C CA . GLY A 1 317 ? -3.769 -11.734 41.060 1.00 84.44 317 GLY A CA 1
ATOM 2431 C C . GLY A 1 317 ? -3.863 -10.686 39.952 1.00 84.44 317 GLY A C 1
ATOM 2432 O O . GLY A 1 317 ? -4.174 -9.524 40.194 1.00 84.44 317 GLY A O 1
ATOM 2433 N N . ARG A 1 318 ? -3.597 -11.095 38.709 1.00 83.31 318 ARG A N 1
ATOM 2434 C CA . ARG A 1 318 ? -3.729 -10.223 37.533 1.00 83.31 318 ARG A CA 1
ATOM 2435 C C . ARG A 1 318 ? -5.022 -10.554 36.786 1.00 83.31 318 ARG A C 1
ATOM 2437 O O . ARG A 1 318 ? -5.130 -11.668 36.274 1.00 83.31 318 ARG A O 1
ATOM 2444 N N . PRO A 1 319 ? -6.004 -9.639 36.731 1.00 83.88 319 PRO A N 1
ATOM 2445 C CA . PRO A 1 319 ? -7.229 -9.871 35.984 1.00 83.88 319 PRO A CA 1
ATOM 2446 C C . PRO A 1 319 ? -6.975 -9.673 34.485 1.00 83.88 319 PRO A C 1
ATOM 2448 O O . PRO A 1 319 ? -6.449 -8.641 34.074 1.00 83.88 319 PRO A O 1
ATOM 2451 N N . TYR A 1 320 ? -7.392 -10.642 33.672 1.00 84.50 320 TYR A N 1
ATOM 2452 C CA . TYR A 1 320 ? -7.465 -10.513 32.217 1.00 84.50 320 TYR A CA 1
ATOM 2453 C C . TYR A 1 320 ? -8.929 -10.313 31.828 1.00 84.50 320 TYR A C 1
ATOM 2455 O O . TYR A 1 320 ? -9.760 -11.193 32.050 1.00 84.50 320 TYR A O 1
ATOM 2463 N N . LEU A 1 321 ? -9.257 -9.131 31.308 1.00 82.94 321 LEU A N 1
ATOM 2464 C CA . LEU A 1 321 ? -10.600 -8.814 30.826 1.00 82.94 321 LEU A CA 1
ATOM 2465 C C . LEU A 1 321 ? -10.709 -9.248 29.359 1.00 82.94 321 LEU A C 1
ATOM 2467 O O . LEU A 1 321 ? -9.838 -8.917 28.559 1.00 82.94 321 LEU A O 1
ATOM 2471 N N . VAL A 1 322 ? -11.765 -9.982 29.014 1.00 83.44 322 VAL A N 1
ATOM 2472 C CA . VAL A 1 322 ? -12.038 -10.462 27.649 1.00 83.44 322 VAL A CA 1
ATOM 2473 C C . VAL A 1 322 ? -13.389 -9.939 27.168 1.00 83.44 322 VAL A C 1
ATOM 2475 O O . VAL A 1 322 ? -14.288 -9.704 27.980 1.00 83.44 322 VAL A O 1
ATOM 2478 N N . SER A 1 323 ? -13.530 -9.730 25.858 1.00 82.50 323 SER A N 1
ATOM 2479 C CA . SER A 1 323 ? -14.785 -9.273 25.261 1.00 82.50 323 SER A CA 1
ATOM 2480 C C . SER A 1 323 ? -15.867 -10.366 25.307 1.00 82.50 323 SER A C 1
ATOM 2482 O O . SER A 1 323 ? -15.553 -11.562 25.272 1.00 82.50 323 SER A O 1
ATOM 2484 N N . PRO A 1 324 ? -17.158 -9.986 25.383 1.00 81.69 324 PRO A N 1
ATOM 2485 C CA . PRO A 1 324 ? -18.258 -10.934 25.232 1.00 81.69 324 PRO A CA 1
ATOM 2486 C C . PRO A 1 324 ? -18.148 -11.682 23.894 1.00 81.69 324 PRO A C 1
ATOM 2488 O O . PRO A 1 324 ? -17.975 -11.049 22.858 1.00 81.69 324 PRO A O 1
ATOM 2491 N N . GLY A 1 325 ? -18.241 -13.015 23.917 1.00 77.31 325 GLY A N 1
ATOM 2492 C CA . GLY A 1 325 ? -18.108 -13.869 22.723 1.00 77.31 325 GLY A CA 1
ATOM 2493 C C . GLY A 1 325 ? -16.744 -14.551 22.556 1.00 77.31 325 GLY A C 1
ATOM 2494 O O . GLY A 1 325 ? -16.607 -15.423 21.702 1.00 77.31 325 GLY A O 1
ATOM 2495 N N . ALA A 1 326 ? -15.751 -14.222 23.388 1.00 83.12 326 ALA A N 1
ATOM 2496 C CA . ALA A 1 326 ? -14.480 -14.943 23.412 1.00 83.12 326 ALA A CA 1
ATOM 2497 C C . ALA A 1 326 ? -14.657 -16.404 23.876 1.00 83.12 326 ALA A C 1
ATOM 2499 O O . ALA A 1 326 ? -15.363 -16.683 24.849 1.00 83.12 326 ALA A O 1
ATOM 2500 N N . VAL A 1 327 ? -13.972 -17.336 23.210 1.00 85.25 327 VAL A N 1
ATOM 2501 C CA . VAL A 1 327 ? -13.956 -18.758 23.578 1.00 85.25 327 VAL A CA 1
ATOM 2502 C C . VAL A 1 327 ? -12.813 -18.998 24.560 1.00 85.25 327 VAL A C 1
ATOM 2504 O O . VAL A 1 327 ? -11.642 -18.908 24.193 1.00 85.25 327 VAL A O 1
ATOM 2507 N N . LEU A 1 328 ? -13.138 -19.299 25.818 1.00 86.06 328 LEU A N 1
ATOM 2508 C CA . LEU A 1 328 ? -12.141 -19.655 26.831 1.00 86.06 328 LEU A CA 1
ATOM 2509 C C . LEU A 1 328 ? -11.555 -21.040 26.529 1.00 86.06 328 LEU A C 1
ATOM 2511 O O . LEU A 1 328 ? -12.296 -21.983 26.265 1.00 86.06 328 LEU A O 1
ATOM 2515 N N . GLN A 1 329 ? -10.228 -21.149 26.571 1.00 83.62 329 GLN A N 1
ATOM 2516 C CA . GLN A 1 329 ? -9.496 -22.408 26.354 1.00 83.62 329 GLN A CA 1
ATOM 2517 C C . GLN A 1 329 ? -9.110 -23.098 27.671 1.00 83.62 329 GLN A C 1
ATOM 2519 O O . GLN A 1 329 ? -8.560 -24.195 27.660 1.00 83.62 329 GLN A O 1
ATOM 2524 N N . ILE A 1 330 ? -9.377 -22.443 28.801 1.00 83.50 330 ILE A N 1
ATOM 2525 C CA . ILE A 1 330 ? -9.003 -22.890 30.142 1.00 83.50 330 ILE A CA 1
ATOM 2526 C C . ILE A 1 330 ? -10.224 -22.952 31.056 1.00 83.50 330 ILE A C 1
ATOM 2528 O O . ILE A 1 330 ? -11.102 -22.086 31.001 1.00 83.50 330 ILE A O 1
ATOM 2532 N N . ASP A 1 331 ? -10.235 -23.948 31.939 1.00 82.88 331 ASP A N 1
ATOM 2533 C CA . ASP A 1 331 ? -11.285 -24.130 32.934 1.00 82.88 331 ASP A CA 1
ATOM 2534 C C . ASP A 1 331 ? -10.923 -23.493 34.285 1.00 82.88 331 ASP A C 1
ATOM 2536 O O . ASP A 1 331 ? -9.779 -23.141 34.591 1.00 82.88 331 ASP A O 1
ATOM 2540 N N . HIS A 1 332 ? -11.930 -23.343 35.146 1.00 79.06 332 HIS A N 1
ATOM 2541 C CA . HIS A 1 332 ? -11.721 -22.846 36.501 1.00 79.06 332 HIS A CA 1
ATOM 2542 C C . HIS A 1 332 ? -10.768 -23.762 37.293 1.00 79.06 332 HIS A C 1
ATOM 2544 O O . HIS A 1 332 ? -10.996 -24.964 37.396 1.00 79.06 332 HIS A O 1
ATOM 2550 N N . SER A 1 333 ? -9.762 -23.167 37.946 1.00 78.31 333 SER A N 1
ATOM 2551 C CA . SER A 1 333 ? -8.683 -23.852 38.689 1.00 78.31 333 SER A CA 1
ATOM 2552 C C . SER A 1 333 ? -7.621 -24.560 37.837 1.00 78.31 333 SER A C 1
ATOM 2554 O O . SER A 1 333 ? -6.788 -25.282 38.393 1.00 78.31 333 SER A O 1
ATOM 2556 N N . ASP A 1 334 ? -7.583 -24.310 36.528 1.00 77.81 334 ASP A N 1
ATOM 2557 C CA . ASP A 1 334 ? -6.473 -24.762 35.694 1.00 77.81 334 ASP A CA 1
ATOM 2558 C C . ASP A 1 334 ? -5.160 -24.042 36.038 1.00 77.81 334 ASP A C 1
ATOM 2560 O O . ASP A 1 334 ? -5.121 -22.853 36.365 1.00 77.81 334 ASP A O 1
ATOM 2564 N N . LEU A 1 335 ? -4.055 -24.792 35.982 1.00 80.19 335 LEU A N 1
ATOM 2565 C CA . LEU A 1 335 ? -2.712 -24.255 36.184 1.00 80.19 335 LEU A CA 1
ATOM 2566 C C . LEU A 1 335 ? -2.185 -23.730 34.854 1.00 80.19 335 LEU A C 1
ATOM 2568 O O . LEU A 1 335 ? -1.924 -24.533 33.963 1.00 80.19 335 LEU A O 1
ATOM 2572 N N . VAL A 1 336 ? -1.984 -22.417 34.751 1.00 78.31 336 VAL A N 1
ATOM 2573 C CA . VAL A 1 336 ? -1.489 -21.739 33.542 1.00 78.31 336 VAL A CA 1
ATOM 2574 C C . VAL A 1 336 ? -0.097 -21.148 33.754 1.00 78.31 336 VAL A C 1
ATOM 2576 O O . VAL A 1 336 ? 0.240 -20.698 34.852 1.00 78.31 336 VAL A O 1
ATOM 2579 N N . GLN A 1 337 ? 0.716 -21.146 32.702 1.00 75.62 337 GLN A N 1
ATOM 2580 C CA . GLN A 1 337 ? 2.032 -20.515 32.664 1.00 75.62 337 GLN A CA 1
ATOM 2581 C C . GLN A 1 337 ? 1.995 -19.240 31.811 1.00 75.62 337 GLN A C 1
ATOM 2583 O O . GLN A 1 337 ? 1.127 -19.047 30.961 1.00 75.62 337 GLN A O 1
ATOM 2588 N N . ARG A 1 338 ? 2.964 -18.342 32.027 1.00 74.88 338 ARG A N 1
ATOM 2589 C CA . ARG A 1 338 ? 3.172 -17.189 31.145 1.00 74.88 338 ARG A CA 1
ATOM 2590 C C . ARG A 1 338 ? 3.413 -17.681 29.712 1.00 74.88 338 ARG A C 1
ATOM 2592 O O . ARG A 1 338 ? 4.388 -18.387 29.479 1.00 74.88 338 ARG A O 1
ATOM 2599 N N . GLY A 1 339 ? 2.550 -17.263 28.788 1.00 78.88 339 GLY A N 1
ATOM 2600 C CA . GLY A 1 339 ? 2.582 -17.671 27.380 1.00 78.88 339 GLY A CA 1
ATOM 2601 C C . GLY A 1 339 ? 1.487 -18.666 26.987 1.00 78.88 339 GLY A C 1
ATOM 2602 O O . GLY A 1 339 ? 1.276 -18.856 25.796 1.00 78.88 339 GLY A O 1
ATOM 2603 N N . ASP A 1 340 ? 0.763 -19.258 27.944 1.00 81.44 340 ASP A N 1
ATOM 2604 C CA . ASP A 1 340 ? -0.396 -20.092 27.619 1.00 81.44 340 ASP A CA 1
ATOM 2605 C C . ASP A 1 340 ? -1.544 -19.241 27.047 1.00 81.44 340 ASP A C 1
ATOM 2607 O O . ASP A 1 340 ? -1.844 -18.148 27.539 1.00 81.44 340 ASP A O 1
ATOM 2611 N N . ASN A 1 341 ? -2.229 -19.778 26.035 1.00 80.75 341 ASN A N 1
ATOM 2612 C CA . ASN A 1 341 ? -3.412 -19.154 25.449 1.00 80.75 341 ASN A CA 1
ATOM 2613 C C . ASN A 1 341 ? -4.622 -19.331 26.377 1.00 80.75 341 ASN A C 1
ATOM 2615 O O . ASN A 1 341 ? -5.116 -20.440 26.557 1.00 80.75 341 ASN A O 1
ATOM 2619 N N . LEU A 1 342 ? -5.113 -18.229 26.952 1.00 85.31 342 LEU A N 1
ATOM 2620 C CA . LEU A 1 342 ? -6.237 -18.248 27.900 1.00 85.31 342 LEU A CA 1
ATOM 2621 C C . LEU A 1 342 ? -7.606 -18.173 27.199 1.00 85.31 342 LEU A C 1
ATOM 2623 O O . LEU A 1 342 ? -8.568 -18.819 27.615 1.00 85.31 342 LEU A O 1
ATOM 2627 N N . ALA A 1 343 ? -7.708 -17.379 26.133 1.00 85.75 343 ALA A N 1
ATOM 2628 C CA . ALA A 1 343 ? -8.954 -17.137 25.414 1.00 85.75 343 ALA A CA 1
ATOM 2629 C C . ALA A 1 343 ? -8.687 -16.883 23.927 1.00 85.75 343 ALA A C 1
ATOM 2631 O O . ALA A 1 343 ? -7.703 -16.234 23.575 1.00 85.75 343 ALA A O 1
ATOM 2632 N N . LEU A 1 344 ? -9.586 -17.364 23.070 1.00 82.94 344 LEU A N 1
ATOM 2633 C CA . LEU A 1 344 ? -9.621 -17.057 21.647 1.00 82.94 344 LEU A CA 1
ATOM 2634 C C . LEU A 1 344 ? -10.675 -15.978 21.398 1.00 82.94 344 LEU A C 1
ATOM 2636 O O . LEU A 1 344 ? -11.863 -16.177 21.661 1.00 82.94 344 LEU A O 1
ATOM 2640 N N . LEU A 1 345 ? -10.235 -14.839 20.878 1.00 80.06 345 LEU A N 1
ATOM 2641 C CA . LEU A 1 345 ? -11.125 -13.785 20.412 1.00 80.06 345 LEU A CA 1
ATOM 2642 C C . LEU A 1 345 ? -11.575 -14.153 18.998 1.00 80.06 345 LEU A C 1
ATOM 2644 O O . LEU A 1 345 ? -10.760 -14.183 18.079 1.00 80.06 345 LEU A O 1
ATOM 2648 N N . VAL A 1 346 ? -12.858 -14.465 18.831 1.00 67.06 346 VAL A N 1
ATOM 2649 C CA . VAL A 1 346 ? -13.436 -14.707 17.507 1.00 67.06 346 VAL A CA 1
ATOM 2650 C C . VAL A 1 346 ? -13.864 -13.357 16.950 1.00 67.06 346 VAL A C 1
ATOM 2652 O O . VAL A 1 346 ? -14.851 -12.782 17.399 1.00 67.06 346 VAL A O 1
ATOM 2655 N N . PHE A 1 347 ? -13.089 -12.834 16.008 1.00 64.25 347 PHE A N 1
ATOM 2656 C CA . PHE A 1 347 ? -13.493 -11.718 15.163 1.00 64.25 347 PHE A CA 1
ATOM 2657 C C . PHE A 1 347 ? -13.785 -12.268 13.770 1.00 64.25 347 PHE A C 1
ATOM 2659 O O . PHE A 1 347 ? -12.978 -13.001 13.195 1.00 64.25 347 PHE A O 1
ATOM 2666 N N . GLU A 1 348 ? -14.954 -11.941 13.230 1.00 54.03 348 GLU A N 1
ATOM 2667 C CA . GLU A 1 348 ? -15.273 -12.225 11.836 1.00 54.03 348 GLU A CA 1
ATOM 2668 C C . GLU A 1 348 ? -14.428 -11.291 10.964 1.00 54.03 348 GLU A C 1
ATOM 2670 O O . GLU A 1 348 ? -14.788 -10.146 10.710 1.00 54.03 348 GLU A O 1
ATOM 2675 N N . ARG A 1 349 ? -13.255 -11.760 10.521 1.00 50.47 349 ARG A N 1
ATOM 2676 C CA . ARG A 1 349 ? -12.622 -11.180 9.335 1.00 50.47 349 ARG A CA 1
ATOM 2677 C C . ARG A 1 349 ? -13.435 -11.668 8.148 1.00 50.47 349 ARG A C 1
ATOM 2679 O O . ARG A 1 349 ? -13.356 -12.849 7.804 1.00 50.47 349 ARG A O 1
ATOM 2686 N N . ALA A 1 350 ? -14.207 -10.775 7.539 1.00 46.19 350 ALA A N 1
ATOM 2687 C CA . ALA A 1 350 ? -14.738 -11.008 6.210 1.00 46.19 350 ALA A CA 1
ATOM 2688 C C . ALA A 1 350 ? -13.542 -11.257 5.277 1.00 46.19 350 ALA A C 1
ATOM 2690 O O . ALA A 1 350 ? -12.853 -10.335 4.858 1.00 46.19 350 ALA A O 1
ATOM 2691 N N . LYS A 1 351 ? -13.236 -12.528 5.002 1.00 44.75 351 LYS A N 1
ATOM 2692 C CA . LYS A 1 351 ? -12.513 -12.891 3.787 1.00 44.75 351 LYS A CA 1
ATOM 2693 C C . LYS A 1 351 ? -13.537 -12.773 2.668 1.00 44.75 351 LYS A C 1
ATOM 2695 O O . LYS A 1 351 ? -14.175 -13.762 2.315 1.00 44.75 351 LYS A O 1
ATOM 2700 N N . THR A 1 352 ? -13.784 -11.553 2.216 1.00 42.44 352 THR A N 1
ATOM 2701 C CA . THR A 1 352 ? -14.671 -11.311 1.083 1.00 42.44 352 THR A CA 1
ATOM 2702 C C . THR A 1 352 ? -14.012 -11.923 -0.150 1.00 42.44 352 THR A C 1
ATOM 2704 O O . THR A 1 352 ? -12.832 -11.690 -0.417 1.00 42.44 352 THR A O 1
ATOM 2707 N N . GLY A 1 353 ? -14.749 -12.805 -0.824 1.00 46.94 353 GLY A N 1
ATOM 2708 C CA . GLY A 1 353 ? -14.375 -13.332 -2.130 1.00 46.94 353 GLY A CA 1
ATOM 2709 C C . GLY A 1 353 ? -14.418 -12.223 -3.180 1.00 46.94 353 GLY A C 1
ATOM 2710 O O . GLY A 1 353 ? -15.178 -11.273 -3.032 1.00 46.94 353 GLY A O 1
ATOM 2711 N N . ASP A 1 354 ? -13.594 -12.400 -4.210 1.00 43.53 354 ASP A N 1
ATOM 2712 C CA . ASP A 1 354 ? -13.280 -11.483 -5.316 1.00 43.53 354 ASP A CA 1
ATOM 2713 C C . ASP A 1 354 ? -12.370 -10.283 -5.003 1.00 43.53 354 ASP A C 1
ATOM 2715 O O . ASP A 1 354 ? -12.753 -9.120 -4.936 1.00 43.53 354 ASP A O 1
ATOM 2719 N N . ILE A 1 355 ? -11.083 -10.631 -4.907 1.00 52.66 355 ILE A N 1
ATOM 2720 C CA . ILE A 1 355 ? -9.905 -9.777 -5.050 1.00 52.66 355 ILE A CA 1
ATOM 2721 C C . ILE A 1 355 ? -9.600 -9.701 -6.553 1.00 52.66 355 ILE A C 1
ATOM 2723 O O . ILE A 1 355 ? -8.795 -10.484 -7.063 1.00 52.66 355 ILE A O 1
ATOM 2727 N N . ILE A 1 356 ? -10.233 -8.814 -7.313 1.00 49.06 356 ILE A N 1
ATOM 2728 C CA . ILE A 1 356 ? -9.753 -8.575 -8.680 1.00 49.06 356 ILE A CA 1
ATOM 2729 C C . ILE A 1 356 ? -8.438 -7.792 -8.545 1.00 49.06 356 ILE A C 1
ATOM 2731 O O . ILE A 1 356 ? -8.462 -6.588 -8.338 1.00 49.06 356 ILE A O 1
ATOM 2735 N N . GLN A 1 357 ? -7.316 -8.526 -8.535 1.00 56.41 357 GLN A N 1
ATOM 2736 C CA . GLN A 1 357 ? -5.919 -8.083 -8.658 1.00 56.41 357 GLN A CA 1
ATOM 2737 C C . GLN A 1 357 ? -5.575 -6.788 -7.897 1.00 56.41 357 GLN A C 1
ATOM 2739 O O . GLN A 1 357 ? -5.818 -5.680 -8.365 1.00 56.41 357 GLN A O 1
ATOM 2744 N N . GLY A 1 358 ? -4.981 -6.897 -6.705 1.00 69.94 358 GLY A N 1
ATOM 2745 C CA . GLY A 1 358 ? -4.882 -5.725 -5.827 1.00 69.94 358 GLY A CA 1
ATOM 2746 C C . GLY A 1 358 ? -4.022 -4.555 -6.337 1.00 69.94 358 GLY A C 1
ATOM 2747 O O . GLY A 1 358 ? -4.285 -3.438 -5.910 1.00 69.94 358 GLY A O 1
ATOM 2748 N N . LEU A 1 359 ? -3.087 -4.740 -7.282 1.00 77.19 359 LEU A N 1
ATOM 2749 C CA . LEU A 1 359 ? -2.366 -3.605 -7.885 1.00 77.19 359 LEU A CA 1
ATOM 2750 C C . LEU A 1 359 ? -3.285 -2.742 -8.788 1.00 77.19 359 LEU A C 1
ATOM 2752 O O . LEU A 1 359 ? -3.383 -1.545 -8.520 1.00 77.19 359 LEU A O 1
ATOM 2756 N N . PRO A 1 360 ? -4.058 -3.308 -9.745 1.00 85.31 360 PRO A N 1
ATOM 2757 C CA . PRO A 1 360 ? -5.102 -2.576 -10.474 1.00 85.31 360 PRO A CA 1
ATOM 2758 C C . PRO A 1 360 ? -6.088 -1.805 -9.594 1.00 85.31 360 PRO A C 1
ATOM 2760 O O . PRO A 1 360 ? -6.490 -0.694 -9.935 1.00 85.31 360 PRO A O 1
ATOM 2763 N N . ARG A 1 361 ? -6.475 -2.369 -8.443 1.00 84.62 361 ARG A N 1
ATOM 2764 C CA . ARG A 1 361 ? -7.375 -1.687 -7.504 1.00 84.62 361 ARG A CA 1
ATOM 2765 C C . ARG A 1 361 ? -6.715 -0.469 -6.854 1.00 84.62 361 ARG A C 1
ATOM 2767 O O . ARG A 1 361 ? -7.359 0.566 -6.705 1.00 84.62 361 ARG A O 1
ATOM 2774 N N . ILE A 1 362 ? -5.442 -0.578 -6.475 1.00 88.88 362 ILE A N 1
ATOM 2775 C CA . ILE A 1 362 ? -4.672 0.550 -5.934 1.00 88.88 362 ILE A CA 1
ATOM 2776 C C . ILE A 1 362 ? -4.483 1.627 -7.011 1.00 88.88 362 ILE A C 1
ATOM 2778 O O . ILE A 1 362 ? -4.684 2.804 -6.721 1.00 88.88 362 ILE A O 1
ATOM 2782 N N . GLU A 1 363 ? -4.170 1.240 -8.252 1.00 89.88 363 GLU A N 1
ATOM 2783 C CA . GLU A 1 363 ? -4.071 2.168 -9.388 1.00 89.88 363 GLU A CA 1
ATOM 2784 C C . GLU A 1 363 ? -5.395 2.914 -9.610 1.00 89.88 363 GLU A C 1
ATOM 2786 O O . GLU A 1 363 ? -5.406 4.136 -9.738 1.00 89.88 363 GLU A O 1
ATOM 2791 N N . GLU A 1 364 ? -6.528 2.206 -9.593 1.00 89.88 364 GLU A N 1
ATOM 2792 C CA . GLU A 1 364 ? -7.858 2.803 -9.735 1.00 89.88 364 GLU A CA 1
ATOM 2793 C C . GLU A 1 364 ? -8.131 3.871 -8.660 1.00 89.88 364 GLU A C 1
ATOM 2795 O O . GLU A 1 364 ? -8.605 4.966 -8.984 1.00 89.88 364 GLU A O 1
ATOM 2800 N N . LEU A 1 365 ? -7.797 3.570 -7.399 1.00 90.44 365 LEU A N 1
ATOM 2801 C CA . LEU A 1 365 ? -7.987 4.467 -6.257 1.00 90.44 365 LEU A CA 1
ATOM 2802 C C . LEU A 1 365 ? -7.065 5.693 -6.324 1.00 90.44 365 LEU A C 1
ATOM 2804 O O . LEU A 1 365 ? -7.545 6.817 -6.172 1.00 90.44 365 LEU A O 1
ATOM 2808 N N . LEU A 1 366 ? -5.765 5.497 -6.574 1.00 93.25 366 LEU A N 1
ATOM 2809 C CA . LEU A 1 366 ? -4.771 6.579 -6.608 1.00 93.25 366 LEU A CA 1
ATOM 2810 C C . LEU A 1 366 ? -4.873 7.445 -7.867 1.00 93.25 366 LEU A C 1
ATOM 2812 O O . LEU A 1 366 ? -4.527 8.625 -7.844 1.00 93.25 366 LEU A O 1
ATOM 2816 N N . GLU A 1 367 ? -5.412 6.908 -8.956 1.00 93.12 367 GLU A N 1
ATOM 2817 C CA . GLU A 1 367 ? -5.732 7.698 -10.142 1.00 93.12 367 GLU A CA 1
ATOM 2818 C C . GLU A 1 367 ? -7.106 8.385 -10.031 1.00 93.12 367 GLU A C 1
ATOM 2820 O O . GLU A 1 367 ? -7.506 9.154 -10.907 1.00 93.12 367 GLU A O 1
ATOM 2825 N N . GLY A 1 368 ? -7.844 8.153 -8.938 1.00 88.31 368 GLY A N 1
ATOM 2826 C CA . GLY A 1 368 ? -9.172 8.721 -8.725 1.00 88.31 368 GLY A CA 1
ATOM 2827 C C . GLY A 1 368 ? -10.139 8.359 -9.856 1.00 88.31 368 GLY A C 1
ATOM 2828 O O . GLY A 1 368 ? -10.973 9.185 -10.243 1.00 88.31 368 GLY A O 1
ATOM 2829 N N . ARG A 1 369 ? -10.001 7.160 -10.438 1.00 90.38 369 ARG A N 1
ATOM 2830 C CA . ARG A 1 369 ? -10.872 6.680 -11.517 1.00 90.38 369 ARG A CA 1
ATOM 2831 C C . ARG A 1 369 ? -12.250 6.339 -10.953 1.00 90.38 369 ARG A C 1
ATOM 2833 O O . ARG A 1 369 ? -12.395 5.938 -9.803 1.00 90.38 369 ARG A O 1
ATOM 2840 N N . LYS A 1 370 ? -13.288 6.518 -11.775 1.00 88.75 370 LYS A N 1
ATOM 2841 C CA . LYS A 1 370 ? -14.658 6.149 -11.396 1.00 88.75 370 LYS A CA 1
ATOM 2842 C C . LYS A 1 370 ? -14.854 4.641 -11.575 1.00 88.75 370 LYS A C 1
ATOM 2844 O O . LYS A 1 370 ? -14.662 4.174 -12.702 1.00 88.75 370 LYS A O 1
ATOM 2849 N N . PRO A 1 371 ? -15.293 3.908 -10.535 1.00 85.94 371 PRO A N 1
ATOM 2850 C CA . PRO A 1 371 ? -15.551 2.482 -10.664 1.00 85.94 371 PRO A CA 1
ATOM 2851 C C . PRO A 1 371 ? -16.657 2.172 -11.670 1.00 85.94 371 PRO A C 1
ATOM 2853 O O . PRO A 1 371 ? -17.636 2.915 -11.780 1.00 85.94 371 PRO A O 1
ATOM 2856 N N . LYS A 1 372 ? -16.511 1.055 -12.395 1.00 81.25 372 LYS A N 1
ATOM 2857 C CA . LYS A 1 372 ? -17.498 0.603 -13.395 1.00 81.25 372 LYS A CA 1
ATOM 2858 C C . LYS A 1 372 ? -18.841 0.243 -12.753 1.00 81.25 372 LYS A C 1
ATOM 2860 O O . LYS A 1 372 ? -19.883 0.606 -13.288 1.00 81.25 372 LYS A O 1
ATOM 2865 N N . GLU A 1 373 ? -18.802 -0.427 -11.604 1.00 82.31 373 GLU A N 1
ATOM 2866 C CA . GLU A 1 373 ? -19.976 -0.838 -10.823 1.00 82.31 373 GLU A CA 1
ATOM 2867 C C . GLU A 1 373 ? -20.042 -0.044 -9.510 1.00 82.31 373 GLU A C 1
ATOM 2869 O O . GLU A 1 373 ? -19.934 -0.602 -8.425 1.00 82.31 373 GLU A O 1
ATOM 2874 N N . MET A 1 374 ? -20.146 1.286 -9.592 1.00 85.38 374 MET A N 1
ATOM 2875 C CA . MET A 1 374 ? -20.168 2.128 -8.389 1.00 85.38 374 MET A CA 1
ATOM 2876 C C . MET A 1 374 ? -21.434 1.916 -7.554 1.00 85.38 374 MET A C 1
ATOM 2878 O O . MET A 1 374 ? -22.541 1.860 -8.100 1.00 85.38 374 MET A O 1
ATOM 2882 N N . CYS A 1 375 ? -21.289 1.865 -6.232 1.00 88.31 375 CYS A N 1
ATOM 2883 C CA . CYS A 1 375 ? -22.448 1.838 -5.351 1.00 88.31 375 CYS A CA 1
ATOM 2884 C C . CYS A 1 375 ? -23.137 3.207 -5.280 1.00 88.31 375 CYS A C 1
ATOM 2886 O O . CYS A 1 375 ? -22.523 4.271 -5.389 1.00 88.31 375 CYS A O 1
ATOM 2888 N N . VAL A 1 376 ? -24.450 3.173 -5.079 1.00 89.38 376 VAL A N 1
ATOM 2889 C CA . VAL A 1 376 ? -25.270 4.359 -4.825 1.00 89.38 376 VAL A CA 1
ATOM 2890 C C . VAL A 1 376 ? -25.136 4.756 -3.355 1.00 89.38 376 VAL A C 1
ATOM 2892 O O . VAL A 1 376 ? -25.502 3.982 -2.468 1.00 89.38 376 VAL A O 1
ATOM 2895 N N . LEU A 1 377 ? -24.635 5.967 -3.105 1.00 91.56 377 LEU A N 1
ATOM 2896 C CA . LEU A 1 377 ? -24.442 6.534 -1.767 1.00 91.56 377 LEU A CA 1
ATOM 2897 C C . LEU A 1 377 ? -25.631 7.408 -1.342 1.00 91.56 377 LEU A C 1
ATOM 2899 O O . LEU A 1 377 ? -26.206 8.141 -2.153 1.00 91.56 377 LEU A O 1
ATOM 2903 N N . ALA A 1 378 ? -25.968 7.384 -0.052 1.00 91.06 378 ALA A N 1
ATOM 2904 C CA . ALA A 1 378 ? -26.965 8.282 0.527 1.00 91.06 378 ALA A CA 1
ATOM 2905 C C . ALA A 1 378 ? -26.456 9.738 0.567 1.00 91.06 378 ALA A C 1
ATOM 2907 O O . ALA A 1 378 ? -25.405 10.016 1.139 1.00 91.06 378 ALA A O 1
ATOM 2908 N N . GLN A 1 379 ? -27.204 10.701 0.016 1.00 88.75 379 GLN A N 1
ATOM 2909 C CA . GLN A 1 379 ? -26.794 12.118 0.030 1.00 88.75 379 GLN A CA 1
ATOM 2910 C C . GLN A 1 379 ? -26.975 12.784 1.400 1.00 88.75 379 GLN A C 1
ATOM 2912 O O . GLN A 1 379 ? -26.219 13.685 1.758 1.00 88.75 379 GLN A O 1
ATOM 2917 N N . LYS A 1 380 ? -27.983 12.363 2.167 1.00 87.31 380 LYS A N 1
ATOM 2918 C CA . LYS A 1 380 ? -28.274 12.868 3.513 1.00 87.31 380 LYS A CA 1
ATOM 2919 C C . LYS A 1 380 ? -28.655 11.718 4.433 1.00 87.31 380 LYS A C 1
ATOM 2921 O O . LYS A 1 380 ? -29.116 10.673 3.976 1.00 87.31 380 LYS A O 1
ATOM 2926 N N . ALA A 1 381 ? -28.461 11.935 5.731 1.00 89.56 381 ALA A N 1
ATOM 2927 C CA . ALA A 1 381 ? -28.894 10.992 6.748 1.00 89.56 381 ALA A CA 1
ATOM 2928 C C . ALA A 1 381 ? -30.427 10.940 6.808 1.00 89.56 381 ALA A C 1
ATOM 2930 O O . ALA A 1 381 ? -31.103 11.969 6.732 1.00 89.56 381 ALA A O 1
ATOM 2931 N N . GLY A 1 382 ? -30.981 9.742 6.956 1.00 90.56 382 GLY A N 1
ATOM 2932 C CA . GLY A 1 382 ? -32.425 9.561 6.960 1.00 90.56 382 GLY A CA 1
ATOM 2933 C C . GLY A 1 382 ? -32.844 8.109 7.101 1.00 90.56 382 GLY A C 1
ATOM 2934 O O . GLY A 1 382 ? -32.025 7.210 7.298 1.00 90.56 382 GLY A O 1
ATOM 2935 N N . ARG A 1 383 ? -34.154 7.877 7.022 1.00 92.00 383 ARG A N 1
ATOM 2936 C CA . ARG A 1 383 ? -34.740 6.543 7.124 1.00 92.00 383 ARG A CA 1
ATOM 2937 C C . ARG A 1 383 ? -35.041 5.987 5.740 1.00 92.00 383 ARG A C 1
ATOM 2939 O O . ARG A 1 383 ? -35.781 6.601 4.975 1.00 92.00 383 ARG A O 1
ATOM 2946 N N . VAL A 1 384 ? -34.485 4.820 5.446 1.00 91.31 384 VAL A N 1
ATOM 2947 C CA . VAL A 1 384 ? -34.670 4.116 4.178 1.00 91.31 384 VAL A CA 1
ATOM 2948 C C . VAL A 1 384 ? -36.082 3.537 4.111 1.00 91.31 384 VAL A C 1
ATOM 2950 O O . VAL A 1 384 ? -36.551 2.915 5.063 1.00 91.31 384 VAL A O 1
ATOM 2953 N N . GLN A 1 385 ? -36.746 3.728 2.980 1.00 88.44 385 GLN A N 1
ATOM 2954 C CA . GLN A 1 385 ? -37.995 3.090 2.600 1.00 88.44 385 GLN A CA 1
ATOM 2955 C C . GLN A 1 385 ? -37.776 2.373 1.268 1.00 88.44 385 GLN A C 1
ATOM 2957 O O . GLN A 1 385 ? -37.490 3.014 0.257 1.00 88.44 385 GLN A O 1
ATOM 2962 N N . VAL A 1 386 ? -37.910 1.049 1.267 1.00 85.62 386 VAL A N 1
ATOM 2963 C CA . VAL A 1 386 ? -37.735 0.237 0.055 1.00 85.62 386 VAL A CA 1
ATOM 2964 C C . VAL A 1 386 ? -39.109 -0.120 -0.503 1.00 85.62 386 VAL A C 1
ATOM 2966 O O . VAL A 1 386 ? -39.922 -0.751 0.174 1.00 85.62 386 VAL A O 1
ATOM 2969 N N . VAL A 1 387 ? -39.382 0.296 -1.738 1.00 83.81 387 VAL A N 1
ATOM 2970 C CA . VAL A 1 387 ? -40.621 -0.014 -2.456 1.00 83.81 387 VAL A CA 1
ATOM 2971 C C . VAL A 1 387 ? -40.285 -0.975 -3.588 1.00 83.81 387 VAL A C 1
ATOM 2973 O O . VAL A 1 387 ? -39.530 -0.635 -4.490 1.00 83.81 387 VAL A O 1
ATOM 2976 N N . TYR A 1 388 ? -40.848 -2.179 -3.544 1.00 79.31 388 TYR A N 1
ATOM 2977 C CA . TYR A 1 388 ? -40.735 -3.138 -4.641 1.00 79.31 388 TYR A CA 1
ATOM 2978 C C . TYR A 1 388 ? -41.874 -2.899 -5.633 1.00 79.31 388 TYR A C 1
ATOM 2980 O O . TYR A 1 388 ? -43.045 -2.927 -5.238 1.00 79.31 388 TYR A O 1
ATOM 2988 N N . ASP A 1 389 ? -41.539 -2.653 -6.899 1.00 73.25 389 ASP A N 1
ATOM 2989 C CA . ASP A 1 389 ? -42.530 -2.608 -7.972 1.00 73.25 389 ASP A CA 1
ATOM 2990 C C . ASP A 1 389 ? -42.892 -4.031 -8.443 1.00 73.25 389 ASP A C 1
ATOM 2992 O O . ASP A 1 389 ? -42.221 -5.020 -8.151 1.00 73.25 389 ASP A O 1
ATOM 2996 N N . SER A 1 390 ? -43.988 -4.133 -9.186 1.00 64.81 390 SER A N 1
ATOM 2997 C CA . SER A 1 390 ? -44.567 -5.353 -9.755 1.00 64.81 390 SER A CA 1
ATOM 2998 C C . SER A 1 390 ? -43.642 -6.164 -10.680 1.00 64.81 390 SER A C 1
ATOM 3000 O O . SER A 1 390 ? -43.934 -7.336 -10.916 1.00 64.81 390 SER A O 1
ATOM 3002 N N . ASP A 1 391 ? -42.528 -5.576 -11.125 1.00 66.12 391 ASP A N 1
ATOM 3003 C CA . ASP A 1 391 ? -41.489 -6.199 -11.958 1.00 66.12 391 ASP A CA 1
ATOM 3004 C C . ASP A 1 391 ? -40.208 -6.577 -11.165 1.00 66.12 391 ASP A C 1
ATOM 3006 O O . ASP A 1 391 ? -39.139 -6.702 -11.756 1.00 66.12 391 ASP A O 1
ATOM 3010 N N . ASP A 1 392 ? -40.286 -6.737 -9.833 1.00 64.50 392 ASP A N 1
ATOM 3011 C CA . ASP A 1 392 ? -39.148 -7.031 -8.926 1.00 64.50 392 ASP A CA 1
ATOM 3012 C C . ASP A 1 392 ? -38.034 -5.955 -8.910 1.00 64.50 392 ASP A C 1
ATOM 3014 O O . ASP A 1 392 ? -36.976 -6.142 -8.306 1.00 64.50 392 ASP A O 1
ATOM 3018 N N . ASN A 1 393 ? -38.276 -4.781 -9.503 1.00 69.75 393 ASN A N 1
ATOM 3019 C CA . ASN A 1 393 ? -37.395 -3.623 -9.367 1.00 69.75 393 ASN A CA 1
ATOM 3020 C C . ASN A 1 393 ? -37.586 -2.980 -7.988 1.00 69.75 393 ASN A C 1
ATOM 3022 O O . ASN A 1 393 ? -38.693 -2.574 -7.623 1.00 69.75 393 ASN A O 1
ATOM 3026 N N . ALA A 1 394 ? -36.499 -2.880 -7.224 1.00 73.06 394 ALA A N 1
ATOM 3027 C CA . ALA A 1 394 ? -36.484 -2.200 -5.937 1.00 73.06 394 ALA A CA 1
ATOM 3028 C C . ALA A 1 394 ? -36.178 -0.706 -6.128 1.00 73.06 394 ALA A C 1
ATOM 3030 O O . ALA A 1 394 ? -35.104 -0.337 -6.603 1.00 73.06 394 ALA A O 1
ATOM 3031 N N . GLU A 1 395 ? -37.110 0.158 -5.733 1.00 82.31 395 GLU A N 1
ATOM 3032 C CA . GLU A 1 395 ? -36.889 1.598 -5.602 1.00 82.31 395 GLU A CA 1
ATOM 3033 C C . GLU A 1 395 ? -36.558 1.938 -4.147 1.00 82.31 395 GLU A C 1
ATOM 3035 O O . GLU A 1 395 ? -37.270 1.539 -3.220 1.00 82.31 395 GLU A O 1
ATOM 3040 N N . VAL A 1 396 ? -35.492 2.711 -3.936 1.00 86.94 396 VAL A N 1
ATOM 3041 C CA . VAL A 1 396 ? -35.084 3.155 -2.600 1.00 86.94 396 VAL A CA 1
ATOM 3042 C C . VAL A 1 396 ? -35.425 4.620 -2.426 1.00 86.94 396 VAL A C 1
ATOM 3044 O O . VAL A 1 396 ? -35.039 5.462 -3.233 1.00 86.94 396 VAL A O 1
ATOM 3047 N N . LYS A 1 397 ? -36.122 4.938 -1.340 1.00 88.56 397 LYS A N 1
ATOM 3048 C CA . LYS A 1 397 ? -36.443 6.309 -0.949 1.00 88.56 397 LYS A CA 1
ATOM 3049 C C . LYS A 1 397 ? -35.851 6.583 0.421 1.00 88.56 397 LYS A C 1
ATOM 3051 O O . LYS A 1 397 ? -35.999 5.765 1.322 1.00 88.56 397 LYS A O 1
ATOM 3056 N N . ILE A 1 398 ? -35.195 7.722 0.605 1.00 88.94 398 ILE A N 1
ATOM 3057 C CA . ILE A 1 398 ? -34.720 8.148 1.927 1.00 88.94 398 ILE A CA 1
ATOM 3058 C C . ILE A 1 398 ? -35.614 9.277 2.413 1.00 88.94 398 ILE A C 1
ATOM 3060 O O . ILE A 1 398 ? -35.767 10.293 1.737 1.00 88.94 398 ILE A O 1
ATOM 3064 N N . ILE A 1 399 ? -36.210 9.072 3.586 1.00 90.06 399 ILE A N 1
ATOM 3065 C CA . ILE A 1 399 ? -37.012 10.064 4.295 1.00 90.06 399 ILE A CA 1
ATOM 3066 C C . ILE A 1 399 ? -36.087 10.793 5.272 1.00 90.06 399 ILE A C 1
ATOM 3068 O O . ILE A 1 399 ? -35.622 10.205 6.252 1.00 90.06 399 ILE A O 1
ATOM 3072 N N . GLU A 1 400 ? -35.812 12.063 4.994 1.00 87.31 400 GLU A N 1
ATOM 3073 C CA . GLU A 1 400 ? -35.008 12.947 5.843 1.00 87.31 400 GLU A CA 1
ATOM 3074 C C . GLU A 1 400 ? -35.773 13.354 7.115 1.00 87.31 400 GLU A C 1
ATOM 3076 O O . GLU A 1 400 ? -37.005 13.282 7.168 1.00 87.31 400 GLU A O 1
ATOM 3081 N N . GLU A 1 401 ? -35.063 13.842 8.139 1.00 81.25 401 GLU A N 1
ATOM 3082 C CA . GLU A 1 401 ? -35.697 14.363 9.365 1.00 81.25 401 GLU A CA 1
ATOM 3083 C C . GLU A 1 401 ? -36.629 15.557 9.094 1.00 81.25 401 GLU A C 1
ATOM 3085 O O . GLU A 1 401 ? -37.648 15.714 9.770 1.00 81.25 401 GLU A O 1
ATOM 3090 N N . ASP A 1 402 ? -36.340 16.338 8.049 1.00 79.44 402 ASP A N 1
ATOM 3091 C CA . ASP A 1 402 ? -37.154 17.478 7.608 1.00 79.44 402 ASP A CA 1
ATOM 3092 C C . ASP A 1 402 ? -38.432 17.057 6.852 1.00 79.44 402 ASP A C 1
ATOM 3094 O O . ASP A 1 402 ? -39.258 17.896 6.487 1.00 79.44 402 ASP A O 1
ATOM 3098 N N . GLY A 1 403 ? -38.622 15.751 6.619 1.00 78.00 403 GLY A N 1
ATOM 3099 C CA . GLY A 1 403 ? -39.769 15.188 5.905 1.00 78.00 403 GLY A CA 1
ATOM 3100 C C . GLY A 1 403 ? -39.649 15.219 4.378 1.00 78.00 403 GLY A C 1
ATOM 3101 O O . GLY A 1 403 ? -40.605 14.850 3.691 1.00 78.00 403 GLY A O 1
ATOM 3102 N N . ASN A 1 404 ? -38.497 15.629 3.840 1.00 86.69 404 ASN A N 1
ATOM 3103 C CA . ASN A 1 404 ? -38.192 15.496 2.418 1.00 86.69 404 ASN A CA 1
ATOM 3104 C C . ASN A 1 404 ? -37.930 14.028 2.070 1.00 86.69 404 ASN A C 1
ATOM 3106 O O . ASN A 1 404 ? -37.296 13.301 2.834 1.00 86.69 404 ASN A O 1
ATOM 3110 N N . VAL A 1 405 ? -38.414 13.605 0.904 1.00 88.12 405 VAL A N 1
ATOM 3111 C CA . VAL A 1 405 ? -38.196 12.254 0.381 1.00 88.12 405 VAL A CA 1
ATOM 3112 C C . VAL A 1 405 ? -37.364 12.361 -0.887 1.00 88.12 405 VAL A C 1
ATOM 3114 O O . VAL A 1 405 ? -37.790 13.005 -1.847 1.00 88.12 405 VAL A O 1
ATOM 3117 N N . LEU A 1 406 ? -36.178 11.754 -0.870 1.00 85.94 406 LEU A N 1
ATOM 3118 C CA . LEU A 1 406 ? -35.289 11.654 -2.025 1.00 85.94 406 LEU A CA 1
ATOM 3119 C C . LEU A 1 406 ? -35.334 10.234 -2.587 1.00 85.94 406 LEU A C 1
ATOM 3121 O O . LEU A 1 406 ? -35.143 9.267 -1.849 1.00 85.94 406 LEU A O 1
ATOM 3125 N N . ASP A 1 407 ? -35.569 10.134 -3.893 1.00 87.25 407 ASP A N 1
ATOM 3126 C CA . ASP A 1 407 ? -35.637 8.870 -4.624 1.00 87.25 407 ASP A CA 1
ATOM 3127 C C . ASP A 1 407 ? -34.254 8.517 -5.201 1.00 87.25 407 ASP A C 1
ATOM 3129 O O . ASP A 1 407 ? -33.616 9.346 -5.856 1.00 87.25 407 ASP A O 1
ATOM 3133 N N . TYR A 1 408 ? -33.810 7.280 -4.976 1.00 86.50 408 TYR A N 1
ATOM 3134 C CA . TYR A 1 408 ? -32.532 6.733 -5.434 1.00 86.50 408 TYR A CA 1
ATOM 3135 C C . TYR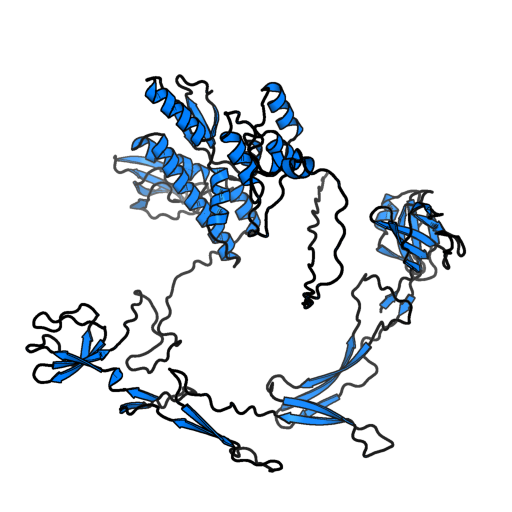 A 1 408 ? -32.792 5.567 -6.402 1.00 86.50 408 TYR A C 1
ATOM 3137 O O . TYR A 1 408 ? -33.248 4.503 -5.967 1.00 86.50 408 TYR A O 1
ATOM 3145 N N . PRO A 1 409 ? -32.532 5.737 -7.712 1.00 81.75 409 PRO A N 1
ATOM 3146 C CA . PRO A 1 409 ? -32.696 4.661 -8.682 1.00 81.75 409 PRO A CA 1
ATOM 3147 C C . PRO A 1 409 ? -31.554 3.642 -8.561 1.00 81.75 409 PRO A C 1
ATOM 3149 O O . PRO A 1 409 ? -30.385 4.022 -8.501 1.00 81.75 409 PRO A O 1
ATOM 3152 N N . ILE A 1 410 ? -31.892 2.352 -8.564 1.00 82.06 410 ILE A N 1
ATOM 3153 C CA . ILE A 1 410 ? -30.925 1.244 -8.572 1.00 82.06 410 ILE A CA 1
ATOM 3154 C C . ILE A 1 410 ? -30.764 0.731 -10.005 1.00 82.06 410 ILE A C 1
ATOM 3156 O O . ILE A 1 410 ? -31.756 0.524 -10.707 1.00 82.06 410 ILE A O 1
ATOM 3160 N N . ASN A 1 411 ? -29.521 0.518 -10.447 1.00 78.12 411 ASN A N 1
ATOM 3161 C CA . ASN A 1 411 ? -29.257 -0.039 -11.773 1.00 78.12 411 ASN A CA 1
ATOM 3162 C C . ASN A 1 411 ? -29.533 -1.559 -11.811 1.00 78.12 411 ASN A C 1
ATOM 3164 O O . ASN A 1 411 ? -29.261 -2.256 -10.830 1.00 78.12 411 ASN A O 1
ATOM 3168 N N . PRO A 1 412 ? -30.015 -2.112 -12.943 1.00 71.56 412 PRO A N 1
ATOM 3169 C CA . PRO A 1 412 ? -30.251 -3.549 -13.075 1.00 71.56 412 PRO A CA 1
ATOM 3170 C C . PRO A 1 412 ? -28.954 -4.345 -12.854 1.00 71.56 412 PRO A C 1
ATOM 3172 O O . PRO A 1 412 ? -27.993 -4.166 -13.597 1.00 71.56 412 PRO A O 1
ATOM 3175 N N . GLY A 1 413 ? -28.932 -5.218 -11.842 1.00 73.12 413 GLY A N 1
ATOM 3176 C CA . GLY A 1 413 ? -27.764 -6.032 -11.468 1.00 73.12 413 GLY A CA 1
ATOM 3177 C C . GLY A 1 413 ? -27.136 -5.678 -10.116 1.00 73.12 413 GLY A C 1
ATOM 3178 O O . GLY A 1 413 ? -26.378 -6.483 -9.584 1.00 73.12 413 GLY A O 1
ATOM 3179 N N . GLN A 1 414 ? -27.487 -4.534 -9.520 1.00 77.56 414 GLN A N 1
ATOM 3180 C CA . GLN A 1 414 ? -27.011 -4.155 -8.187 1.00 77.56 414 GLN A CA 1
ATOM 3181 C C . GLN A 1 414 ? -27.920 -4.710 -7.087 1.00 77.56 414 GLN A C 1
ATOM 3183 O O . GLN A 1 414 ? -29.139 -4.538 -7.121 1.00 77.56 414 GLN A O 1
ATOM 3188 N N . SER A 1 415 ? -27.314 -5.360 -6.092 1.00 81.88 415 SER A N 1
ATOM 3189 C CA . SER A 1 415 ? -28.026 -5.856 -4.911 1.00 81.88 415 SER A CA 1
ATOM 3190 C C . SER A 1 415 ? -28.118 -4.772 -3.840 1.00 81.88 415 SER A C 1
ATOM 3192 O O . SER A 1 415 ? -27.198 -3.982 -3.651 1.00 81.88 415 SER A O 1
ATOM 3194 N N . LEU A 1 416 ? -29.238 -4.734 -3.126 1.00 84.25 416 LEU A N 1
ATOM 3195 C CA . LEU A 1 416 ? -29.485 -3.803 -2.025 1.00 84.25 416 LEU A CA 1
ATOM 3196 C C . LEU A 1 416 ? -28.828 -4.313 -0.734 1.00 84.25 416 LEU A C 1
ATOM 3198 O O . LEU A 1 416 ? -29.047 -5.463 -0.356 1.00 84.25 416 LEU A O 1
ATOM 3202 N N . ILE A 1 417 ? -28.060 -3.459 -0.047 1.00 86.88 417 ILE A N 1
ATOM 3203 C CA . ILE A 1 417 ? -27.422 -3.797 1.243 1.00 86.88 417 ILE A CA 1
ATOM 3204 C C . ILE A 1 417 ? -28.328 -3.407 2.421 1.00 86.88 417 ILE A C 1
ATOM 3206 O O . ILE A 1 417 ? -28.347 -4.075 3.457 1.00 86.88 417 ILE A O 1
ATOM 3210 N N . VAL A 1 418 ? -29.092 -2.323 2.271 1.00 85.88 418 VAL A N 1
ATOM 3211 C CA . VAL A 1 418 ? -29.893 -1.736 3.353 1.00 85.88 418 VAL A CA 1
ATOM 3212 C C . VAL A 1 418 ? -31.288 -2.355 3.462 1.00 85.88 418 VAL A C 1
ATOM 3214 O O . VAL A 1 418 ? -31.912 -2.730 2.470 1.00 85.88 418 VAL A O 1
ATOM 3217 N N . SER A 1 419 ? -31.799 -2.451 4.692 1.00 87.19 419 SER A N 1
ATOM 3218 C CA . SER A 1 419 ? -33.140 -2.980 4.980 1.00 87.19 419 SER A CA 1
ATOM 3219 C C . SER A 1 419 ? -34.208 -1.882 5.049 1.00 87.19 419 SER A C 1
ATOM 3221 O O . SER A 1 419 ? -33.926 -0.741 5.418 1.00 87.19 419 SER A O 1
ATOM 3223 N N . ASP A 1 420 ? -35.466 -2.238 4.768 1.00 87.38 420 ASP A N 1
ATOM 3224 C CA . ASP A 1 420 ? -36.597 -1.315 4.911 1.00 87.38 420 ASP A CA 1
ATOM 3225 C C . ASP A 1 420 ? -36.722 -0.798 6.357 1.00 87.38 420 ASP A C 1
ATOM 3227 O O . ASP A 1 420 ? -36.728 -1.561 7.328 1.00 87.38 420 ASP A O 1
ATOM 3231 N N . GLY A 1 421 ? -36.795 0.522 6.509 1.00 86.00 421 GLY A N 1
ATOM 3232 C CA . GLY A 1 421 ? -36.875 1.208 7.792 1.00 86.00 421 GLY A CA 1
ATOM 3233 C C . GLY A 1 421 ? -35.547 1.402 8.532 1.00 86.00 421 GLY A C 1
ATOM 3234 O O . GLY A 1 421 ? -35.598 1.959 9.638 1.00 86.00 421 GLY A O 1
ATOM 3235 N N . GLN A 1 422 ? -34.405 0.983 7.970 1.00 89.88 422 GLN A N 1
ATOM 3236 C CA . GLN A 1 422 ? -33.061 1.243 8.506 1.00 89.88 422 GLN A CA 1
ATOM 3237 C C . GLN A 1 422 ? -32.737 2.744 8.468 1.00 89.88 422 GLN A C 1
ATOM 3239 O O . GLN A 1 422 ? -33.161 3.460 7.562 1.00 89.88 422 GLN A O 1
ATOM 3244 N N . VAL A 1 423 ? -32.003 3.233 9.469 1.00 90.50 423 VAL A N 1
ATOM 3245 C CA . VAL A 1 423 ? -31.454 4.596 9.464 1.00 90.50 423 VAL A CA 1
ATOM 3246 C C . VAL A 1 423 ? -30.058 4.533 8.862 1.00 90.50 423 VAL A C 1
ATOM 3248 O O . VAL A 1 423 ? -29.251 3.729 9.322 1.00 90.50 423 VAL A O 1
ATOM 3251 N N . VAL A 1 424 ? -29.808 5.364 7.854 1.00 91.31 424 VAL A N 1
ATOM 3252 C CA . VAL A 1 424 ? -28.515 5.487 7.173 1.00 91.31 424 VAL A CA 1
ATOM 3253 C C . VAL A 1 424 ? -27.933 6.876 7.392 1.00 91.31 424 VAL A C 1
ATOM 3255 O O . VAL A 1 424 ? -28.672 7.856 7.545 1.00 91.31 424 VAL A O 1
ATOM 3258 N N . LEU A 1 425 ? -26.609 6.958 7.427 1.00 91.19 425 LEU A N 1
ATOM 3259 C CA . LEU A 1 425 ? -25.855 8.203 7.487 1.00 91.19 425 LEU A CA 1
ATOM 3260 C C . LEU A 1 425 ? -25.581 8.748 6.078 1.00 91.19 425 LEU A C 1
ATOM 3262 O O . LEU A 1 425 ? -25.780 8.075 5.068 1.00 91.19 425 LEU A O 1
ATOM 3266 N N . ALA A 1 426 ? -25.132 10.002 6.007 1.00 89.00 426 ALA A N 1
ATOM 3267 C CA . ALA A 1 426 ? -24.665 10.573 4.748 1.00 89.00 426 ALA A CA 1
ATOM 3268 C C . ALA A 1 426 ? -23.412 9.826 4.254 1.00 89.00 426 ALA A C 1
ATOM 3270 O O . ALA A 1 426 ? -22.559 9.454 5.057 1.00 89.00 426 ALA A O 1
ATOM 3271 N N . ALA A 1 427 ? -23.320 9.640 2.938 1.00 88.56 427 ALA A N 1
ATOM 3272 C CA . ALA A 1 427 ? -22.294 8.867 2.239 1.00 88.56 427 ALA A CA 1
ATOM 3273 C C . ALA A 1 427 ? -22.237 7.365 2.601 1.00 88.56 427 ALA A C 1
ATOM 3275 O O . ALA A 1 427 ? -21.251 6.701 2.293 1.00 88.56 427 ALA A O 1
ATOM 3276 N N . GLU A 1 428 ? -23.290 6.801 3.206 1.00 90.31 428 GLU A N 1
ATOM 3277 C CA . GLU A 1 428 ? -23.392 5.355 3.439 1.00 90.31 428 GLU A CA 1
ATOM 3278 C C . GLU A 1 428 ? -23.873 4.624 2.162 1.00 90.31 428 GLU A C 1
ATOM 3280 O O . GLU A 1 428 ? -24.779 5.126 1.479 1.00 90.31 428 GLU A O 1
ATOM 3285 N N . PRO A 1 429 ? -23.286 3.464 1.803 1.00 90.44 429 PRO A N 1
ATOM 3286 C CA . PRO A 1 429 ? -23.671 2.711 0.610 1.00 90.44 429 PRO A CA 1
ATOM 3287 C C . PRO A 1 429 ? -25.040 2.039 0.763 1.00 90.44 429 PRO A C 1
ATOM 3289 O O . PRO A 1 429 ? -25.299 1.303 1.713 1.00 90.44 429 PRO A O 1
ATOM 3292 N N . LEU A 1 430 ? -25.921 2.264 -0.214 1.00 89.62 430 LEU A N 1
ATOM 3293 C CA . LEU A 1 430 ? -27.262 1.664 -0.279 1.00 89.62 430 LEU A CA 1
ATOM 3294 C C . LEU A 1 430 ? -27.276 0.344 -1.063 1.00 89.62 430 LEU A C 1
ATOM 3296 O O . LEU A 1 430 ? -28.125 -0.522 -0.840 1.00 89.62 430 LEU A O 1
ATOM 3300 N N . THR A 1 431 ? -26.342 0.203 -1.997 1.00 88.19 431 THR A N 1
ATOM 3301 C CA . THR A 1 431 ? -26.227 -0.913 -2.946 1.00 88.19 431 THR A CA 1
ATOM 3302 C C . THR A 1 431 ? -24.823 -1.499 -2.906 1.00 88.19 431 THR A C 1
ATOM 3304 O O . THR A 1 431 ? -23.903 -0.866 -2.393 1.00 88.19 431 THR A O 1
ATOM 3307 N N . ASP A 1 432 ? -24.679 -2.713 -3.427 1.00 84.62 432 ASP A N 1
ATOM 3308 C CA . ASP A 1 432 ? -23.396 -3.396 -3.572 1.00 84.62 432 ASP A CA 1
ATOM 3309 C C . ASP A 1 432 ? -22.490 -2.722 -4.616 1.00 84.62 432 ASP A C 1
ATOM 3311 O O . ASP A 1 432 ? -22.971 -2.089 -5.562 1.00 84.62 432 ASP A O 1
ATOM 3315 N N . GLY A 1 433 ? -21.180 -2.855 -4.417 1.00 85.19 433 GLY A N 1
ATOM 3316 C CA . GLY A 1 433 ? -20.132 -2.280 -5.258 1.00 85.19 433 GLY A CA 1
ATOM 3317 C C . GLY A 1 433 ? -19.225 -1.255 -4.552 1.00 85.19 433 GLY A C 1
ATOM 3318 O O . GLY A 1 433 ? -19.525 -0.770 -3.457 1.00 85.19 433 GLY A O 1
ATOM 3319 N N . PRO A 1 434 ? -18.081 -0.908 -5.168 1.00 87.56 434 PRO A N 1
ATOM 3320 C CA . PRO A 1 434 ? -17.141 0.079 -4.641 1.00 87.56 434 PRO A CA 1
ATOM 3321 C C . PRO A 1 434 ? -17.720 1.499 -4.604 1.00 87.56 434 PRO A C 1
ATOM 3323 O O . PRO A 1 434 ? -18.330 1.972 -5.566 1.00 87.56 434 PRO A O 1
ATOM 3326 N N . ALA A 1 435 ? -17.451 2.217 -3.512 1.00 89.50 435 ALA A N 1
ATOM 3327 C CA . ALA A 1 435 ? -17.805 3.627 -3.390 1.00 89.50 435 ALA A CA 1
ATOM 3328 C C . ALA A 1 435 ? -16.879 4.513 -4.231 1.00 89.50 435 ALA A C 1
ATOM 3330 O O . ALA A 1 435 ? -15.668 4.297 -4.295 1.00 89.50 435 ALA A O 1
ATOM 3331 N N . ASN A 1 436 ? -17.457 5.525 -4.877 1.00 91.44 436 ASN A N 1
ATOM 3332 C CA . ASN A 1 436 ? -16.721 6.497 -5.677 1.00 91.44 436 ASN A CA 1
ATOM 3333 C C . ASN A 1 436 ? -16.206 7.649 -4.783 1.00 91.44 436 ASN A C 1
ATOM 3335 O O . ASN A 1 436 ? -17.027 8.395 -4.241 1.00 91.44 436 ASN A O 1
ATOM 3339 N N . PRO A 1 437 ? -14.878 7.866 -4.674 1.00 92.62 437 PRO A N 1
ATOM 3340 C CA . PRO A 1 437 ? -14.303 8.931 -3.846 1.00 92.62 437 PRO A CA 1
ATOM 3341 C C . PRO A 1 437 ? -14.806 10.342 -4.186 1.00 92.62 437 PRO A C 1
ATOM 3343 O O . PRO A 1 437 ? -14.938 11.185 -3.299 1.00 92.62 437 PRO A O 1
ATOM 3346 N N . HIS A 1 438 ? -15.104 10.610 -5.463 1.00 92.81 438 HIS A N 1
ATOM 3347 C CA . HIS A 1 438 ? -15.607 11.919 -5.901 1.00 92.81 438 HIS A CA 1
ATOM 3348 C C . HIS A 1 438 ? -17.002 12.208 -5.348 1.00 92.81 438 HIS A C 1
ATOM 3350 O O . HIS A 1 438 ? -17.277 13.327 -4.927 1.00 92.81 438 HIS A O 1
ATOM 3356 N N . ASP A 1 439 ? -17.865 11.191 -5.305 1.00 92.50 439 ASP A N 1
ATOM 3357 C CA . ASP A 1 439 ? -19.230 11.349 -4.801 1.00 92.50 439 ASP A CA 1
ATOM 3358 C C . ASP A 1 439 ? -19.219 11.523 -3.277 1.00 92.50 439 ASP A C 1
ATOM 3360 O O . ASP A 1 439 ? -19.967 12.340 -2.744 1.00 92.50 439 ASP A O 1
ATOM 3364 N N . ILE A 1 440 ? -18.311 10.827 -2.580 1.00 92.50 440 ILE A N 1
ATOM 3365 C CA . ILE A 1 440 ? -18.072 11.011 -1.142 1.00 92.50 440 ILE A CA 1
ATOM 3366 C C . ILE A 1 440 ? -17.681 12.468 -0.846 1.00 92.50 440 ILE A C 1
ATOM 3368 O O . ILE A 1 440 ? -18.269 13.092 0.042 1.00 92.50 440 ILE A O 1
ATOM 3372 N N . LEU A 1 441 ? -16.734 13.028 -1.611 1.00 93.88 441 LEU A N 1
ATOM 3373 C CA . LEU A 1 441 ? -16.296 14.418 -1.450 1.00 93.88 441 LEU A CA 1
ATOM 3374 C C . LEU A 1 441 ? -17.457 15.399 -1.637 1.00 93.88 441 LEU A C 1
ATOM 3376 O O . LEU A 1 441 ? -17.685 16.259 -0.785 1.00 93.88 441 LEU A O 1
ATOM 3380 N N . ASP A 1 442 ? -18.205 15.244 -2.729 1.00 93.12 442 ASP A N 1
ATOM 3381 C CA . ASP A 1 442 ? -19.315 16.128 -3.080 1.00 93.12 442 ASP A CA 1
ATOM 3382 C C . ASP A 1 442 ? -20.443 16.077 -2.037 1.00 93.12 442 ASP A C 1
ATOM 3384 O O . ASP A 1 442 ? -20.992 17.120 -1.664 1.00 93.12 442 ASP A O 1
ATOM 3388 N N . ILE A 1 443 ? -20.784 14.883 -1.541 1.00 92.50 443 ILE A N 1
ATOM 3389 C CA . ILE A 1 443 ? -21.820 14.687 -0.518 1.00 92.50 443 ILE A CA 1
ATOM 3390 C C . ILE A 1 443 ? -21.409 15.371 0.789 1.00 92.50 443 ILE A C 1
ATOM 3392 O O . ILE A 1 443 ? -22.164 16.200 1.312 1.00 92.50 443 ILE A O 1
ATOM 3396 N N . PHE A 1 444 ? -20.207 15.086 1.301 1.00 93.19 444 PHE A N 1
ATOM 3397 C CA . PHE A 1 444 ? -19.740 15.685 2.552 1.00 93.19 444 PHE A CA 1
ATOM 3398 C C . PHE A 1 444 ? -19.544 17.194 2.438 1.00 93.19 444 PHE A C 1
ATOM 3400 O O . PHE A 1 444 ? -19.881 17.927 3.370 1.00 93.19 444 PHE A O 1
ATOM 3407 N N . PHE A 1 445 ? -19.049 17.685 1.300 1.00 93.56 445 PHE A N 1
ATOM 3408 C CA . PHE A 1 445 ? -18.878 19.117 1.090 1.00 93.56 445 PHE A CA 1
ATOM 3409 C C . PHE A 1 445 ? -20.222 19.849 1.113 1.00 93.56 445 PHE A C 1
ATOM 3411 O O . PHE A 1 445 ? -20.353 20.849 1.817 1.00 93.56 445 PHE A O 1
ATOM 3418 N N . ARG A 1 446 ? -21.255 19.332 0.430 1.00 91.00 446 ARG A N 1
ATOM 3419 C CA . ARG A 1 446 ? -22.607 19.920 0.467 1.00 91.00 446 ARG A CA 1
ATOM 3420 C C . ARG A 1 446 ? -23.203 19.897 1.871 1.00 91.00 446 ARG A C 1
ATOM 3422 O O . ARG A 1 446 ? -23.717 20.918 2.321 1.00 91.00 446 ARG A O 1
ATOM 3429 N N . LEU A 1 447 ? -23.082 18.772 2.574 1.00 89.88 447 LEU A N 1
ATOM 3430 C CA . LEU A 1 447 ? -23.587 18.616 3.939 1.00 89.88 447 LEU A CA 1
ATOM 3431 C C . LEU A 1 447 ? -22.939 19.619 4.906 1.00 89.88 447 LEU A C 1
ATOM 3433 O O . LEU A 1 447 ? -23.618 20.282 5.693 1.00 89.88 447 LEU A O 1
ATOM 3437 N N . HIS A 1 448 ? -21.614 19.759 4.847 1.00 90.88 448 HIS A N 1
ATOM 3438 C CA . HIS A 1 448 ? -20.904 20.696 5.708 1.00 90.88 448 HIS A CA 1
ATOM 3439 C C . HIS A 1 448 ? -21.093 22.152 5.276 1.00 90.88 448 HIS A C 1
ATOM 3441 O O . HIS A 1 448 ? -21.129 23.021 6.142 1.00 90.88 448 HIS A O 1
ATOM 3447 N N . ARG A 1 449 ? -21.298 22.433 3.984 1.00 90.44 449 ARG A N 1
ATOM 3448 C CA . ARG A 1 449 ? -21.590 23.784 3.477 1.00 90.44 449 ARG A CA 1
ATOM 3449 C C . ARG A 1 449 ? -22.925 24.335 3.992 1.00 90.44 449 ARG A C 1
ATOM 3451 O O . ARG A 1 449 ? -23.054 25.544 4.145 1.00 90.44 449 ARG A O 1
ATOM 3458 N N . GLU A 1 450 ? -23.904 23.479 4.294 1.00 86.44 450 GLU A N 1
ATOM 3459 C CA . GLU A 1 450 ? -25.181 23.904 4.896 1.00 86.44 450 GLU A CA 1
ATOM 3460 C C . GLU A 1 450 ? -25.025 24.376 6.354 1.00 86.44 450 GLU A C 1
ATOM 3462 O O . GLU A 1 450 ? -25.804 25.202 6.827 1.00 86.44 450 GLU A O 1
ATOM 3467 N N . THR A 1 451 ? -24.022 23.864 7.075 1.00 84.56 451 THR A N 1
ATOM 3468 C CA . THR A 1 451 ? -23.869 24.069 8.528 1.00 84.56 451 THR A CA 1
ATOM 3469 C C . THR A 1 451 ? -22.659 24.917 8.920 1.00 84.56 451 THR A C 1
ATOM 3471 O O . THR A 1 451 ? -22.655 25.503 10.005 1.00 84.56 451 THR A O 1
ATOM 3474 N N . LYS A 1 452 ? -21.631 24.992 8.069 1.00 89.19 452 LYS A N 1
ATOM 3475 C CA . LYS A 1 452 ? -20.320 25.594 8.347 1.00 89.19 452 LYS A CA 1
ATOM 3476 C C . LYS A 1 452 ? -19.860 26.494 7.194 1.00 89.19 452 LYS A C 1
ATOM 3478 O O . LYS A 1 452 ? -20.442 26.497 6.115 1.00 89.19 452 LYS A O 1
ATOM 3483 N N . GLY A 1 453 ? -18.800 27.272 7.427 1.00 88.00 453 GLY A N 1
ATOM 3484 C CA . GLY A 1 453 ? -18.176 28.095 6.382 1.00 88.00 453 GLY A CA 1
ATOM 3485 C C . GLY A 1 453 ? -17.473 27.257 5.307 1.00 88.00 453 GLY A C 1
ATOM 3486 O O . GLY A 1 453 ? -17.106 26.111 5.562 1.00 88.00 453 GLY A O 1
ATOM 3487 N N . ILE A 1 454 ? -17.235 27.848 4.128 1.00 89.56 454 ILE A N 1
ATOM 3488 C CA . ILE A 1 454 ? -16.645 27.176 2.949 1.00 89.56 454 ILE A CA 1
ATOM 3489 C C . ILE A 1 454 ? -15.323 26.482 3.302 1.00 89.56 454 ILE A C 1
ATOM 3491 O O . ILE A 1 454 ? -15.164 25.293 3.036 1.00 89.56 454 ILE A O 1
ATOM 3495 N N . ARG A 1 455 ? -14.420 27.190 3.993 1.00 89.81 455 ARG A N 1
ATOM 3496 C CA . ARG A 1 455 ? -13.127 26.654 4.435 1.00 89.81 455 ARG A CA 1
ATOM 3497 C C . ARG A 1 455 ? -13.264 25.432 5.337 1.00 89.81 455 ARG A C 1
ATOM 3499 O O . ARG A 1 455 ? -12.599 24.421 5.137 1.00 89.81 455 ARG A O 1
ATOM 3506 N N . GLU A 1 456 ? -14.111 25.527 6.359 1.00 90.81 456 GLU A N 1
ATOM 3507 C CA . GLU A 1 456 ? -14.277 24.439 7.326 1.00 90.81 456 GLU A CA 1
ATOM 3508 C C . GLU A 1 456 ? -14.970 23.231 6.680 1.00 90.81 456 GLU A C 1
ATOM 3510 O O . GLU A 1 456 ? -14.590 22.092 6.942 1.00 90.81 456 GLU A O 1
ATOM 3515 N N . ALA A 1 457 ? -15.929 23.475 5.783 1.00 92.44 457 ALA A N 1
ATOM 3516 C CA . ALA A 1 457 ? -16.574 22.435 4.991 1.00 92.44 457 ALA A CA 1
ATOM 3517 C C . ALA A 1 457 ? -15.591 21.729 4.047 1.00 92.44 457 ALA A C 1
ATOM 3519 O O . ALA A 1 457 ? -15.599 20.500 3.970 1.00 92.44 457 ALA A O 1
ATOM 3520 N N . ALA A 1 458 ? -14.713 22.478 3.374 1.00 91.94 458 ALA A N 1
ATOM 3521 C CA . ALA A 1 458 ? -13.680 21.919 2.508 1.00 91.94 458 ALA A CA 1
ATOM 3522 C C . ALA A 1 458 ? -12.694 21.048 3.301 1.00 91.94 458 ALA A C 1
ATOM 3524 O O . ALA A 1 458 ? -12.452 19.909 2.924 1.00 91.94 458 ALA A O 1
ATOM 3525 N N . LEU A 1 459 ? -12.188 21.523 4.442 1.00 92.00 459 LEU A N 1
ATOM 3526 C CA . LEU A 1 459 ? -11.242 20.749 5.256 1.00 92.00 459 LEU A CA 1
ATOM 3527 C C . LEU A 1 459 ? -11.851 19.453 5.808 1.00 92.00 459 LEU A C 1
ATOM 3529 O O . LEU A 1 459 ? -11.210 18.408 5.745 1.00 92.00 459 LEU A O 1
ATOM 3533 N N . LEU A 1 460 ? -13.085 19.502 6.320 1.00 93.00 460 LEU A N 1
ATOM 3534 C CA . LEU A 1 460 ? -13.751 18.316 6.870 1.00 93.00 460 LEU A CA 1
ATOM 3535 C C . LEU A 1 460 ? -14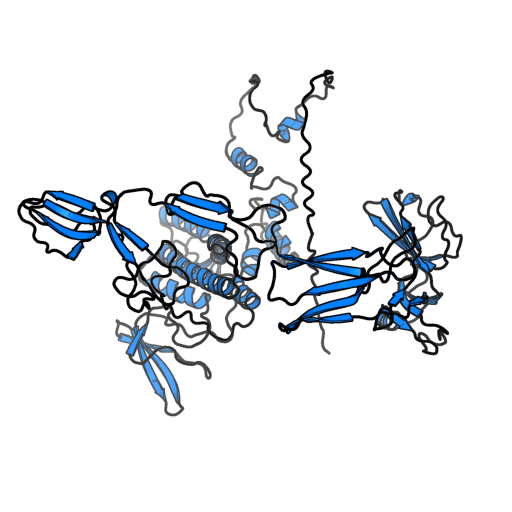.104 17.298 5.787 1.00 93.00 460 LEU A C 1
ATOM 3537 O O . LEU A 1 460 ? -13.899 16.105 5.985 1.00 93.00 460 LEU A O 1
ATOM 3541 N N . SER A 1 461 ? -14.602 17.759 4.638 1.00 93.62 461 SER A N 1
ATOM 3542 C CA . SER A 1 461 ? -14.908 16.870 3.511 1.00 93.62 461 SER A CA 1
ATOM 3543 C C . SER A 1 461 ? -13.648 16.220 2.937 1.00 93.62 461 SER A C 1
ATOM 3545 O O . SER A 1 461 ? -13.638 15.010 2.717 1.00 93.62 461 SER A O 1
ATOM 3547 N N . LEU A 1 462 ? -12.556 16.980 2.793 1.00 94.00 462 LEU A N 1
ATOM 3548 C CA . LEU A 1 462 ? -11.256 16.431 2.412 1.00 94.00 462 LEU A CA 1
ATOM 3549 C C . LEU A 1 462 ? -10.754 15.411 3.437 1.00 94.00 462 LEU A C 1
ATOM 3551 O O . LEU A 1 462 ? -10.301 14.348 3.033 1.00 94.00 462 LEU A O 1
ATOM 3555 N N . GLN A 1 463 ? -10.886 15.678 4.739 1.00 94.44 463 GLN A N 1
ATOM 3556 C CA . GLN A 1 463 ? -10.482 14.734 5.785 1.00 94.44 463 GLN A CA 1
ATOM 3557 C C . GLN A 1 463 ? -11.233 13.396 5.679 1.00 94.44 463 GLN A C 1
ATOM 3559 O O . GLN A 1 463 ? -10.607 12.344 5.768 1.00 94.44 463 GLN A O 1
ATOM 3564 N N . GLN A 1 464 ? -12.551 13.421 5.452 1.00 93.44 464 GLN A N 1
ATOM 3565 C CA . GLN A 1 464 ? -13.357 12.201 5.293 1.00 93.44 464 GLN A CA 1
ATOM 3566 C C . GLN A 1 464 ? -12.926 11.383 4.067 1.00 93.44 464 GLN A C 1
ATOM 3568 O O . GLN A 1 464 ? -12.808 10.162 4.131 1.00 93.44 464 GLN A O 1
ATOM 3573 N N . VAL A 1 465 ? -12.647 12.054 2.947 1.00 94.06 465 VAL A N 1
ATOM 3574 C CA . VAL A 1 465 ? -12.174 11.394 1.719 1.00 94.06 465 VAL A CA 1
ATOM 3575 C C . VAL A 1 465 ? -10.753 10.859 1.884 1.00 94.06 465 VAL A C 1
ATOM 3577 O O . VAL A 1 465 ? -10.453 9.771 1.399 1.00 94.06 465 VAL A O 1
ATOM 3580 N N . GLN A 1 466 ? -9.884 11.589 2.588 1.00 94.94 466 GLN A N 1
ATOM 3581 C CA . GLN A 1 466 ? -8.531 11.138 2.909 1.00 94.94 466 GLN A CA 1
ATOM 3582 C C . GLN A 1 466 ? -8.563 9.868 3.760 1.00 94.94 466 GLN A C 1
ATOM 3584 O O . GLN A 1 466 ? -7.893 8.897 3.424 1.00 94.94 466 GLN A O 1
ATOM 3589 N N . GLU A 1 467 ? -9.380 9.852 4.815 1.00 94.69 467 GLU A N 1
ATOM 3590 C CA . GLU A 1 467 ? -9.571 8.683 5.675 1.00 94.69 467 GLU A CA 1
ATOM 3591 C C . GLU A 1 467 ? -10.110 7.485 4.880 1.00 94.69 467 GLU A C 1
ATOM 3593 O O . GLU A 1 467 ? -9.595 6.374 5.008 1.00 94.69 467 GLU A O 1
ATOM 3598 N N . PHE A 1 468 ? -11.088 7.712 3.999 1.00 93.50 468 PHE A N 1
ATOM 3599 C CA . PHE A 1 468 ? -11.611 6.679 3.104 1.00 93.50 468 PHE A CA 1
ATOM 3600 C C . PHE A 1 468 ? -10.522 6.087 2.192 1.00 93.50 468 PHE A C 1
ATOM 3602 O O . PHE A 1 468 ? -10.362 4.869 2.142 1.00 93.50 468 PHE A O 1
ATOM 3609 N N . LEU A 1 469 ? -9.744 6.933 1.506 1.00 94.00 469 LEU A N 1
ATOM 3610 C CA . LEU A 1 469 ? -8.687 6.490 0.588 1.00 94.00 469 LEU A CA 1
ATOM 3611 C C . LEU A 1 469 ? -7.571 5.733 1.314 1.00 94.00 469 LEU A C 1
ATOM 3613 O O . LEU A 1 469 ? -7.118 4.700 0.823 1.00 94.00 469 LEU A O 1
ATOM 3617 N N . VAL A 1 470 ? -7.146 6.218 2.486 1.00 95.19 470 VAL A N 1
ATOM 3618 C CA . VAL A 1 470 ? -6.122 5.548 3.300 1.00 95.19 470 VAL A CA 1
ATOM 3619 C C . VAL A 1 470 ? -6.611 4.167 3.733 1.00 95.19 470 VAL A C 1
ATOM 3621 O O . VAL A 1 470 ? -5.898 3.189 3.528 1.00 95.19 470 VAL A O 1
ATOM 3624 N N . ASN A 1 471 ? -7.838 4.063 4.252 1.00 92.25 471 ASN A N 1
ATOM 3625 C CA . ASN A 1 471 ? -8.400 2.792 4.711 1.00 92.25 471 ASN A CA 1
ATOM 3626 C C . ASN A 1 471 ? -8.577 1.776 3.573 1.00 92.25 471 ASN A C 1
ATOM 3628 O O . ASN A 1 471 ? -8.241 0.605 3.7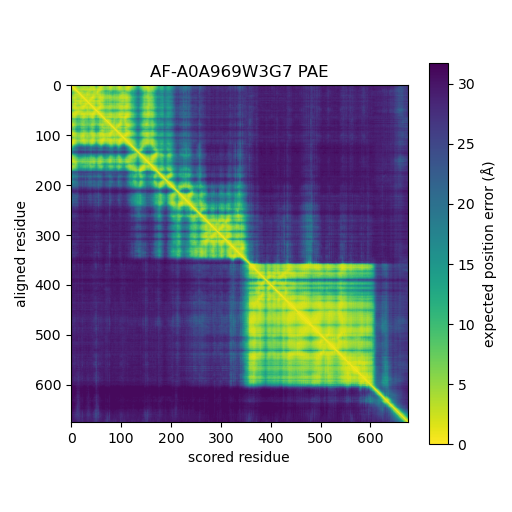50 1.00 92.25 471 ASN A O 1
ATOM 3632 N N . GLU A 1 472 ? -9.065 2.205 2.406 1.00 90.75 472 GLU A N 1
ATOM 3633 C CA . GLU A 1 472 ? -9.231 1.322 1.245 1.00 90.75 472 GLU A CA 1
ATOM 3634 C C . GLU A 1 472 ? -7.883 0.796 0.742 1.00 90.75 472 GLU A C 1
ATOM 3636 O O . GLU A 1 472 ? -7.704 -0.415 0.615 1.00 90.75 472 GLU A O 1
ATOM 3641 N N . VAL A 1 473 ? -6.903 1.677 0.515 1.00 91.88 473 VAL A N 1
ATOM 3642 C CA . VAL A 1 473 ? -5.566 1.275 0.044 1.00 91.88 473 VAL A CA 1
ATOM 3643 C C . VAL A 1 473 ? -4.881 0.364 1.068 1.00 91.88 473 VAL A C 1
ATOM 3645 O O . VAL A 1 473 ? -4.320 -0.671 0.702 1.00 91.88 473 VAL A O 1
ATOM 3648 N N . GLN A 1 474 ? -4.982 0.694 2.358 1.00 91.12 474 GLN A N 1
ATOM 3649 C CA . GLN A 1 474 ? -4.420 -0.107 3.444 1.00 91.12 474 GLN A CA 1
ATOM 3650 C C . GLN A 1 474 ? -5.078 -1.490 3.540 1.00 91.12 474 GLN A C 1
ATOM 3652 O O . GLN A 1 474 ? -4.385 -2.490 3.726 1.00 91.12 474 GLN A O 1
ATOM 3657 N N . SER A 1 475 ? -6.399 -1.580 3.358 1.00 88.56 475 SER A N 1
ATOM 3658 C CA . SER A 1 475 ? -7.132 -2.851 3.312 1.00 88.56 475 SER A CA 1
ATOM 3659 C C . SER A 1 475 ? -6.623 -3.755 2.184 1.00 88.56 475 SER A C 1
ATOM 3661 O O . SER A 1 475 ? -6.403 -4.951 2.402 1.00 88.56 475 SER A O 1
ATOM 3663 N N . VAL A 1 476 ? -6.337 -3.190 1.002 1.00 88.00 476 VAL A N 1
ATOM 3664 C CA . VAL A 1 476 ? -5.760 -3.953 -0.117 1.00 88.00 476 VAL A CA 1
ATOM 3665 C C . VAL A 1 476 ? -4.357 -4.465 0.226 1.00 88.00 476 VAL A C 1
ATOM 3667 O O . VAL A 1 476 ? -4.119 -5.666 0.085 1.00 88.00 476 VAL A O 1
ATOM 3670 N N . TYR A 1 477 ? -3.455 -3.626 0.746 1.00 87.75 477 TYR A N 1
ATOM 3671 C CA . TYR A 1 477 ? -2.110 -4.070 1.152 1.00 87.75 477 TYR A CA 1
ATOM 3672 C C . TYR A 1 477 ? -2.149 -5.148 2.246 1.00 87.75 477 TYR A C 1
ATOM 3674 O O . TYR A 1 477 ? -1.501 -6.191 2.121 1.00 87.75 477 TYR A O 1
ATOM 3682 N N . GLN A 1 478 ? -2.992 -4.968 3.268 1.00 87.00 478 GLN A N 1
ATOM 3683 C CA . GLN A 1 478 ? -3.175 -5.952 4.337 1.00 87.00 478 GLN A CA 1
ATOM 3684 C C . GLN A 1 478 ? -3.753 -7.274 3.823 1.00 87.00 478 GLN A C 1
ATOM 3686 O O . GLN A 1 478 ? -3.379 -8.341 4.317 1.00 87.00 478 GLN A O 1
ATOM 3691 N N . SER A 1 479 ? -4.644 -7.232 2.826 1.00 83.00 479 SER A N 1
ATOM 3692 C CA . SER A 1 479 ? -5.189 -8.437 2.188 1.00 83.00 479 SER A CA 1
ATOM 3693 C C . SER A 1 479 ? -4.118 -9.244 1.443 1.00 83.00 479 SER A C 1
ATOM 3695 O O . SER A 1 479 ? -4.204 -10.472 1.396 1.00 83.00 479 SER A O 1
ATOM 3697 N N . GLN A 1 480 ? -3.080 -8.567 0.936 1.00 81.50 480 GLN A N 1
ATOM 3698 C CA . GLN A 1 480 ? -1.906 -9.171 0.298 1.00 81.50 480 GLN A CA 1
ATOM 3699 C C . GLN A 1 480 ? -0.808 -9.573 1.296 1.00 81.50 480 GLN A C 1
ATOM 3701 O O . GLN A 1 480 ? 0.176 -10.196 0.908 1.00 81.50 480 GLN A O 1
ATOM 3706 N N . GLY A 1 481 ? -0.974 -9.256 2.583 1.00 82.00 481 GLY A N 1
ATOM 3707 C CA . GLY A 1 481 ? 0.008 -9.558 3.624 1.00 82.00 481 GLY A CA 1
ATOM 3708 C C . GLY A 1 481 ? 1.194 -8.591 3.676 1.00 82.00 481 GLY A C 1
ATOM 3709 O O . GLY A 1 481 ? 2.186 -8.909 4.330 1.00 82.00 481 GLY A O 1
ATOM 3710 N N . VAL A 1 482 ? 1.096 -7.429 3.023 1.00 88.12 482 VAL A N 1
ATOM 3711 C CA . VAL A 1 482 ? 2.102 -6.360 3.089 1.00 88.12 482 VAL A CA 1
ATOM 3712 C C . VAL A 1 482 ? 1.691 -5.362 4.171 1.00 88.12 482 VAL A C 1
ATOM 3714 O O . VAL A 1 482 ? 0.567 -4.862 4.165 1.00 88.12 482 VAL A O 1
ATOM 3717 N N . ASP A 1 483 ? 2.596 -5.081 5.109 1.00 90.38 483 ASP A N 1
ATOM 3718 C CA . ASP A 1 483 ? 2.377 -4.108 6.183 1.00 90.38 483 ASP A CA 1
ATOM 3719 C C . ASP A 1 483 ? 3.074 -2.785 5.837 1.00 90.38 483 ASP A C 1
ATOM 3721 O O . ASP A 1 483 ? 4.302 -2.718 5.753 1.00 90.38 483 ASP A O 1
ATOM 3725 N N . ILE A 1 484 ? 2.284 -1.736 5.596 1.00 91.69 484 ILE A N 1
ATOM 3726 C CA . ILE A 1 484 ? 2.755 -0.384 5.279 1.00 91.69 484 ILE A CA 1
ATOM 3727 C C . ILE A 1 484 ? 2.200 0.567 6.334 1.00 91.69 484 ILE A C 1
ATOM 3729 O O . ILE A 1 484 ? 1.044 0.471 6.736 1.00 91.69 484 ILE A O 1
ATOM 3733 N N . SER A 1 485 ? 3.027 1.509 6.789 1.00 94.88 485 SER A N 1
ATOM 3734 C CA . SER A 1 485 ? 2.567 2.558 7.697 1.00 94.88 485 SER A CA 1
ATOM 3735 C C . SER A 1 485 ? 1.706 3.583 6.957 1.00 94.88 485 SER A C 1
ATOM 3737 O O . SER A 1 485 ? 2.140 4.134 5.943 1.00 94.88 485 SER A O 1
ATOM 3739 N N . ASP A 1 486 ? 0.555 3.917 7.541 1.00 94.44 486 ASP A N 1
ATOM 3740 C CA . ASP A 1 486 ? -0.429 4.870 7.007 1.00 94.44 486 ASP A CA 1
A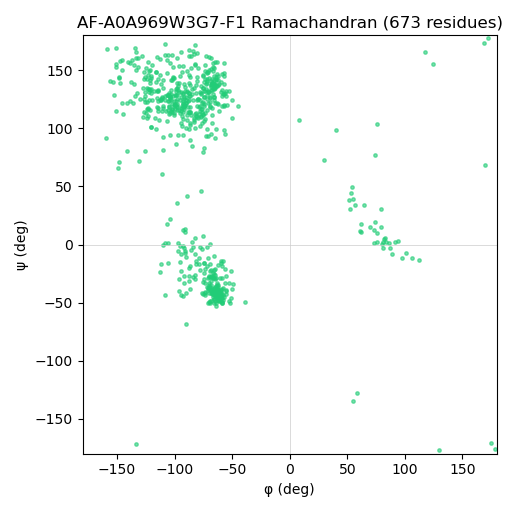TOM 3741 C C . ASP A 1 486 ? 0.196 6.205 6.565 1.00 94.44 486 ASP A C 1
ATOM 3743 O O . ASP A 1 486 ? -0.181 6.756 5.532 1.00 94.44 486 ASP A O 1
ATOM 3747 N N . LYS A 1 487 ? 1.250 6.667 7.261 1.00 95.88 487 LYS A N 1
ATOM 3748 C CA . LYS A 1 487 ? 1.982 7.907 6.941 1.00 95.88 487 LYS A CA 1
ATOM 3749 C C . LYS A 1 487 ? 2.453 7.982 5.484 1.00 95.88 487 LYS A C 1
ATOM 3751 O O . LYS A 1 487 ? 2.553 9.069 4.928 1.00 95.88 487 LYS A O 1
ATOM 3756 N N . HIS A 1 488 ? 2.792 6.848 4.868 1.00 94.44 488 HIS A N 1
ATOM 3757 C CA . HIS A 1 488 ? 3.263 6.820 3.484 1.00 94.44 488 HIS A CA 1
ATOM 3758 C C . HIS A 1 488 ? 2.111 7.067 2.508 1.00 94.44 488 HIS A C 1
ATOM 3760 O O . HIS A 1 488 ? 2.261 7.840 1.564 1.00 94.44 488 HIS A O 1
ATOM 3766 N N . ILE A 1 489 ? 0.951 6.468 2.779 1.00 94.75 489 ILE A N 1
ATOM 3767 C CA . ILE A 1 489 ? -0.260 6.625 1.971 1.00 94.75 489 ILE A CA 1
ATOM 3768 C C . ILE A 1 489 ? -0.812 8.044 2.146 1.00 94.75 489 ILE A C 1
ATOM 3770 O O . ILE A 1 489 ? -1.133 8.707 1.163 1.00 94.75 489 ILE A O 1
ATOM 3774 N N . GLU A 1 490 ? -0.820 8.567 3.374 1.00 95.12 490 GLU A N 1
ATOM 3775 C CA . GLU A 1 490 ? -1.238 9.940 3.679 1.00 95.12 490 GLU A CA 1
ATOM 3776 C C . GLU A 1 490 ? -0.461 10.991 2.874 1.00 95.12 490 GLU A C 1
ATOM 3778 O O . GLU A 1 490 ? -1.049 11.960 2.392 1.00 95.12 490 GLU A O 1
ATOM 3783 N N . VAL A 1 491 ? 0.851 10.805 2.682 1.00 94.50 491 VAL A N 1
ATOM 3784 C CA . VAL A 1 491 ? 1.676 11.727 1.882 1.00 94.50 491 VAL A CA 1
ATOM 3785 C C . VAL A 1 491 ? 1.213 11.766 0.424 1.00 94.50 491 VAL A C 1
ATOM 3787 O O . VAL A 1 491 ? 1.169 12.850 -0.159 1.00 94.50 491 VAL A O 1
ATOM 3790 N N . VAL A 1 492 ? 0.834 10.621 -0.149 1.00 94.38 492 VAL A N 1
ATOM 3791 C CA . VAL A 1 492 ? 0.323 10.528 -1.526 1.00 94.38 492 VAL A CA 1
ATOM 3792 C C . VAL A 1 492 ? -1.070 11.142 -1.620 1.00 94.38 492 VAL A C 1
ATOM 3794 O O . VAL A 1 492 ? -1.310 12.022 -2.448 1.00 94.38 492 VAL A O 1
ATOM 3797 N N . VAL A 1 493 ? -1.975 10.749 -0.724 1.00 95.06 493 VAL A N 1
ATOM 3798 C CA . VAL A 1 493 ? -3.361 11.232 -0.719 1.00 95.06 493 VAL A CA 1
ATOM 3799 C C . VAL A 1 493 ? -3.414 12.749 -0.489 1.00 95.06 493 VAL A C 1
ATOM 3801 O O . VAL A 1 493 ? -4.207 13.442 -1.126 1.00 95.06 493 VAL A O 1
ATOM 3804 N N . LYS A 1 494 ? -2.504 13.313 0.317 1.00 92.94 494 LYS A N 1
ATOM 3805 C CA . LYS A 1 494 ? -2.356 14.769 0.476 1.00 92.94 494 LYS A CA 1
ATOM 3806 C C . LYS A 1 494 ? -2.126 15.482 -0.860 1.00 92.94 494 LYS A C 1
ATOM 3808 O O . LYS A 1 494 ? -2.671 16.570 -1.054 1.00 92.94 494 LYS A O 1
ATOM 3813 N N . GLN A 1 495 ? -1.343 14.894 -1.769 1.00 91.38 495 GLN A N 1
ATOM 3814 C CA . GLN A 1 495 ? -1.098 15.473 -3.096 1.00 91.38 495 GLN A CA 1
ATOM 3815 C C . GLN A 1 495 ? -2.344 15.414 -3.985 1.00 91.38 495 GLN A C 1
ATOM 3817 O O . GLN A 1 495 ? -2.597 16.358 -4.731 1.00 91.38 495 GLN A O 1
ATOM 3822 N N . MET A 1 496 ? -3.157 14.363 -3.853 1.00 93.69 496 MET A N 1
ATOM 3823 C CA . MET A 1 496 ? -4.420 14.206 -4.587 1.00 93.69 496 MET A CA 1
ATOM 3824 C C . MET A 1 496 ? -5.493 15.225 -4.166 1.00 93.69 496 MET A C 1
ATOM 3826 O O . MET A 1 496 ? -6.35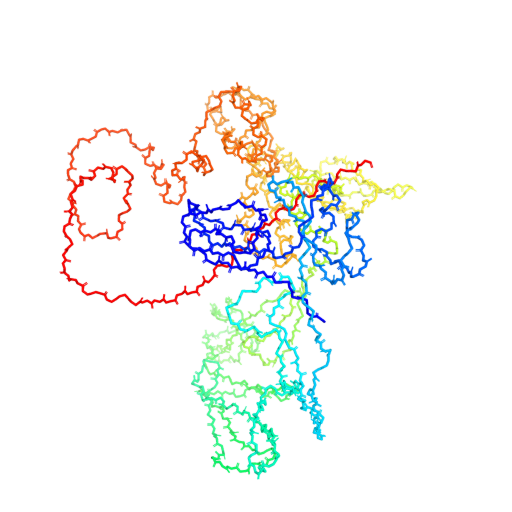0 15.590 -4.971 1.00 93.69 496 MET A O 1
ATOM 3830 N N . THR A 1 497 ? -5.446 15.697 -2.914 1.00 93.69 497 THR A N 1
ATOM 3831 C CA . THR A 1 497 ? -6.453 16.583 -2.295 1.00 93.69 497 THR A CA 1
ATOM 3832 C C . THR A 1 497 ? -6.002 18.042 -2.118 1.00 93.69 497 THR A C 1
ATOM 3834 O O . THR A 1 497 ? -6.552 18.767 -1.291 1.00 93.69 497 THR A O 1
ATOM 3837 N N . SER A 1 498 ? -4.954 18.481 -2.815 1.00 90.31 498 SER A N 1
ATOM 3838 C CA . SER A 1 498 ? -4.332 19.799 -2.594 1.00 90.31 498 SER A CA 1
ATOM 3839 C C . SER A 1 498 ? -5.044 20.965 -3.296 1.00 90.31 498 SER A C 1
ATOM 3841 O O . SER A 1 498 ? -4.968 22.105 -2.824 1.00 90.31 498 SER A O 1
ATOM 3843 N N . LYS A 1 499 ? -5.754 20.693 -4.399 1.00 91.88 499 LYS A N 1
ATOM 3844 C CA . LYS A 1 499 ? -6.356 21.714 -5.268 1.00 91.88 499 LYS A CA 1
ATOM 3845 C C . LYS A 1 499 ? -7.857 21.894 -5.029 1.00 91.88 499 LYS A C 1
ATOM 3847 O O . LYS A 1 499 ? -8.588 20.972 -4.666 1.00 91.88 499 LYS A O 1
ATOM 3852 N N . VAL A 1 500 ? -8.326 23.099 -5.323 1.00 94.00 500 VAL A N 1
ATOM 3853 C CA . VAL A 1 500 ? -9.738 23.482 -5.359 1.00 94.00 500 VAL A CA 1
ATOM 3854 C C . VAL A 1 500 ? -10.078 24.088 -6.713 1.00 94.00 500 VAL A C 1
ATOM 3856 O O . VAL A 1 500 ? -9.221 24.675 -7.375 1.00 94.00 500 VAL A O 1
ATOM 3859 N N . ARG A 1 501 ? -11.338 23.957 -7.124 1.00 94.88 501 ARG A N 1
ATOM 3860 C CA . ARG A 1 501 ? -11.881 24.627 -8.306 1.00 94.88 501 ARG A CA 1
ATOM 3861 C C . ARG A 1 501 ? -12.630 25.879 -7.874 1.00 94.88 501 ARG A C 1
ATOM 3863 O O . ARG A 1 501 ? -13.512 25.790 -7.025 1.00 94.88 501 ARG A O 1
ATOM 3870 N N . ILE A 1 502 ? -12.313 27.019 -8.478 1.00 94.75 502 ILE A N 1
ATOM 3871 C CA . ILE A 1 502 ? -13.044 28.269 -8.247 1.00 94.75 502 ILE A CA 1
ATOM 3872 C C . ILE A 1 502 ? -14.418 28.184 -8.919 1.00 94.75 502 ILE A C 1
ATOM 3874 O O . ILE A 1 502 ? -14.503 27.922 -10.118 1.00 94.75 502 ILE A O 1
ATOM 3878 N N . ASP A 1 503 ? -15.489 28.411 -8.164 1.00 92.44 503 ASP A N 1
ATOM 3879 C CA . ASP A 1 503 ? -16.853 28.479 -8.700 1.00 92.44 503 ASP A CA 1
ATOM 3880 C C . ASP A 1 503 ? -17.225 29.931 -9.035 1.00 92.44 503 ASP A C 1
ATOM 3882 O O . ASP A 1 503 ? -17.727 30.205 -10.126 1.00 92.44 503 ASP A O 1
ATOM 3886 N N . ASP A 1 504 ? -16.907 30.866 -8.134 1.00 91.62 504 ASP A N 1
ATOM 3887 C CA . ASP A 1 504 ? -17.048 32.309 -8.340 1.00 91.62 504 ASP A CA 1
ATOM 3888 C C . ASP A 1 504 ? -15.783 33.030 -7.857 1.00 91.62 504 ASP A C 1
ATOM 3890 O O . ASP A 1 504 ? -15.330 32.838 -6.731 1.00 91.62 504 ASP A O 1
ATOM 3894 N N . GLY A 1 505 ? -15.200 33.862 -8.718 1.00 87.62 505 GLY A N 1
ATOM 3895 C CA . GLY A 1 505 ? -13.980 34.610 -8.413 1.00 87.62 505 GLY A CA 1
ATOM 3896 C C . GLY A 1 505 ? -14.204 35.793 -7.468 1.00 87.62 505 GLY A C 1
ATOM 3897 O O . GLY A 1 505 ? -13.232 36.301 -6.905 1.00 87.62 505 GLY A O 1
ATOM 3898 N N . GLY A 1 506 ? -15.450 36.237 -7.272 1.00 87.88 506 GLY A N 1
ATOM 3899 C CA . GLY A 1 506 ? -15.750 37.417 -6.459 1.00 87.88 506 GLY A CA 1
ATOM 3900 C C . GLY A 1 506 ? -14.982 38.656 -6.941 1.00 87.88 506 GLY A C 1
ATOM 3901 O O . GLY A 1 506 ? -14.890 38.912 -8.142 1.00 87.88 506 GLY A O 1
ATOM 3902 N N . ASP A 1 507 ? -14.386 39.398 -6.002 1.00 87.69 507 ASP A N 1
ATOM 3903 C CA . ASP A 1 507 ? -13.519 40.553 -6.295 1.00 87.69 507 ASP A CA 1
ATOM 3904 C C . ASP A 1 507 ? -12.027 40.166 -6.426 1.00 87.69 507 ASP A C 1
ATOM 3906 O O . ASP A 1 507 ? -11.143 41.029 -6.451 1.00 87.69 507 ASP A O 1
ATOM 3910 N N . THR A 1 508 ? -11.714 38.866 -6.488 1.00 88.94 508 THR A N 1
ATOM 3911 C CA . THR A 1 508 ? -10.339 38.380 -6.660 1.00 88.94 508 THR A CA 1
ATOM 3912 C C . THR A 1 508 ? -9.896 38.404 -8.124 1.00 88.94 508 THR A C 1
ATOM 3914 O O . THR A 1 508 ? -10.673 38.631 -9.048 1.00 88.94 508 THR A O 1
ATOM 3917 N N . THR A 1 509 ? -8.610 38.142 -8.364 1.00 86.88 509 THR A N 1
ATOM 3918 C CA . THR A 1 509 ? -8.049 38.013 -9.718 1.00 86.88 509 THR A CA 1
ATOM 3919 C C . THR A 1 509 ? -8.253 36.625 -10.336 1.00 86.88 509 THR A C 1
ATOM 3921 O O . THR A 1 509 ? -7.676 36.359 -11.388 1.00 86.88 509 THR A O 1
ATOM 3924 N N . ARG A 1 510 ? -8.995 35.721 -9.680 1.00 89.50 510 ARG A N 1
ATOM 3925 C CA . ARG A 1 510 ? -9.182 34.333 -10.127 1.00 89.50 510 ARG A CA 1
ATOM 3926 C C . ARG A 1 510 ? -10.378 34.190 -11.049 1.00 89.50 510 ARG A C 1
ATOM 3928 O O . ARG A 1 510 ? -11.362 34.920 -10.930 1.00 89.50 510 ARG A O 1
ATOM 3935 N N . LEU A 1 511 ? -10.289 33.233 -11.966 1.00 89.38 511 LEU A N 1
ATOM 3936 C CA . LEU A 1 511 ? -11.348 32.967 -12.932 1.00 89.38 511 LEU A CA 1
ATOM 3937 C C . LEU A 1 511 ? -12.201 31.762 -12.504 1.00 89.38 511 LEU A C 1
ATOM 3939 O O . LEU A 1 511 ? -11.664 30.776 -11.997 1.00 89.38 511 LEU A O 1
ATOM 3943 N N . PRO A 1 512 ? -13.524 31.788 -12.751 1.00 91.81 512 PRO A N 1
ATOM 3944 C CA . PRO A 1 512 ? -14.368 30.610 -12.582 1.00 91.81 512 PRO A CA 1
ATOM 3945 C C . PRO A 1 512 ? -13.844 29.421 -13.399 1.00 91.81 512 PRO A C 1
ATOM 3947 O O . PRO A 1 512 ? -13.550 29.549 -14.589 1.00 91.81 512 PRO A O 1
ATOM 3950 N N . GLY A 1 513 ? -13.744 28.257 -12.762 1.00 89.12 513 GLY A N 1
ATOM 3951 C CA . GLY A 1 513 ? -13.217 27.018 -13.332 1.00 89.12 513 GLY A CA 1
ATOM 3952 C C . GLY A 1 513 ? -11.705 26.819 -13.176 1.00 89.12 513 GLY A C 1
ATOM 3953 O O . GLY A 1 513 ? -11.225 25.725 -13.466 1.00 89.12 513 GLY A O 1
ATOM 3954 N N . GLU A 1 514 ? -10.963 27.824 -12.703 1.00 90.06 514 GLU A N 1
ATOM 3955 C CA . GLU A 1 514 ? -9.523 27.724 -12.441 1.00 90.06 514 GLU A CA 1
ATOM 3956 C C . GLU A 1 514 ? -9.232 26.742 -11.291 1.00 90.06 514 GLU A C 1
ATOM 3958 O O . GLU A 1 514 ? -9.971 26.693 -10.302 1.00 90.06 514 GLU A O 1
ATOM 3963 N N . LEU A 1 515 ? -8.153 25.959 -11.424 1.00 91.62 515 LEU A N 1
ATOM 3964 C CA . LEU A 1 515 ? -7.658 25.063 -10.378 1.00 91.62 515 LEU A CA 1
ATOM 3965 C C . LEU A 1 515 ? -6.519 25.738 -9.621 1.00 91.62 515 LEU A C 1
ATOM 3967 O O . LEU A 1 515 ? -5.496 26.084 -10.206 1.00 91.62 515 LEU A O 1
ATOM 3971 N N . VAL A 1 516 ? -6.688 25.906 -8.315 1.00 91.00 516 VAL A N 1
ATOM 3972 C CA . VAL A 1 516 ? -5.739 26.629 -7.460 1.00 91.00 516 VAL A CA 1
ATOM 3973 C C . VAL A 1 516 ? -5.484 25.810 -6.197 1.00 91.00 516 VAL A C 1
ATOM 3975 O O . VAL A 1 516 ? -6.351 25.052 -5.769 1.00 91.00 516 VAL A O 1
ATOM 3978 N N . ASP A 1 517 ? -4.301 25.920 -5.591 1.00 92.06 517 ASP A N 1
ATOM 3979 C CA . ASP A 1 517 ? -4.047 25.273 -4.298 1.00 92.06 517 ASP A CA 1
ATOM 3980 C C . ASP A 1 517 ? -4.951 25.833 -3.209 1.00 92.06 517 ASP A C 1
ATOM 3982 O O . ASP A 1 517 ? -5.079 27.052 -3.063 1.00 92.06 517 ASP A O 1
ATOM 3986 N N . LEU A 1 518 ? -5.500 24.937 -2.384 1.00 91.00 518 LEU A N 1
ATOM 3987 C CA . LEU A 1 518 ? -6.358 25.295 -1.255 1.00 91.00 518 LEU A CA 1
ATOM 3988 C C . LEU A 1 518 ? -5.687 26.355 -0.375 1.00 91.00 518 LEU A C 1
ATOM 3990 O O . LEU A 1 518 ? -6.291 27.370 -0.050 1.00 91.00 518 LEU A O 1
ATOM 3994 N N . HIS A 1 519 ? -4.404 26.172 -0.049 1.00 90.69 519 HIS A N 1
ATOM 3995 C CA . HIS A 1 519 ? -3.672 27.121 0.788 1.00 90.69 519 HIS A CA 1
ATOM 3996 C C . HIS A 1 519 ? -3.554 28.514 0.152 1.00 90.69 519 HIS A C 1
ATOM 3998 O O . HIS A 1 519 ? -3.635 29.522 0.849 1.00 90.69 519 HIS A O 1
ATOM 4004 N N . GLN A 1 520 ? -3.381 28.584 -1.169 1.00 90.31 520 GLN A N 1
ATOM 4005 C CA . GLN A 1 520 ? -3.239 29.851 -1.877 1.00 90.31 520 GLN A CA 1
ATOM 4006 C C . GLN A 1 520 ? -4.576 30.592 -1.975 1.00 90.31 520 GLN A C 1
ATOM 4008 O O . GLN A 1 520 ? -4.609 31.806 -1.776 1.00 90.31 520 GLN A O 1
ATOM 4013 N N . VAL A 1 521 ? -5.674 29.881 -2.255 1.00 91.00 521 VAL A N 1
ATOM 4014 C CA . VAL A 1 521 ? -7.020 30.481 -2.276 1.00 91.00 521 VAL A CA 1
ATOM 4015 C C . VAL A 1 521 ? -7.387 31.019 -0.900 1.00 91.00 521 VAL A C 1
ATOM 4017 O O . VAL A 1 521 ? -7.892 32.134 -0.801 1.00 91.00 521 VAL A O 1
ATOM 4020 N N . GLU A 1 522 ? -7.047 30.290 0.161 1.00 90.69 522 GLU A N 1
ATOM 4021 C CA . GLU A 1 522 ? -7.289 30.738 1.530 1.00 90.69 522 GLU A CA 1
ATOM 4022 C C . GLU A 1 522 ? -6.515 32.007 1.885 1.00 90.69 522 GLU A C 1
ATOM 4024 O O . GLU A 1 522 ? -7.107 32.950 2.398 1.00 90.69 522 GLU A O 1
ATOM 4029 N N . GLN A 1 523 ? -5.229 32.102 1.535 1.00 91.12 523 GLN A N 1
ATOM 4030 C CA . GLN A 1 523 ? -4.464 33.338 1.749 1.00 91.12 523 GLN A CA 1
ATOM 4031 C C . GLN A 1 523 ? -5.067 34.539 1.003 1.00 91.12 523 GLN A C 1
ATOM 4033 O O . GLN A 1 523 ? -5.088 35.656 1.525 1.00 91.12 523 GLN A O 1
ATOM 4038 N N . ILE A 1 524 ? -5.555 34.323 -0.224 1.00 90.00 524 ILE A N 1
ATOM 4039 C CA . ILE A 1 524 ? -6.210 35.369 -1.019 1.00 90.00 524 ILE A CA 1
ATOM 4040 C C . ILE A 1 524 ? -7.521 35.787 -0.349 1.00 90.00 524 ILE A C 1
ATOM 4042 O O . ILE A 1 524 ? -7.765 36.982 -0.188 1.00 90.00 524 ILE A O 1
ATOM 4046 N N . ASN A 1 525 ? -8.339 34.824 0.071 1.00 90.88 525 ASN A N 1
ATOM 4047 C CA . ASN A 1 525 ? -9.616 35.087 0.721 1.00 90.88 525 ASN A CA 1
ATOM 4048 C C . ASN A 1 525 ? -9.437 35.805 2.064 1.00 90.88 525 ASN A C 1
ATOM 4050 O O . ASN A 1 525 ? -10.110 36.806 2.293 1.00 90.88 525 ASN A O 1
ATOM 4054 N N . GLU A 1 526 ? -8.473 35.399 2.895 1.00 89.62 526 GLU A N 1
ATOM 4055 C CA . GLU A 1 526 ? -8.137 36.095 4.145 1.00 89.62 526 GLU A CA 1
ATOM 4056 C C . GLU A 1 526 ? -7.728 37.558 3.885 1.00 89.62 526 GLU A C 1
ATOM 4058 O O . GLU A 1 526 ? -8.180 38.474 4.578 1.00 89.62 526 GLU A O 1
ATOM 4063 N N . ALA A 1 527 ? -6.927 37.819 2.846 1.00 89.69 527 ALA A N 1
ATOM 4064 C CA . ALA A 1 527 ? -6.560 39.183 2.463 1.00 89.69 527 ALA A CA 1
ATOM 4065 C C . ALA A 1 527 ? -7.769 40.009 1.972 1.00 89.69 527 ALA A C 1
ATOM 4067 O O . ALA A 1 527 ? -7.875 41.205 2.275 1.00 89.69 527 ALA A O 1
ATOM 4068 N N . MET A 1 528 ? -8.703 39.391 1.244 1.00 88.25 528 MET A N 1
ATOM 4069 C CA . MET A 1 528 ? -9.924 40.058 0.779 1.00 88.25 528 MET A CA 1
ATOM 4070 C C . MET A 1 528 ? -10.900 40.350 1.918 1.00 88.25 528 MET A C 1
ATOM 4072 O O . MET A 1 528 ? -11.444 41.453 1.977 1.00 88.25 528 MET A O 1
ATOM 4076 N N . GLU A 1 529 ? -11.046 39.433 2.873 1.00 87.50 529 GLU A N 1
ATOM 4077 C CA . GLU A 1 529 ? -11.857 39.638 4.075 1.00 87.50 529 GLU A CA 1
ATOM 4078 C C . GLU A 1 529 ? -11.346 40.823 4.907 1.00 87.50 529 GLU A C 1
ATOM 4080 O O . GLU A 1 529 ? -12.140 41.651 5.358 1.00 87.50 529 GLU A O 1
ATOM 4085 N N . ILE A 1 530 ? -10.021 40.975 5.046 1.00 89.81 530 ILE A N 1
ATOM 4086 C CA . ILE A 1 530 ? -9.406 42.122 5.741 1.00 89.81 530 ILE A CA 1
ATOM 4087 C C . ILE A 1 530 ? -9.723 43.445 5.031 1.00 89.81 530 ILE A C 1
ATOM 4089 O O . ILE A 1 530 ? -9.945 44.467 5.686 1.00 89.81 530 ILE A O 1
ATOM 4093 N N . THR A 1 531 ? -9.736 43.448 3.697 1.00 86.75 531 THR A N 1
ATOM 4094 C CA . THR A 1 531 ? -10.038 44.650 2.902 1.00 86.75 531 THR A CA 1
ATOM 4095 C C . THR A 1 531 ? -11.539 44.915 2.746 1.00 86.75 531 THR A C 1
ATOM 4097 O O . THR A 1 531 ? -11.914 45.995 2.287 1.00 86.75 531 THR A O 1
ATOM 4100 N N . GLY A 1 532 ? -12.394 43.984 3.185 1.00 84.69 532 GLY A N 1
ATOM 4101 C CA . GLY A 1 532 ? -13.851 44.066 3.073 1.00 84.69 532 GLY A CA 1
ATOM 4102 C C . GLY A 1 532 ? -14.386 43.817 1.658 1.00 84.69 532 GLY A C 1
ATOM 4103 O O . GLY A 1 532 ? -15.505 44.237 1.362 1.00 84.69 532 GLY A O 1
ATOM 4104 N N . SER A 1 533 ? -13.589 43.180 0.797 1.00 88.50 533 SER A N 1
ATOM 4105 C CA . SER A 1 533 ? -13.966 42.789 -0.570 1.00 88.50 533 SER A CA 1
ATOM 4106 C C . SER A 1 533 ? -14.643 41.413 -0.570 1.00 88.50 533 SER A C 1
ATOM 4108 O O . SER A 1 533 ? -14.529 40.669 0.407 1.00 88.50 533 SER A O 1
ATOM 4110 N N . VAL A 1 534 ? -15.359 41.053 -1.641 1.00 88.56 534 VAL A N 1
ATOM 4111 C CA . VAL A 1 534 ? -16.032 39.744 -1.721 1.00 88.56 534 VAL A CA 1
ATOM 4112 C C . VAL A 1 534 ? -14.996 38.634 -1.985 1.00 88.56 534 VAL A C 1
ATOM 4114 O O . VAL A 1 534 ? -14.304 38.703 -3.007 1.00 88.56 534 VAL A O 1
ATOM 4117 N N . PRO A 1 535 ? -14.863 37.623 -1.098 1.00 90.19 535 PRO A N 1
ATOM 4118 C CA . PRO A 1 535 ? -13.933 36.509 -1.293 1.00 90.19 535 PRO A CA 1
ATOM 4119 C C . PRO A 1 535 ? -14.389 35.583 -2.429 1.00 90.19 535 PRO A C 1
ATOM 4121 O O . PRO A 1 535 ? -15.558 35.588 -2.815 1.00 90.19 535 PRO A O 1
ATOM 4124 N N . ALA A 1 536 ? -13.470 34.769 -2.951 1.00 92.00 536 ALA A N 1
ATOM 4125 C CA . ALA A 1 536 ? -13.783 33.777 -3.974 1.00 92.00 536 ALA A CA 1
ATOM 4126 C C . ALA A 1 536 ? -14.473 32.545 -3.364 1.00 92.00 536 ALA A C 1
ATOM 4128 O O . ALA A 1 536 ? -14.029 32.014 -2.339 1.00 92.00 536 ALA A O 1
ATOM 4129 N N . GLU A 1 537 ? -15.522 32.056 -4.026 1.00 92.62 537 GLU A N 1
ATOM 4130 C CA . GLU A 1 537 ? -16.141 30.766 -3.727 1.00 92.62 537 GLU A CA 1
ATOM 4131 C C . GLU A 1 537 ? -15.444 29.647 -4.504 1.00 92.62 537 GLU A C 1
ATOM 4133 O O . GLU A 1 537 ? -15.132 29.781 -5.690 1.00 92.62 537 GLU A O 1
ATOM 4138 N N . TYR A 1 538 ? -15.231 28.513 -3.844 1.00 94.44 538 TYR A N 1
ATOM 4139 C CA . TYR A 1 538 ? -14.567 27.360 -4.435 1.00 94.44 538 TYR A CA 1
ATOM 4140 C C . TYR A 1 538 ? -15.148 26.046 -3.909 1.00 94.44 538 TYR A C 1
ATOM 4142 O O . TYR A 1 538 ? -15.721 25.985 -2.818 1.00 94.44 538 TYR A O 1
ATOM 4150 N N . THR A 1 539 ? -14.929 24.982 -4.675 1.00 94.25 539 THR A N 1
ATOM 4151 C CA . THR A 1 539 ? -15.266 23.602 -4.320 1.00 94.25 539 THR A CA 1
ATOM 4152 C C . THR A 1 539 ? -13.987 22.754 -4.333 1.00 94.25 539 THR A C 1
ATOM 4154 O O . THR A 1 539 ? -13.225 22.829 -5.306 1.00 94.25 539 THR A O 1
ATOM 4157 N N . PRO A 1 540 ? -13.698 21.961 -3.280 1.00 94.69 540 PRO A N 1
ATOM 4158 C CA . PRO A 1 540 ? -12.553 21.056 -3.280 1.00 94.69 540 PRO A CA 1
ATOM 4159 C C . PRO A 1 540 ? -12.708 19.989 -4.359 1.00 94.69 540 PRO A C 1
ATOM 4161 O O . PRO A 1 540 ? -13.812 19.517 -4.620 1.00 94.69 540 PRO A O 1
ATOM 4164 N N . ILE A 1 541 ? -11.600 19.601 -4.987 1.00 93.94 541 ILE A N 1
ATOM 4165 C CA . ILE A 1 541 ? -11.607 18.553 -6.005 1.00 93.94 541 ILE A CA 1
ATOM 4166 C C . ILE A 1 541 ? -10.587 17.473 -5.666 1.00 93.94 541 ILE A C 1
ATOM 4168 O O . ILE A 1 541 ? -9.491 17.761 -5.190 1.00 93.94 541 ILE A O 1
ATOM 4172 N N . LEU A 1 542 ? -10.944 16.224 -5.948 1.00 94.38 542 LEU A N 1
ATOM 4173 C CA . LEU A 1 542 ? -10.006 15.113 -5.915 1.00 94.38 542 LEU A CA 1
ATOM 4174 C C . LEU A 1 542 ? -9.389 14.941 -7.306 1.00 94.38 542 LEU A C 1
ATOM 4176 O O . LEU A 1 542 ? -10.101 14.908 -8.312 1.00 94.38 542 LEU A O 1
ATOM 4180 N N . MET A 1 543 ? -8.067 14.819 -7.374 1.00 93.06 543 MET A N 1
ATOM 4181 C CA . MET A 1 543 ? -7.351 14.528 -8.615 1.00 93.06 543 MET A CA 1
ATOM 4182 C C . MET A 1 543 ? -6.568 13.226 -8.486 1.00 93.06 543 MET A C 1
ATOM 4184 O O . MET A 1 543 ? -6.000 12.951 -7.433 1.00 93.06 543 MET A O 1
ATOM 4188 N N . GLY A 1 544 ? -6.507 12.457 -9.573 1.00 94.25 544 GLY A N 1
ATOM 4189 C CA . GLY A 1 544 ? -5.571 11.341 -9.687 1.00 94.25 544 GLY A CA 1
ATOM 4190 C C . GLY A 1 544 ? -4.122 11.811 -9.641 1.00 94.25 544 GLY A C 1
ATOM 4191 O O . GLY A 1 544 ? -3.835 12.969 -9.965 1.00 94.25 544 GLY A O 1
ATOM 4192 N N . ILE A 1 545 ? -3.212 10.916 -9.263 1.00 92.69 545 ILE A N 1
ATOM 4193 C CA . ILE A 1 545 ? -1.780 11.217 -9.167 1.00 92.69 545 ILE A CA 1
ATOM 4194 C C . ILE A 1 545 ? -1.209 11.773 -10.478 1.00 92.69 545 ILE A C 1
ATOM 4196 O O . ILE A 1 545 ? -0.513 12.785 -10.431 1.00 92.69 545 ILE A O 1
ATOM 4200 N N . THR A 1 546 ? -1.564 11.225 -11.650 1.00 91.06 546 THR A N 1
ATOM 4201 C CA . THR A 1 546 ? -1.026 11.739 -12.925 1.00 91.06 546 THR A CA 1
ATOM 4202 C C . THR A 1 546 ? -1.488 13.171 -13.190 1.00 91.06 546 THR A C 1
ATOM 4204 O O . THR A 1 546 ? -0.691 14.054 -13.521 1.00 91.06 546 THR A O 1
ATOM 4207 N N . LYS A 1 547 ? -2.778 13.442 -12.961 1.00 90.25 547 LYS A N 1
ATOM 4208 C CA . LYS A 1 547 ? -3.362 14.770 -13.144 1.00 90.25 547 LYS A CA 1
ATOM 4209 C C . LYS A 1 547 ? -2.821 15.771 -12.126 1.00 90.25 547 LYS A C 1
ATOM 4211 O O . LYS A 1 547 ? -2.585 16.923 -12.491 1.00 90.25 547 LYS A O 1
ATOM 4216 N N . ALA A 1 548 ? -2.604 15.355 -10.881 1.00 89.81 548 ALA A N 1
ATOM 4217 C CA . ALA A 1 548 ? -2.002 16.190 -9.849 1.00 89.81 548 ALA A CA 1
ATOM 4218 C C . ALA A 1 548 ? -0.549 16.555 -10.195 1.00 89.81 548 ALA A C 1
ATOM 4220 O O . ALA A 1 548 ? -0.182 17.723 -10.093 1.00 89.81 548 ALA A O 1
ATOM 4221 N N . SER A 1 549 ? 0.248 15.601 -10.692 1.00 90.00 549 SER A N 1
ATOM 4222 C CA . SER A 1 549 ? 1.641 15.825 -11.107 1.00 90.00 549 SER A CA 1
ATOM 4223 C C . SER A 1 549 ? 1.776 16.776 -12.302 1.00 90.00 549 SER A C 1
ATOM 4225 O O . SER A 1 549 ? 2.695 17.599 -12.331 1.00 90.00 549 SER A O 1
ATOM 4227 N N . LEU A 1 550 ? 0.844 16.719 -13.260 1.00 88.56 550 LEU A N 1
ATOM 4228 C CA . LEU A 1 550 ? 0.801 17.644 -14.400 1.00 88.56 550 LEU A CA 1
ATOM 4229 C C . LEU A 1 550 ? 0.388 19.071 -13.999 1.00 88.56 550 LEU A C 1
ATOM 4231 O O . LEU A 1 550 ? 0.819 20.027 -14.634 1.00 88.56 550 LEU A O 1
ATOM 4235 N N . ASN A 1 551 ? -0.416 19.223 -12.940 1.00 86.38 551 ASN A N 1
ATOM 4236 C CA . ASN A 1 551 ? -0.905 20.513 -12.430 1.00 86.38 551 ASN A CA 1
ATOM 4237 C C . ASN A 1 551 ? -0.066 21.037 -11.244 1.00 86.38 551 ASN A C 1
ATOM 4239 O O . ASN A 1 551 ? -0.598 21.636 -10.303 1.00 86.38 551 ASN A O 1
ATOM 4243 N N . THR A 1 552 ? 1.245 20.794 -11.270 1.00 86.81 552 THR A N 1
ATOM 4244 C CA . THR A 1 552 ? 2.191 21.356 -10.294 1.00 86.81 552 THR A CA 1
ATOM 4245 C C . THR A 1 552 ? 2.601 22.780 -10.679 1.00 86.81 552 THR A C 1
ATOM 4247 O O . THR A 1 552 ? 2.557 23.161 -11.847 1.00 86.81 552 THR A O 1
ATOM 4250 N N . ASP A 1 553 ? 3.008 23.587 -9.694 1.00 84.94 553 ASP A N 1
ATOM 4251 C CA . ASP A 1 553 ? 3.397 24.987 -9.933 1.00 84.94 553 ASP A CA 1
ATOM 4252 C C . ASP A 1 553 ? 4.672 25.115 -10.782 1.00 84.94 553 ASP A C 1
ATOM 4254 O O . ASP A 1 553 ? 4.846 26.097 -11.507 1.00 84.94 553 ASP A O 1
ATOM 4258 N N . SER A 1 554 ? 5.563 24.123 -10.704 1.00 90.69 554 SER A N 1
ATOM 4259 C CA . SER A 1 554 ? 6.779 24.073 -11.510 1.00 90.69 554 SER A CA 1
ATOM 4260 C C . SER A 1 554 ? 6.504 23.393 -12.849 1.00 90.69 554 SER A C 1
ATOM 4262 O O . SER A 1 554 ? 6.344 22.167 -12.926 1.00 90.69 554 SER A O 1
ATOM 4264 N N . PHE A 1 555 ? 6.606 24.159 -13.931 1.00 92.19 555 PHE A N 1
ATOM 4265 C CA . PHE A 1 555 ? 6.491 23.606 -15.275 1.00 92.19 555 PHE A CA 1
ATOM 4266 C C . PHE A 1 555 ? 7.687 22.711 -15.649 1.00 92.19 555 PHE A C 1
ATOM 4268 O O . PHE A 1 555 ? 7.534 21.849 -16.509 1.00 92.19 555 PHE A O 1
ATOM 4275 N N . ILE A 1 556 ? 8.859 22.863 -15.011 1.00 91.44 556 ILE A N 1
ATOM 4276 C CA . ILE A 1 556 ? 10.045 22.016 -15.264 1.00 91.44 556 ILE A CA 1
ATOM 4277 C C . ILE A 1 556 ? 9.811 20.595 -14.725 1.00 91.44 556 ILE A C 1
ATOM 4279 O O . ILE A 1 556 ? 9.990 19.596 -15.430 1.00 91.44 556 ILE A O 1
ATOM 4283 N N . SER A 1 557 ? 9.353 20.497 -13.477 1.00 91.19 557 SER A N 1
ATOM 4284 C CA . SER A 1 557 ? 8.924 19.238 -12.857 1.00 91.19 557 SER A CA 1
ATOM 4285 C C . SER A 1 557 ? 7.748 18.588 -13.596 1.00 91.19 557 SER A C 1
ATOM 4287 O O . SER A 1 557 ? 7.802 17.383 -13.844 1.00 91.19 557 SER A O 1
ATOM 4289 N N . ALA A 1 558 ? 6.736 19.359 -14.013 1.00 91.31 558 ALA A N 1
ATOM 4290 C CA . ALA A 1 558 ? 5.603 18.835 -14.780 1.00 91.31 558 ALA A CA 1
ATOM 4291 C C . ALA A 1 558 ? 6.023 18.326 -16.172 1.00 91.31 558 ALA A C 1
ATOM 4293 O O . ALA A 1 558 ? 5.684 17.204 -16.544 1.00 91.31 558 ALA A O 1
ATOM 4294 N N . ALA A 1 559 ? 6.818 19.103 -16.920 1.00 92.38 559 ALA A N 1
ATOM 4295 C CA . ALA A 1 559 ? 7.259 18.730 -18.265 1.00 92.38 559 ALA A CA 1
ATOM 4296 C C . ALA A 1 559 ? 8.121 17.463 -18.261 1.00 92.38 559 ALA A C 1
ATOM 4298 O O . ALA A 1 559 ? 8.057 16.676 -19.195 1.00 92.38 559 ALA A O 1
ATOM 4299 N N . SER A 1 560 ? 8.904 17.235 -17.209 1.00 92.69 560 SER A N 1
ATOM 4300 C CA . SER A 1 560 ? 9.719 16.023 -17.073 1.00 92.69 560 SER A CA 1
ATOM 4301 C C . SER A 1 560 ? 8.934 14.781 -16.629 1.00 92.69 560 SER A C 1
ATOM 4303 O O . SER A 1 560 ? 9.546 13.731 -16.447 1.00 92.69 560 SER A O 1
ATOM 4305 N N . PHE A 1 561 ? 7.629 14.886 -16.355 1.00 89.44 561 PHE A N 1
ATOM 4306 C CA . PHE A 1 561 ? 6.775 13.734 -16.054 1.00 89.44 561 PHE A CA 1
ATOM 4307 C C . PHE A 1 561 ? 6.148 13.175 -17.336 1.00 89.44 561 PHE A C 1
ATOM 4309 O O . PHE A 1 561 ? 6.533 12.096 -17.770 1.00 89.44 561 PHE A O 1
ATOM 4316 N N . GLN A 1 562 ? 5.228 13.917 -17.965 1.00 89.94 562 GLN A N 1
ATOM 4317 C CA . GLN A 1 562 ? 4.548 13.538 -19.212 1.00 89.94 562 GLN A CA 1
ATOM 4318 C C . GLN A 1 562 ? 4.153 14.789 -20.023 1.00 89.94 562 GLN A C 1
ATOM 4320 O O . GLN A 1 562 ? 4.232 15.913 -19.532 1.00 89.94 562 GLN A O 1
ATOM 4325 N N . GLU A 1 563 ? 3.728 14.597 -21.280 1.00 90.44 563 GLU A N 1
ATOM 4326 C CA . GLU A 1 563 ? 3.154 15.645 -22.149 1.00 90.44 563 GLU A CA 1
ATOM 4327 C C . GLU A 1 563 ? 4.009 16.931 -22.273 1.00 90.44 563 GLU A C 1
ATOM 4329 O O . GLU A 1 563 ? 3.484 18.046 -22.364 1.00 90.44 563 GLU A O 1
ATOM 4334 N N . THR A 1 564 ? 5.336 16.767 -22.338 1.00 94.12 564 THR A N 1
ATOM 4335 C CA . THR A 1 564 ? 6.365 17.830 -22.419 1.00 94.12 564 THR A CA 1
ATOM 4336 C C . THR A 1 564 ? 5.966 19.014 -23.306 1.00 94.12 564 THR A C 1
ATOM 4338 O O . THR A 1 564 ? 6.054 20.173 -22.901 1.00 94.12 564 THR A O 1
ATOM 4341 N N . THR A 1 565 ? 5.493 18.731 -24.522 1.00 94.62 565 THR A N 1
ATOM 4342 C CA . THR A 1 565 ? 5.157 19.753 -25.523 1.00 94.62 565 THR A CA 1
ATOM 4343 C C . THR A 1 565 ? 3.970 20.606 -25.085 1.00 94.62 565 THR A C 1
ATOM 4345 O O . THR A 1 565 ? 3.999 21.825 -25.261 1.00 94.62 565 THR A O 1
ATOM 4348 N N . ARG A 1 566 ? 2.935 19.996 -24.491 1.00 93.75 566 ARG A N 1
ATOM 4349 C CA . ARG A 1 566 ? 1.749 20.718 -24.013 1.00 93.75 566 ARG A CA 1
ATOM 4350 C C . ARG A 1 566 ? 2.128 21.648 -22.865 1.00 93.75 566 ARG A C 1
ATOM 4352 O O . ARG A 1 566 ? 1.848 22.841 -22.944 1.00 93.75 566 ARG A O 1
ATOM 4359 N N . VAL A 1 567 ? 2.837 21.111 -21.870 1.00 93.31 567 VAL A N 1
ATOM 4360 C CA . VAL A 1 567 ? 3.250 21.842 -20.662 1.00 93.31 567 VAL A CA 1
ATOM 4361 C C . VAL A 1 567 ? 4.154 23.031 -21.004 1.00 93.31 567 VAL A C 1
ATOM 4363 O O . VAL A 1 567 ? 3.919 24.143 -20.536 1.00 93.31 567 VAL A O 1
ATOM 4366 N N . LEU A 1 568 ? 5.160 22.840 -21.865 1.00 93.69 568 LEU A N 1
ATOM 4367 C CA . LEU A 1 568 ? 6.068 23.925 -22.258 1.00 93.69 568 LEU A CA 1
ATOM 4368 C C . LEU A 1 568 ? 5.376 24.997 -23.106 1.00 93.69 568 LEU A C 1
ATOM 4370 O O . LEU A 1 568 ? 5.695 26.178 -22.978 1.00 93.69 568 LEU A O 1
ATOM 4374 N N . THR A 1 569 ? 4.424 24.606 -23.957 1.00 94.75 569 THR A N 1
ATOM 4375 C CA . THR A 1 569 ? 3.659 25.562 -24.769 1.00 94.75 569 THR A CA 1
ATOM 4376 C C . THR A 1 569 ? 2.770 26.435 -23.886 1.00 94.75 569 THR A C 1
ATOM 4378 O O . THR A 1 569 ? 2.754 27.651 -24.055 1.00 94.75 569 THR A O 1
ATOM 4381 N N . GLU A 1 570 ? 2.073 25.837 -22.920 1.00 90.06 570 GLU A N 1
ATOM 4382 C CA . GLU A 1 570 ? 1.249 26.559 -21.948 1.00 90.06 570 GLU A CA 1
ATOM 4383 C C . GLU A 1 570 ? 2.097 27.515 -21.100 1.00 90.06 570 GLU A C 1
ATOM 4385 O O . GLU A 1 570 ? 1.811 28.712 -21.047 1.00 90.06 570 GLU A O 1
ATOM 4390 N N . ALA A 1 571 ? 3.218 27.033 -20.556 1.00 92.44 571 ALA A N 1
ATOM 4391 C CA . ALA A 1 571 ? 4.149 27.860 -19.794 1.00 92.44 571 ALA A CA 1
ATOM 4392 C C . ALA A 1 571 ? 4.709 29.037 -20.618 1.00 92.44 571 ALA A C 1
ATOM 4394 O O . ALA A 1 571 ? 4.847 30.144 -20.094 1.00 92.44 571 ALA A O 1
ATOM 4395 N N . ALA A 1 572 ? 4.995 28.829 -21.910 1.00 94.81 572 ALA A N 1
ATOM 4396 C CA . ALA A 1 572 ? 5.472 29.878 -22.810 1.00 94.81 572 ALA A CA 1
ATOM 4397 C C . ALA A 1 572 ? 4.388 30.913 -23.155 1.00 94.81 572 ALA A C 1
ATOM 4399 O O . ALA A 1 572 ? 4.697 32.101 -23.248 1.00 94.81 572 ALA A O 1
ATOM 4400 N N . ILE A 1 573 ? 3.132 30.483 -23.330 1.00 94.44 573 ILE A N 1
ATOM 4401 C CA . ILE A 1 573 ? 1.990 31.379 -23.576 1.00 94.44 573 ILE A CA 1
ATOM 4402 C C . ILE A 1 573 ? 1.713 32.244 -22.343 1.00 94.44 573 ILE A C 1
ATOM 4404 O O . ILE A 1 573 ? 1.475 33.444 -22.473 1.00 94.44 573 ILE A O 1
ATOM 4408 N N . GLU A 1 574 ? 1.766 31.647 -21.154 1.00 87.81 574 GLU A N 1
ATOM 4409 C CA . GLU A 1 574 ? 1.515 32.333 -19.885 1.00 87.81 574 GLU A CA 1
ATOM 4410 C C . GLU A 1 574 ? 2.711 33.162 -19.398 1.00 87.81 574 GLU A C 1
ATOM 4412 O O . GLU A 1 574 ? 2.556 34.024 -18.532 1.00 87.81 574 GLU A O 1
ATOM 4417 N N . GLY A 1 575 ? 3.909 32.921 -19.941 1.00 91.50 575 GLY A N 1
ATOM 4418 C CA . GLY A 1 575 ? 5.144 33.535 -19.455 1.00 91.50 575 GLY A CA 1
ATOM 4419 C C . GLY A 1 575 ? 5.499 33.097 -18.030 1.00 91.50 575 GLY A C 1
ATOM 4420 O O . GLY A 1 575 ? 6.019 33.902 -17.251 1.00 91.50 575 GLY A O 1
ATOM 4421 N N . LYS A 1 576 ? 5.192 31.842 -17.669 1.00 90.00 576 LYS A N 1
ATOM 4422 C CA . LYS A 1 576 ? 5.434 31.287 -16.330 1.00 90.00 576 LYS A CA 1
ATOM 4423 C C . LYS A 1 576 ? 6.925 31.329 -15.976 1.00 90.00 576 LYS A C 1
ATOM 4425 O O . LYS A 1 576 ? 7.793 31.058 -16.802 1.00 90.00 576 LYS A O 1
ATOM 4430 N N . SER A 1 577 ? 7.214 31.667 -14.722 1.00 90.38 577 SER A N 1
ATOM 4431 C CA . SER A 1 577 ? 8.563 31.643 -14.144 1.00 90.38 577 SER A CA 1
ATOM 4432 C C . SER A 1 577 ? 8.617 30.600 -13.036 1.00 90.38 577 SER A C 1
ATOM 4434 O O . SER A 1 577 ? 7.735 30.576 -12.178 1.00 90.38 577 SER A O 1
ATOM 4436 N N . ASP A 1 578 ? 9.645 29.754 -13.062 1.00 90.69 578 ASP A N 1
ATOM 4437 C CA . ASP A 1 578 ? 9.838 28.686 -12.082 1.00 90.69 578 ASP A CA 1
ATOM 4438 C C . ASP A 1 578 ? 10.696 29.169 -10.904 1.00 90.69 578 ASP A C 1
ATOM 4440 O O . ASP A 1 578 ? 11.713 29.841 -11.100 1.00 90.69 578 ASP A O 1
ATOM 4444 N N . TRP A 1 579 ? 10.284 28.834 -9.682 1.00 86.81 579 TRP A N 1
ATOM 4445 C CA . TRP A 1 579 ? 10.958 29.251 -8.450 1.00 86.81 579 TRP A CA 1
ATOM 4446 C C . TRP A 1 579 ? 11.913 28.188 -7.891 1.00 86.81 579 TRP A C 1
ATOM 4448 O O . TRP A 1 579 ? 12.533 28.448 -6.860 1.00 86.81 579 TRP A O 1
ATOM 4458 N N . LEU A 1 580 ? 12.061 27.031 -8.555 1.00 87.56 580 LEU A N 1
ATOM 4459 C CA . LEU A 1 580 ? 13.008 25.964 -8.196 1.00 87.56 580 LEU A CA 1
ATOM 4460 C C . LEU A 1 580 ? 12.878 25.520 -6.727 1.00 87.56 580 LEU A C 1
ATOM 4462 O O . LEU A 1 580 ? 13.872 25.390 -6.010 1.00 87.56 580 LEU A O 1
ATOM 4466 N N . ARG A 1 581 ? 11.642 25.340 -6.251 1.00 85.19 581 ARG A N 1
ATOM 4467 C CA . ARG A 1 581 ? 11.356 24.907 -4.869 1.00 85.19 581 ARG A CA 1
ATOM 4468 C C . ARG A 1 581 ? 11.343 23.387 -4.731 1.00 85.19 581 ARG A C 1
ATOM 4470 O O . ARG A 1 581 ? 11.459 22.881 -3.618 1.00 85.19 581 ARG A O 1
ATOM 4477 N N . GLY A 1 582 ? 11.164 22.668 -5.835 1.00 88.25 582 GLY A N 1
ATOM 4478 C CA . GLY A 1 582 ? 11.089 21.217 -5.867 1.00 88.25 582 GLY A CA 1
ATOM 4479 C C . GLY A 1 582 ? 12.457 20.541 -5.923 1.00 88.25 582 GLY A C 1
ATOM 4480 O O . GLY A 1 582 ? 13.487 21.146 -6.222 1.00 88.25 582 GLY A O 1
ATOM 4481 N N . LEU A 1 583 ? 12.466 19.233 -5.670 1.00 91.75 583 LEU A N 1
ATOM 4482 C CA . LEU A 1 583 ? 13.669 18.409 -5.808 1.00 91.75 583 LEU A CA 1
ATOM 4483 C C . LEU A 1 583 ? 14.058 18.260 -7.286 1.00 91.75 583 LEU A C 1
ATOM 4485 O O . LEU A 1 583 ? 15.201 18.513 -7.657 1.00 91.75 583 LEU A O 1
ATOM 4489 N N . LYS A 1 584 ? 13.089 17.908 -8.139 1.00 91.56 584 LYS A N 1
ATOM 4490 C CA . LYS A 1 584 ? 13.318 17.554 -9.548 1.00 91.56 584 LYS A CA 1
ATOM 4491 C C . LYS A 1 584 ? 13.823 18.735 -10.382 1.00 91.56 584 LYS A C 1
ATOM 4493 O O . LYS A 1 584 ? 14.769 18.572 -11.145 1.00 91.56 584 LYS A O 1
ATOM 4498 N N . GLU A 1 585 ? 13.266 19.928 -10.175 1.00 91.75 585 GLU A N 1
ATOM 4499 C CA . GLU A 1 585 ? 13.763 21.178 -10.769 1.00 91.75 585 GLU A CA 1
ATOM 4500 C C . GLU A 1 585 ? 15.260 21.392 -10.514 1.00 91.75 585 GLU A C 1
ATOM 4502 O O . GLU A 1 585 ? 16.023 21.653 -11.442 1.00 91.75 585 GLU A O 1
ATOM 4507 N N . ASN A 1 586 ? 15.689 21.269 -9.254 1.00 90.56 586 ASN A N 1
ATOM 4508 C CA . ASN A 1 586 ? 17.077 21.524 -8.878 1.00 90.56 586 ASN A CA 1
ATOM 4509 C C . ASN A 1 586 ? 18.016 20.438 -9.411 1.00 90.56 586 ASN A C 1
ATOM 4511 O O . ASN A 1 586 ? 19.095 20.779 -9.888 1.00 90.56 586 ASN A O 1
ATOM 4515 N N . VAL A 1 587 ? 17.581 19.172 -9.440 1.00 93.25 587 VAL A N 1
ATOM 4516 C CA . VAL A 1 587 ? 18.346 18.082 -10.071 1.00 93.25 587 VAL A CA 1
ATOM 4517 C C . VAL A 1 587 ? 18.554 18.345 -11.564 1.00 93.25 587 VAL A C 1
ATOM 4519 O O . VAL A 1 587 ? 19.686 18.285 -12.033 1.00 93.25 587 VAL A O 1
ATOM 4522 N N . ILE A 1 588 ? 17.496 18.696 -12.305 1.00 91.62 588 ILE A N 1
ATOM 4523 C CA . ILE A 1 588 ? 17.572 18.941 -13.758 1.00 91.62 588 ILE A CA 1
ATOM 4524 C C . ILE A 1 588 ? 18.498 20.122 -14.079 1.00 91.62 588 ILE A C 1
ATOM 4526 O O . ILE A 1 588 ? 19.235 20.092 -15.062 1.00 91.62 588 ILE A O 1
ATOM 4530 N N . ILE A 1 589 ? 18.472 21.167 -13.251 1.00 90.19 589 ILE A N 1
ATOM 4531 C CA . ILE A 1 589 ? 19.299 22.367 -13.431 1.00 90.19 589 ILE A CA 1
ATOM 4532 C C . ILE A 1 589 ? 20.738 22.171 -12.909 1.00 90.19 589 ILE A C 1
ATOM 4534 O O . ILE A 1 589 ? 21.625 22.948 -13.267 1.00 90.19 589 ILE A O 1
ATOM 4538 N N . GLY A 1 590 ? 20.995 21.148 -12.087 1.00 89.44 590 GLY A N 1
ATOM 4539 C CA . GLY A 1 590 ? 22.299 20.892 -11.466 1.00 89.44 590 GLY A CA 1
ATOM 4540 C C . GLY A 1 590 ? 22.588 21.765 -10.237 1.00 89.44 590 GLY A C 1
ATOM 4541 O O . GLY A 1 590 ? 23.738 22.118 -9.981 1.00 89.44 590 GLY A O 1
ATOM 4542 N N . ARG A 1 591 ? 21.548 22.157 -9.492 1.00 87.50 591 ARG A N 1
ATOM 4543 C CA . ARG A 1 591 ? 21.645 22.836 -8.188 1.00 87.50 591 ARG A CA 1
ATOM 4544 C C . ARG A 1 591 ? 21.483 21.839 -7.042 1.00 87.50 591 ARG A C 1
ATOM 4546 O O . ARG A 1 591 ? 20.933 20.756 -7.223 1.00 87.50 591 ARG A O 1
ATOM 4553 N N . LEU A 1 592 ? 21.939 22.226 -5.850 1.00 88.25 592 LEU A N 1
ATOM 4554 C CA . LEU A 1 592 ? 21.687 21.454 -4.632 1.00 88.25 592 LEU A CA 1
ATOM 4555 C C . LEU A 1 592 ? 20.178 21.277 -4.434 1.00 88.25 592 LEU A C 1
ATOM 4557 O O . LEU A 1 592 ? 19.410 22.207 -4.642 1.00 88.25 592 LEU A O 1
ATOM 4561 N N . ILE A 1 593 ? 19.729 20.091 -4.040 1.00 91.69 593 ILE A N 1
ATOM 4562 C CA . ILE A 1 593 ? 18.306 19.872 -3.767 1.00 91.69 593 ILE A CA 1
ATOM 4563 C C . ILE A 1 593 ? 17.910 20.496 -2.418 1.00 91.69 593 ILE A C 1
ATOM 4565 O O . ILE A 1 593 ? 18.696 20.436 -1.471 1.00 91.69 593 ILE A O 1
ATOM 4569 N N . PRO A 1 594 ? 16.691 21.042 -2.270 1.00 88.31 594 PRO A N 1
ATOM 4570 C CA . PRO A 1 594 ? 16.200 21.611 -1.012 1.00 88.31 594 PRO A CA 1
ATOM 4571 C C . PRO A 1 594 ? 15.763 20.522 -0.010 1.00 88.31 594 PRO A C 1
ATOM 4573 O O . PRO A 1 594 ? 14.690 20.587 0.582 1.00 88.31 594 PRO A O 1
ATOM 4576 N N . ALA A 1 595 ? 16.580 19.483 0.164 1.00 89.62 595 ALA A N 1
ATOM 4577 C CA . ALA A 1 595 ? 16.385 18.404 1.126 1.00 89.62 595 ALA A CA 1
ATOM 4578 C C . ALA A 1 595 ? 17.737 17.878 1.628 1.00 89.62 595 ALA A C 1
ATOM 4580 O O . ALA A 1 595 ? 18.767 18.037 0.971 1.00 89.62 595 ALA A O 1
ATOM 4581 N N . GLY A 1 596 ? 17.737 17.245 2.805 1.00 90.56 596 GLY A N 1
ATOM 4582 C CA . GLY A 1 596 ? 18.952 16.700 3.415 1.00 90.56 596 GLY A CA 1
ATOM 4583 C C . GLY A 1 596 ? 20.012 17.780 3.650 1.00 90.56 596 GLY A C 1
ATOM 4584 O O . GLY A 1 596 ? 19.723 18.822 4.235 1.00 90.56 596 GLY A O 1
ATOM 4585 N N . THR A 1 597 ? 21.232 17.545 3.166 1.00 85.00 597 THR A N 1
ATOM 4586 C CA . THR A 1 597 ? 22.369 18.474 3.301 1.00 85.00 597 THR A CA 1
ATOM 4587 C C . THR A 1 597 ? 22.173 19.790 2.546 1.00 85.00 597 THR A C 1
ATOM 4589 O O . THR A 1 597 ? 22.730 20.808 2.952 1.00 85.00 597 THR A O 1
ATOM 4592 N N . GLY A 1 598 ? 21.357 19.804 1.487 1.00 83.81 598 GLY A N 1
ATOM 4593 C CA . GLY A 1 598 ? 21.090 21.006 0.698 1.00 83.81 598 GLY A CA 1
ATOM 4594 C C . GLY A 1 598 ? 20.035 21.937 1.302 1.00 83.81 598 GLY A C 1
ATOM 4595 O O . GLY A 1 598 ? 19.968 23.097 0.909 1.00 83.81 598 GLY A O 1
ATOM 4596 N N . PHE A 1 599 ? 19.250 21.489 2.292 1.00 82.56 599 PHE A N 1
ATOM 4597 C CA . PHE A 1 599 ? 18.174 22.292 2.895 1.00 82.56 599 PHE A CA 1
ATOM 4598 C C . PHE A 1 599 ? 18.683 23.618 3.496 1.00 82.56 599 PHE A C 1
ATOM 4600 O O . PHE A 1 599 ? 18.119 24.681 3.237 1.00 82.56 599 PHE A O 1
ATOM 4607 N N . ASN A 1 600 ? 19.813 23.581 4.211 1.00 77.94 600 ASN A N 1
ATOM 4608 C CA . ASN A 1 600 ? 20.390 24.755 4.881 1.00 77.94 600 ASN A CA 1
ATOM 4609 C C . ASN A 1 600 ? 20.860 25.848 3.902 1.00 77.94 600 ASN A C 1
ATOM 4611 O O . ASN A 1 600 ? 20.885 27.026 4.255 1.00 77.94 600 ASN A O 1
ATOM 4615 N N . ALA A 1 601 ? 21.215 25.479 2.666 1.00 69.88 601 ALA A N 1
ATOM 4616 C CA . ALA A 1 601 ? 21.638 26.440 1.650 1.00 69.88 601 ALA A CA 1
ATOM 4617 C C . ALA A 1 601 ? 20.481 27.344 1.191 1.00 69.88 601 ALA A C 1
ATOM 4619 O O . ALA A 1 601 ? 20.718 28.487 0.810 1.00 69.88 601 ALA A O 1
ATOM 4620 N N . TYR A 1 602 ? 19.236 26.861 1.260 1.00 69.50 602 TYR A N 1
ATOM 4621 C CA . TYR A 1 602 ? 18.050 27.622 0.856 1.00 69.50 602 TYR A CA 1
ATOM 4622 C C . TYR A 1 602 ? 17.485 28.493 1.987 1.00 69.50 602 TYR A C 1
ATOM 4624 O O . TYR A 1 602 ? 16.989 29.584 1.706 1.00 69.50 602 TYR A O 1
ATOM 4632 N N . ASP A 1 603 ? 17.613 28.072 3.250 1.00 61.12 603 ASP A N 1
ATOM 4633 C CA . ASP A 1 603 ? 17.161 28.860 4.410 1.00 61.12 603 ASP A CA 1
ATOM 4634 C C . ASP A 1 603 ? 18.010 30.133 4.603 1.00 61.12 603 ASP A C 1
ATOM 4636 O O . ASP A 1 603 ? 17.480 31.224 4.838 1.00 61.12 603 ASP A O 1
ATOM 4640 N N . ASN A 1 604 ? 19.328 30.035 4.391 1.00 53.09 604 ASN A N 1
ATOM 4641 C CA . ASN A 1 604 ? 20.253 31.165 4.539 1.00 53.09 604 ASN A CA 1
ATOM 4642 C C . ASN A 1 604 ? 20.019 32.283 3.505 1.00 53.09 604 ASN A C 1
ATOM 4644 O O . ASN A 1 604 ? 20.211 33.458 3.808 1.00 53.09 604 ASN A O 1
ATOM 4648 N N . VAL A 1 605 ? 19.515 31.958 2.308 1.00 54.03 605 VAL A N 1
ATOM 4649 C CA . VAL A 1 605 ? 19.222 32.953 1.254 1.00 54.03 605 VAL A CA 1
ATOM 4650 C C . VAL A 1 605 ? 18.055 33.872 1.638 1.00 54.03 605 VAL A C 1
ATOM 4652 O O . VAL A 1 605 ? 17.964 34.993 1.141 1.00 54.03 605 VAL A O 1
ATOM 4655 N N . SER A 1 606 ? 17.185 33.445 2.559 1.00 45.84 606 SER A N 1
ATOM 4656 C CA . SER A 1 606 ? 16.095 34.286 3.066 1.00 45.84 606 SER A CA 1
ATOM 4657 C C . SER A 1 606 ? 16.542 35.318 4.117 1.00 45.84 606 SER A C 1
ATOM 4659 O O . SER A 1 606 ? 15.776 36.233 4.424 1.00 45.84 606 SER A O 1
ATOM 4661 N N . SER A 1 607 ? 17.776 35.209 4.633 1.00 39.91 607 SER A N 1
ATOM 4662 C CA . SER A 1 607 ? 18.221 35.921 5.843 1.00 39.91 607 SER A CA 1
ATOM 4663 C C . SER A 1 607 ? 19.164 37.113 5.617 1.00 39.91 607 SER A C 1
ATOM 4665 O O . SER A 1 607 ? 19.277 37.945 6.514 1.00 39.91 607 SER A O 1
ATOM 4667 N N . ASP A 1 608 ? 19.799 37.272 4.449 1.00 36.25 608 ASP A N 1
ATOM 4668 C CA . ASP A 1 608 ? 20.899 38.242 4.305 1.00 36.25 608 ASP A CA 1
ATOM 4669 C C . ASP A 1 608 ? 20.564 39.468 3.439 1.00 36.25 608 ASP A C 1
ATOM 4671 O O . ASP A 1 608 ? 20.798 39.520 2.229 1.00 36.25 608 ASP A O 1
ATOM 4675 N N . VAL A 1 609 ? 20.104 40.529 4.111 1.00 37.69 609 VAL A N 1
ATOM 4676 C CA . VAL A 1 609 ? 20.336 41.920 3.693 1.00 37.69 609 VAL A CA 1
ATOM 4677 C C . VAL A 1 609 ? 20.968 42.681 4.861 1.00 37.69 609 VAL A C 1
ATOM 4679 O O . VAL A 1 609 ? 20.273 43.414 5.547 1.00 37.69 609 VAL A O 1
ATOM 4682 N N . GLU A 1 610 ? 22.282 42.546 5.068 1.00 27.91 610 GLU A N 1
ATOM 4683 C CA . GLU A 1 610 ? 23.157 43.626 5.565 1.00 27.91 610 GLU A CA 1
ATOM 4684 C C . GLU A 1 610 ? 24.626 43.381 5.146 1.00 27.91 610 GLU A C 1
ATOM 4686 O O . GLU A 1 610 ? 25.092 42.243 5.173 1.00 27.91 610 GLU A O 1
ATOM 4691 N N . PRO A 1 611 ? 25.394 44.423 4.760 1.00 38.72 611 PRO A N 1
ATOM 4692 C CA . PRO A 1 611 ? 26.802 44.281 4.412 1.00 38.72 611 PRO A CA 1
ATOM 4693 C C . PRO A 1 611 ? 27.673 44.525 5.650 1.00 38.72 611 PRO A C 1
ATOM 4695 O O . PRO A 1 611 ? 27.677 45.632 6.191 1.00 38.72 611 PRO A O 1
ATOM 4698 N N . ILE A 1 612 ? 28.463 43.538 6.083 1.00 28.72 612 ILE A N 1
ATOM 4699 C CA . ILE A 1 612 ? 29.430 43.743 7.171 1.00 28.72 612 ILE A CA 1
ATOM 4700 C C . ILE A 1 612 ? 30.840 43.328 6.747 1.00 28.72 612 ILE A C 1
ATOM 4702 O O . ILE A 1 612 ? 31.095 42.246 6.227 1.00 28.72 612 ILE A O 1
ATOM 4706 N N . TYR A 1 613 ? 31.735 44.288 6.967 1.00 31.31 613 TYR A N 1
ATOM 4707 C CA . TYR A 1 613 ? 33.174 44.282 6.774 1.00 31.31 613 TYR A CA 1
ATOM 4708 C C . TYR A 1 613 ? 33.890 43.170 7.555 1.00 31.31 613 TYR A C 1
ATOM 4710 O O . TYR A 1 613 ? 33.515 42.854 8.680 1.00 31.31 613 TYR A O 1
ATOM 4718 N N . GLU A 1 614 ? 34.977 42.676 6.953 1.00 38.31 614 GLU A N 1
ATOM 4719 C CA . GLU A 1 614 ? 36.181 42.102 7.576 1.00 38.31 614 GLU A CA 1
ATOM 4720 C C . GLU A 1 614 ? 36.126 41.873 9.099 1.00 38.31 614 GLU A C 1
ATOM 4722 O O . GLU A 1 614 ? 36.308 42.790 9.901 1.00 38.31 614 GLU A O 1
ATOM 4727 N N . SER A 1 615 ? 36.025 40.606 9.502 1.00 26.16 615 SER A N 1
ATOM 4728 C CA . SER A 1 615 ? 36.627 40.150 10.753 1.00 26.16 615 SER A CA 1
ATOM 4729 C C . SER A 1 615 ? 37.125 38.715 10.597 1.00 26.16 615 SER A C 1
ATOM 4731 O O . SER A 1 615 ? 36.394 37.809 10.209 1.00 26.16 615 SER A O 1
ATOM 4733 N N . ALA A 1 616 ? 38.424 38.542 10.834 1.00 37.41 616 ALA A N 1
ATOM 4734 C CA . ALA A 1 616 ? 39.094 37.255 10.872 1.00 37.41 616 ALA A CA 1
ATOM 4735 C C . ALA A 1 616 ? 38.557 36.436 12.053 1.00 37.41 616 ALA A C 1
ATOM 4737 O O . ALA A 1 616 ? 38.657 36.874 13.201 1.00 37.41 616 ALA A O 1
ATOM 4738 N N . ILE A 1 617 ? 38.009 35.255 11.772 1.00 31.14 617 ILE A N 1
ATOM 4739 C CA . ILE A 1 617 ? 37.611 34.288 12.795 1.00 31.14 617 ILE A CA 1
ATOM 4740 C C . ILE A 1 617 ? 38.786 33.333 13.011 1.00 31.14 617 ILE A C 1
ATOM 4742 O O . ILE A 1 617 ? 39.297 32.716 12.077 1.00 31.14 617 ILE A O 1
ATOM 4746 N N . ALA A 1 618 ? 39.251 33.294 14.257 1.00 30.52 618 ALA A N 1
ATOM 4747 C CA . ALA A 1 618 ? 40.245 32.359 14.753 1.00 30.52 618 ALA A CA 1
ATOM 4748 C C . ALA A 1 618 ? 39.661 30.939 14.765 1.00 30.52 618 ALA A C 1
ATOM 4750 O O . ALA A 1 618 ? 38.547 30.739 15.243 1.00 30.52 618 ALA A O 1
ATOM 4751 N N . PHE A 1 619 ? 40.425 29.979 14.247 1.00 29.27 619 PHE A N 1
ATOM 4752 C CA . PHE A 1 619 ? 40.110 28.556 14.318 1.00 29.27 619 PHE A CA 1
ATOM 4753 C C . PHE A 1 619 ? 40.288 28.068 15.760 1.00 29.27 619 PHE A C 1
ATOM 4755 O O . PHE A 1 619 ? 41.380 28.204 16.315 1.00 29.27 619 PHE A O 1
ATOM 4762 N N . ASP A 1 620 ? 39.221 27.527 16.347 1.00 29.48 620 ASP A N 1
ATOM 4763 C CA . ASP A 1 620 ? 39.287 26.713 17.561 1.00 29.48 620 ASP A CA 1
ATOM 4764 C C . ASP A 1 620 ? 39.298 25.238 17.132 1.00 29.48 620 ASP A C 1
ATOM 4766 O O . ASP A 1 620 ? 38.558 24.827 16.238 1.00 29.48 620 ASP A O 1
ATOM 4770 N N . GLU A 1 621 ? 40.214 24.466 17.703 1.00 36.88 621 GLU A N 1
ATOM 4771 C CA . GLU A 1 621 ? 40.739 23.204 17.159 1.00 36.88 621 GLU A CA 1
ATOM 4772 C C . GLU A 1 621 ? 39.919 21.976 17.608 1.00 36.88 621 GLU A C 1
ATOM 4774 O O . GLU A 1 621 ? 40.470 20.944 17.985 1.00 36.88 621 GLU A O 1
ATOM 4779 N N . ALA A 1 622 ? 38.588 22.089 17.627 1.00 35.72 622 ALA A N 1
ATOM 4780 C CA . ALA A 1 622 ? 37.711 21.035 18.139 1.00 35.72 622 ALA A CA 1
ATOM 4781 C C . ALA A 1 622 ? 36.346 21.005 17.435 1.00 35.72 622 ALA A C 1
ATOM 4783 O O . ALA A 1 622 ? 35.330 21.268 18.062 1.00 35.72 622 ALA A O 1
ATOM 4784 N N . ASP A 1 623 ? 36.338 20.686 16.141 1.00 30.50 623 ASP A N 1
ATOM 4785 C CA . ASP A 1 623 ? 35.188 20.089 15.447 1.00 30.50 623 ASP A CA 1
ATOM 4786 C C . ASP A 1 623 ? 35.696 19.411 14.161 1.00 30.50 623 ASP A C 1
ATOM 4788 O O . ASP A 1 623 ? 35.824 20.024 13.099 1.00 30.50 623 ASP A O 1
ATOM 4792 N N . GLU A 1 624 ? 36.024 18.121 14.248 1.00 43.75 624 GLU A N 1
ATOM 4793 C CA . GLU A 1 624 ? 36.200 17.270 13.067 1.00 43.75 624 GLU A CA 1
ATOM 4794 C C . GLU A 1 624 ? 34.815 16.941 12.499 1.00 43.75 624 GLU A C 1
ATOM 4796 O O . GLU A 1 624 ? 34.212 15.934 12.856 1.00 43.75 624 GLU A O 1
ATOM 4801 N N . ASN A 1 625 ? 34.273 17.867 11.701 1.00 39.09 625 ASN A N 1
ATOM 4802 C CA . ASN A 1 625 ? 33.385 17.645 10.548 1.00 39.09 625 ASN A CA 1
ATOM 4803 C C . ASN A 1 625 ? 32.799 18.986 10.082 1.00 39.09 625 ASN A C 1
ATOM 4805 O O . ASN A 1 625 ? 31.602 19.253 10.195 1.00 39.09 625 ASN A O 1
ATOM 4809 N N . VAL A 1 626 ? 33.652 19.848 9.528 1.00 42.31 626 VAL A N 1
ATOM 4810 C CA . VAL A 1 626 ? 33.191 21.021 8.779 1.00 42.31 626 VAL A CA 1
ATOM 4811 C C . VAL A 1 626 ? 33.014 20.603 7.322 1.00 42.31 626 VAL A C 1
ATOM 4813 O O . VAL A 1 626 ? 33.991 20.391 6.605 1.00 42.31 626 VAL A O 1
ATOM 4816 N N . VAL A 1 627 ? 31.762 20.474 6.877 1.00 48.41 627 VAL A N 1
ATOM 4817 C CA . VAL A 1 627 ? 31.448 20.322 5.451 1.00 48.41 627 VAL A CA 1
ATOM 4818 C C . VAL A 1 627 ? 31.790 21.639 4.758 1.00 48.41 627 VAL A C 1
ATOM 4820 O O . VAL A 1 627 ? 31.244 22.692 5.086 1.00 48.41 627 VAL A O 1
ATOM 4823 N N . ILE A 1 628 ? 32.739 21.581 3.828 1.00 44.62 628 ILE A N 1
ATOM 4824 C CA . ILE A 1 628 ? 33.211 22.739 3.072 1.00 44.62 628 ILE A CA 1
ATOM 4825 C C . ILE A 1 628 ? 32.162 23.072 2.004 1.00 44.62 628 ILE A C 1
ATOM 4827 O O . ILE A 1 628 ? 31.917 22.268 1.110 1.00 44.62 628 ILE A O 1
ATOM 4831 N N . ASP A 1 629 ? 31.557 24.256 2.092 1.00 54.12 629 ASP A N 1
ATOM 4832 C CA . ASP A 1 629 ? 30.665 24.789 1.054 1.00 54.12 629 ASP A CA 1
ATOM 4833 C C . ASP A 1 629 ? 31.465 25.260 -0.183 1.00 54.12 629 ASP A C 1
ATOM 4835 O O . ASP A 1 629 ? 32.630 25.662 -0.089 1.00 54.12 629 ASP A O 1
ATOM 4839 N N . ASP A 1 630 ? 30.825 25.260 -1.351 1.00 49.97 630 ASP A N 1
ATOM 4840 C CA . ASP A 1 630 ? 31.397 25.541 -2.675 1.00 49.97 630 ASP A CA 1
ATOM 4841 C C . ASP A 1 630 ? 32.026 26.950 -2.766 1.00 49.97 630 ASP A C 1
ATOM 4843 O O . ASP A 1 630 ? 33.013 27.183 -3.475 1.00 49.97 630 ASP A O 1
ATOM 4847 N N . ASN A 1 631 ? 31.501 27.902 -1.986 1.00 47.09 631 ASN A N 1
ATOM 4848 C CA . ASN A 1 631 ? 32.064 29.249 -1.852 1.00 47.09 631 ASN A CA 1
ATOM 4849 C C . ASN A 1 631 ? 33.356 29.281 -1.017 1.00 47.09 631 ASN A C 1
ATOM 4851 O O . ASN A 1 631 ? 34.257 30.070 -1.312 1.00 47.09 631 ASN A O 1
ATOM 4855 N N . ILE A 1 632 ? 33.480 28.412 -0.009 1.00 49.50 632 ILE A N 1
ATOM 4856 C CA . ILE A 1 632 ? 34.670 28.303 0.848 1.00 49.50 632 ILE A CA 1
ATOM 4857 C C . ILE A 1 632 ? 35.785 27.578 0.085 1.00 49.50 632 ILE A C 1
ATOM 4859 O O . ILE A 1 632 ? 36.925 28.050 0.079 1.00 49.50 632 ILE A O 1
ATOM 4863 N N . ALA A 1 633 ? 35.446 26.513 -0.651 1.00 51.16 633 ALA A N 1
ATOM 4864 C CA . ALA A 1 633 ? 36.382 25.744 -1.473 1.00 51.16 633 ALA A CA 1
ATOM 4865 C C . ALA A 1 633 ? 37.101 26.597 -2.538 1.00 51.16 633 ALA A C 1
ATOM 4867 O O . ALA A 1 633 ? 38.299 26.430 -2.767 1.00 51.16 633 ALA A O 1
ATOM 4868 N N . ARG A 1 634 ? 36.410 27.571 -3.149 1.00 53.22 634 ARG A N 1
ATOM 4869 C CA . ARG A 1 634 ? 36.995 28.486 -4.153 1.00 53.22 634 ARG A CA 1
ATOM 4870 C C . ARG A 1 634 ? 37.917 29.562 -3.571 1.00 53.22 634 ARG A C 1
ATOM 4872 O O . ARG A 1 634 ? 38.654 30.193 -4.328 1.00 53.22 634 ARG A O 1
ATOM 4879 N N . SER A 1 635 ? 37.868 29.793 -2.260 1.00 40.28 635 SER A N 1
ATOM 4880 C CA . SER A 1 635 ? 38.595 30.879 -1.583 1.00 40.28 635 SER A CA 1
ATOM 4881 C C . SER A 1 635 ? 39.958 30.467 -1.002 1.00 40.28 635 SER A C 1
ATOM 4883 O O . SER A 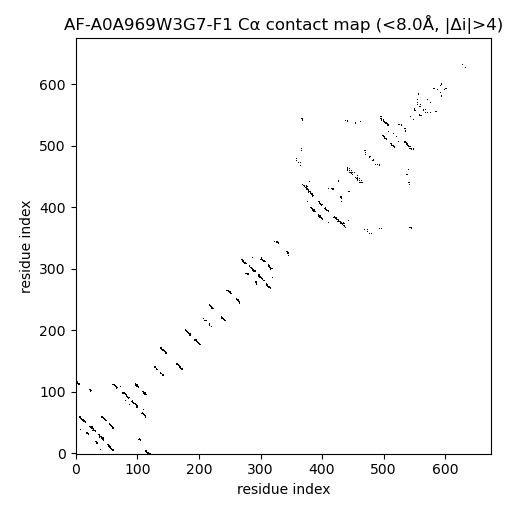1 635 ? 40.732 31.330 -0.583 1.00 40.28 635 SER A O 1
ATOM 4885 N N . LEU A 1 636 ? 40.290 29.169 -1.009 1.00 37.25 636 LEU A N 1
ATOM 4886 C CA . LEU A 1 636 ? 41.545 28.644 -0.465 1.00 37.25 636 LEU A CA 1
ATOM 4887 C C . LEU A 1 636 ? 42.707 28.819 -1.465 1.00 37.25 636 LEU A C 1
ATOM 4889 O O . LEU A 1 636 ? 42.625 28.333 -2.596 1.00 37.25 636 LEU A O 1
ATOM 4893 N N . PRO A 1 637 ? 43.821 29.479 -1.090 1.00 35.91 637 PRO A N 1
ATOM 4894 C CA . PRO A 1 637 ? 44.972 29.600 -1.974 1.00 35.91 637 PRO A CA 1
ATOM 4895 C C . PRO A 1 637 ? 45.730 28.268 -2.051 1.00 35.91 637 PRO A C 1
ATOM 4897 O O . PRO A 1 637 ? 46.153 27.714 -1.038 1.00 35.91 637 PRO A O 1
ATOM 4900 N N . THR A 1 638 ? 45.961 27.777 -3.270 1.00 38.25 638 THR A N 1
ATOM 4901 C CA . THR A 1 638 ? 46.768 26.582 -3.550 1.00 38.25 638 THR A CA 1
ATOM 4902 C C . THR A 1 638 ? 48.229 26.790 -3.143 1.00 38.25 638 THR A C 1
ATOM 4904 O O . THR A 1 638 ? 49.017 27.356 -3.903 1.00 38.25 638 THR A O 1
ATOM 4907 N N . TYR A 1 639 ? 48.608 26.288 -1.968 1.00 36.66 639 TYR A N 1
ATOM 4908 C CA . TYR A 1 639 ? 49.994 25.959 -1.632 1.00 36.66 639 TYR A CA 1
ATOM 4909 C C . TYR A 1 639 ? 50.092 24.471 -1.271 1.00 36.66 639 TYR A C 1
ATOM 4911 O O . TYR A 1 639 ? 49.191 23.951 -0.614 1.00 36.66 639 TYR A O 1
ATOM 4919 N N . PRO A 1 640 ? 51.168 23.769 -1.667 1.00 32.88 640 PRO A N 1
ATOM 4920 C CA . PRO A 1 640 ? 51.347 22.376 -1.296 1.00 32.88 640 PRO A CA 1
ATOM 4921 C C . PRO A 1 640 ? 51.760 22.289 0.176 1.00 32.88 640 PRO A C 1
ATOM 4923 O O . PRO A 1 640 ? 52.807 22.809 0.567 1.00 32.88 640 PRO A O 1
ATOM 4926 N N . ILE A 1 641 ? 50.936 21.628 0.987 1.00 33.16 641 ILE A N 1
ATOM 4927 C CA . ILE A 1 641 ? 51.256 21.282 2.376 1.00 33.16 641 ILE A CA 1
ATOM 4928 C C . ILE A 1 641 ? 52.195 20.058 2.354 1.00 33.16 641 ILE A C 1
ATOM 4930 O O . ILE A 1 641 ? 51.892 19.089 1.654 1.00 33.16 641 ILE A O 1
ATOM 4934 N N . PRO A 1 642 ? 53.332 20.052 3.077 1.00 32.16 642 PRO A N 1
ATOM 4935 C CA . PRO A 1 642 ? 54.174 18.867 3.194 1.00 32.16 642 PRO A CA 1
ATOM 4936 C C . PRO A 1 642 ? 53.549 17.878 4.183 1.00 32.16 642 PRO A C 1
ATOM 4938 O O . PRO A 1 642 ? 53.242 18.244 5.315 1.00 32.16 642 PRO A O 1
ATOM 4941 N N . ILE A 1 643 ? 53.420 16.619 3.769 1.00 31.84 643 ILE A N 1
ATOM 4942 C CA . ILE A 1 643 ? 52.986 15.512 4.630 1.00 31.84 643 ILE A CA 1
ATOM 4943 C C . ILE A 1 643 ? 54.101 15.228 5.656 1.00 31.84 643 ILE A C 1
ATOM 4945 O O . ILE A 1 643 ? 55.237 14.962 5.242 1.00 31.84 643 ILE A O 1
ATOM 4949 N N . PRO A 1 644 ? 53.840 15.275 6.976 1.00 30.31 644 PRO A N 1
ATOM 4950 C CA . PRO A 1 644 ? 54.803 14.818 7.964 1.00 30.31 644 PRO A CA 1
ATOM 4951 C C . PRO A 1 644 ? 54.839 13.286 7.980 1.00 30.31 644 PRO A C 1
ATOM 4953 O O . PRO A 1 644 ? 53.813 12.613 7.975 1.00 30.31 644 PRO A O 1
ATOM 4956 N N . ALA A 1 645 ? 56.049 12.733 7.992 1.00 35.03 645 ALA A N 1
ATOM 4957 C CA . ALA A 1 645 ? 56.272 11.310 8.196 1.00 35.03 645 ALA A CA 1
ATOM 4958 C C . ALA A 1 645 ? 55.995 10.924 9.661 1.00 35.03 645 ALA A C 1
ATOM 4960 O O . ALA A 1 645 ? 56.458 11.612 10.572 1.00 35.03 645 ALA A O 1
ATOM 4961 N N . ASN A 1 646 ? 55.339 9.773 9.833 1.00 34.94 646 ASN A N 1
ATOM 4962 C CA . ASN A 1 646 ? 55.019 9.046 11.068 1.00 34.94 646 ASN A CA 1
ATOM 4963 C C . ASN A 1 646 ? 53.883 9.576 11.957 1.00 34.94 646 ASN A C 1
ATOM 4965 O O . ASN A 1 646 ? 54.100 10.397 12.845 1.00 34.94 646 ASN A O 1
ATOM 4969 N N . SER A 1 647 ? 52.746 8.884 11.878 1.00 28.03 647 SER A N 1
ATOM 4970 C CA . SER A 1 647 ? 52.042 8.383 13.063 1.00 28.03 647 SER A CA 1
ATOM 4971 C C . SER A 1 647 ? 51.279 7.110 12.693 1.00 28.03 647 SER A C 1
ATOM 4973 O O . SER A 1 647 ? 50.382 7.149 11.857 1.00 28.03 647 SER A O 1
ATOM 4975 N N . GLU A 1 648 ? 51.695 5.992 13.285 1.00 36.00 648 GLU A N 1
ATOM 4976 C CA . GLU A 1 648 ? 51.002 4.702 13.258 1.00 36.00 648 GLU A CA 1
ATOM 4977 C C . GLU A 1 648 ? 49.628 4.845 13.923 1.00 36.00 648 GLU A C 1
ATOM 4979 O O . GLU A 1 648 ? 49.557 5.181 15.104 1.00 36.00 648 GLU A O 1
ATOM 4984 N N . TYR A 1 649 ? 48.564 4.555 13.177 1.00 31.23 649 TYR A N 1
ATOM 4985 C CA . TYR A 1 649 ? 47.292 4.098 13.724 1.00 31.23 649 TYR A CA 1
ATOM 4986 C C . TYR A 1 649 ? 46.815 2.935 12.854 1.00 31.23 649 TYR A C 1
ATOM 4988 O O . TYR A 1 649 ? 46.735 3.048 11.633 1.00 31.23 649 TYR A O 1
ATOM 4996 N N . GLU A 1 650 ? 46.628 1.790 13.504 1.00 32.31 650 GLU A N 1
ATOM 4997 C CA . GLU A 1 650 ? 46.084 0.561 12.938 1.00 32.31 650 GLU A CA 1
ATOM 4998 C C . GLU A 1 650 ? 44.594 0.772 12.638 1.00 32.31 650 GLU A C 1
ATOM 5000 O O . GLU A 1 650 ? 43.813 1.021 13.555 1.00 32.31 650 GLU A O 1
ATOM 5005 N N . GLU A 1 651 ? 44.202 0.665 11.368 1.00 30.41 651 GLU A N 1
ATOM 5006 C CA . GLU A 1 651 ? 42.810 0.438 10.978 1.00 30.41 651 GLU A CA 1
ATOM 5007 C C . GLU A 1 651 ? 42.604 -1.068 10.782 1.00 30.41 651 GLU A C 1
ATOM 5009 O O . GLU A 1 651 ? 43.192 -1.693 9.895 1.00 30.41 651 GLU A O 1
ATOM 5014 N N . GLU A 1 652 ? 41.792 -1.651 11.665 1.00 27.83 652 GLU A N 1
ATOM 5015 C CA . GLU A 1 652 ? 41.176 -2.962 11.487 1.00 27.83 652 GLU A CA 1
ATOM 5016 C C . GLU A 1 652 ? 40.274 -2.924 10.246 1.00 27.83 652 GLU A C 1
ATOM 5018 O O . GLU A 1 652 ? 39.263 -2.225 10.212 1.00 27.83 652 GLU A O 1
ATOM 5023 N N . LEU A 1 653 ? 40.646 -3.704 9.232 1.00 29.09 653 LEU A N 1
ATOM 5024 C CA . LEU A 1 653 ? 39.776 -4.078 8.124 1.00 29.09 653 LEU A CA 1
ATOM 5025 C C . LEU A 1 653 ? 38.673 -4.997 8.663 1.00 29.09 653 LEU A C 1
ATOM 5027 O O . LEU A 1 653 ? 38.944 -6.131 9.063 1.00 29.09 653 LEU A O 1
ATOM 5031 N N . VAL A 1 654 ? 37.438 -4.500 8.678 1.00 29.12 654 VAL A N 1
ATOM 5032 C CA . VAL A 1 654 ? 36.237 -5.337 8.715 1.00 29.12 654 VAL A CA 1
ATOM 5033 C C . VAL A 1 654 ? 35.818 -5.544 7.263 1.00 29.12 654 VAL A C 1
ATOM 5035 O O . VAL A 1 654 ? 35.371 -4.604 6.609 1.00 29.12 654 VAL A O 1
ATOM 5038 N N . ASP A 1 655 ? 36.026 -6.762 6.766 1.00 31.47 655 ASP A N 1
ATOM 5039 C CA . ASP A 1 655 ? 35.427 -7.258 5.527 1.00 31.47 655 ASP A CA 1
ATOM 5040 C C . ASP A 1 655 ? 33.911 -7.388 5.745 1.00 31.47 655 ASP A C 1
ATOM 5042 O O . ASP A 1 655 ? 33.461 -8.325 6.405 1.00 31.47 655 ASP A O 1
ATOM 5046 N N . ASP A 1 656 ? 33.134 -6.456 5.194 1.00 30.11 656 ASP A N 1
ATOM 5047 C CA . ASP A 1 656 ? 31.706 -6.645 4.925 1.00 30.11 656 ASP A CA 1
ATOM 5048 C C . ASP A 1 656 ? 31.521 -6.724 3.402 1.00 30.11 656 ASP A C 1
ATOM 5050 O O . ASP A 1 656 ? 31.170 -5.754 2.727 1.00 30.11 656 ASP A O 1
ATOM 5054 N N . ASP A 1 657 ? 31.781 -7.917 2.864 1.00 31.55 657 ASP A N 1
ATOM 5055 C CA . ASP A 1 657 ? 31.251 -8.356 1.576 1.00 31.55 657 ASP A CA 1
ATOM 5056 C C . ASP A 1 657 ? 29.732 -8.555 1.727 1.00 31.55 657 ASP A C 1
ATOM 5058 O O . ASP A 1 657 ? 29.255 -9.604 2.165 1.00 31.55 657 ASP A O 1
ATOM 5062 N N . MET A 1 658 ? 28.961 -7.528 1.378 1.00 31.38 658 MET A N 1
ATOM 5063 C CA . MET A 1 658 ? 27.534 -7.643 1.074 1.00 31.38 658 MET A CA 1
ATOM 5064 C C . MET A 1 658 ? 27.338 -7.259 -0.391 1.00 31.38 658 MET A C 1
ATOM 5066 O O . MET A 1 658 ? 27.311 -6.080 -0.746 1.00 31.38 658 MET A O 1
ATOM 5070 N N . GLU A 1 659 ? 27.236 -8.287 -1.234 1.00 31.39 659 GLU A N 1
ATOM 5071 C CA . GLU A 1 659 ? 26.789 -8.202 -2.622 1.00 31.39 659 GLU A CA 1
ATOM 5072 C C . GLU A 1 659 ? 25.411 -7.521 -2.683 1.00 31.39 659 GLU A C 1
ATOM 5074 O O . GLU A 1 659 ? 24.438 -7.988 -2.089 1.00 31.39 659 GLU A O 1
ATOM 5079 N N . PHE A 1 660 ? 25.338 -6.400 -3.401 1.00 29.75 660 PHE A N 1
ATOM 5080 C CA . PHE A 1 660 ? 24.086 -5.831 -3.885 1.00 29.75 660 PHE A CA 1
ATOM 5081 C C . PHE A 1 660 ? 23.703 -6.579 -5.170 1.00 29.75 660 PHE A C 1
ATOM 5083 O O . PHE A 1 660 ? 24.385 -6.452 -6.185 1.00 29.75 660 PHE A O 1
ATOM 5090 N N . GLU A 1 661 ? 22.635 -7.378 -5.120 1.00 30.45 661 GLU A N 1
ATOM 5091 C CA . GLU A 1 661 ? 21.905 -7.810 -6.316 1.00 30.45 661 GLU A CA 1
ATOM 5092 C C . GLU A 1 661 ? 21.045 -6.628 -6.790 1.00 30.45 661 GLU A C 1
ATOM 5094 O O . GLU A 1 661 ? 20.026 -6.306 -6.176 1.00 30.45 661 GLU A O 1
ATOM 5099 N N . ASP A 1 662 ? 21.478 -5.966 -7.864 1.00 30.75 662 ASP A N 1
ATOM 5100 C CA . ASP A 1 662 ? 20.643 -5.039 -8.626 1.00 30.75 662 ASP A CA 1
ATOM 5101 C C . ASP A 1 662 ? 19.628 -5.864 -9.438 1.00 30.75 662 ASP A C 1
ATOM 5103 O O . ASP A 1 662 ? 19.986 -6.647 -10.320 1.00 30.75 662 ASP A O 1
ATOM 5107 N N . LEU A 1 663 ? 18.352 -5.723 -9.078 1.00 31.45 663 LEU A N 1
ATOM 5108 C CA . LEU A 1 663 ? 17.205 -6.159 -9.868 1.00 31.45 663 LEU A CA 1
ATOM 5109 C C . LEU A 1 663 ? 16.909 -5.054 -10.888 1.00 31.45 663 LEU A C 1
ATOM 5111 O O . LEU A 1 663 ? 16.392 -4.003 -10.512 1.00 31.45 663 LEU A O 1
ATOM 5115 N N . ASP A 1 664 ? 17.250 -5.295 -12.152 1.00 34.25 664 ASP A N 1
ATOM 5116 C CA . ASP A 1 664 ? 16.777 -4.487 -13.274 1.00 34.25 664 ASP A CA 1
ATOM 5117 C C . ASP A 1 664 ? 15.324 -4.887 -13.602 1.00 34.25 664 ASP A C 1
ATOM 5119 O O . ASP A 1 664 ? 15.028 -6.048 -13.896 1.00 34.25 664 ASP A O 1
ATOM 5123 N N . ASP A 1 665 ? 14.420 -3.910 -13.494 1.00 32.19 665 ASP A N 1
ATOM 5124 C CA . ASP A 1 665 ? 13.059 -3.935 -14.033 1.00 32.19 665 ASP A CA 1
ATOM 5125 C C . ASP A 1 665 ? 13.135 -3.677 -15.552 1.00 32.19 665 ASP A C 1
ATOM 5127 O O . ASP A 1 665 ? 13.426 -2.554 -15.973 1.00 32.19 665 ASP A O 1
ATOM 5131 N N . ASP A 1 666 ? 12.853 -4.694 -16.370 1.00 34.41 666 ASP A N 1
ATOM 5132 C CA . ASP A 1 666 ? 12.573 -4.530 -17.801 1.00 34.41 666 ASP A CA 1
ATOM 5133 C C . ASP A 1 666 ? 11.073 -4.237 -18.010 1.00 34.41 666 ASP A C 1
ATOM 5135 O O . ASP A 1 666 ? 10.197 -5.066 -17.745 1.00 34.41 666 ASP A O 1
ATOM 5139 N N . ASP A 1 667 ? 10.795 -3.021 -18.488 1.00 31.91 667 ASP A N 1
ATOM 5140 C CA . ASP A 1 667 ? 9.520 -2.562 -19.046 1.00 31.91 667 ASP A CA 1
ATOM 5141 C C . ASP A 1 667 ? 9.291 -3.219 -20.427 1.00 31.91 667 ASP A C 1
ATOM 5143 O O . ASP A 1 667 ? 9.782 -2.726 -21.445 1.00 31.91 667 ASP A O 1
ATOM 5147 N N . ASP A 1 668 ? 8.490 -4.287 -20.491 1.00 33.56 668 ASP A N 1
ATOM 5148 C CA . ASP A 1 668 ? 7.905 -4.765 -21.752 1.00 33.56 668 ASP A CA 1
ATOM 5149 C C . ASP A 1 668 ? 6.595 -4.016 -22.044 1.00 33.56 668 ASP A C 1
ATOM 5151 O O . ASP A 1 668 ? 5.570 -4.173 -21.372 1.00 33.56 668 ASP A O 1
ATOM 5155 N N . SER A 1 669 ? 6.635 -3.190 -23.089 1.00 32.59 669 SER A N 1
ATOM 5156 C CA . SER A 1 669 ? 5.472 -2.545 -23.698 1.00 32.59 669 SER A CA 1
ATOM 5157 C C . SER A 1 669 ? 5.121 -3.256 -25.006 1.00 32.59 669 SER A C 1
ATOM 5159 O O . SER A 1 669 ? 5.653 -2.931 -26.063 1.00 32.59 669 SER A O 1
ATOM 5161 N N . ASP A 1 670 ? 4.199 -4.217 -24.930 1.00 32.47 670 ASP A N 1
ATOM 5162 C CA . ASP A 1 670 ? 3.553 -4.812 -26.104 1.00 32.47 670 ASP A CA 1
ATOM 5163 C C . ASP A 1 670 ? 2.379 -3.933 -26.563 1.00 32.47 670 ASP A C 1
ATOM 5165 O O . ASP A 1 670 ? 1.318 -3.869 -25.933 1.00 32.47 670 ASP A O 1
ATOM 5169 N N . ASP A 1 671 ? 2.586 -3.252 -27.688 1.00 32.12 671 ASP A N 1
ATOM 5170 C CA . ASP A 1 671 ? 1.581 -2.507 -28.444 1.00 32.12 671 ASP A CA 1
ATOM 5171 C C . ASP A 1 671 ? 1.109 -3.397 -29.614 1.00 32.12 671 ASP A C 1
ATOM 5173 O O . ASP A 1 671 ? 1.647 -3.359 -30.722 1.00 32.12 671 ASP A O 1
ATOM 5177 N N . ASP A 1 672 ? 0.113 -4.249 -29.355 1.00 32.69 672 ASP A N 1
ATOM 5178 C CA . ASP A 1 672 ? -0.537 -5.090 -30.369 1.00 32.69 672 ASP A CA 1
ATOM 5179 C C . ASP A 1 672 ? -1.613 -4.281 -31.126 1.00 32.69 672 ASP A C 1
ATOM 5181 O O . ASP A 1 672 ? -2.749 -4.088 -30.675 1.00 32.69 672 ASP A O 1
ATOM 5185 N N . LEU A 1 673 ? -1.254 -3.816 -32.326 1.00 33.81 673 LEU A N 1
ATOM 5186 C CA . LEU A 1 673 ? -2.175 -3.292 -33.336 1.00 33.81 673 LEU A CA 1
ATOM 5187 C C . LEU A 1 673 ? -2.824 -4.450 -34.111 1.00 33.81 673 LEU A C 1
ATOM 5189 O O . LEU A 1 673 ? -2.196 -5.101 -34.943 1.00 33.81 673 LEU A O 1
ATOM 5193 N N . ILE A 1 674 ? -4.119 -4.657 -33.869 1.00 39.31 674 ILE A N 1
ATOM 5194 C CA . ILE A 1 674 ? -5.000 -5.525 -34.661 1.00 39.31 674 ILE A CA 1
ATOM 5195 C C . ILE A 1 674 ? -5.525 -4.749 -35.884 1.00 39.31 674 ILE A C 1
ATOM 5197 O O . ILE A 1 674 ? -6.162 -3.703 -35.725 1.00 39.31 674 ILE A O 1
ATOM 5201 N N . GLU A 1 675 ? -5.307 -5.302 -37.084 1.00 32.69 675 GLU A N 1
ATOM 5202 C CA . GLU A 1 675 ? -6.154 -5.104 -38.280 1.00 32.69 675 GLU A CA 1
ATOM 5203 C C . GLU A 1 675 ? -7.408 -5.992 -38.245 1.00 32.69 675 GLU A C 1
ATOM 5205 O O . GLU A 1 675 ? -7.294 -7.186 -37.875 1.00 32.69 675 GLU A O 1
#

Radius of gyration: 41.54 Å; Cα contacts (8 Å, |Δi|>4): 982; chains: 1; bounding box: 101×102×115 Å

pLDDT: mean 77.31, std 17.58, range [26.16, 95.88]

Secondary structure (DSSP, 8-state):
-EEE---EEEEEEEEGGGB-S-TT-EE-TT-EEETTEE-SS-EEEEEEEETTEEEEEEEEESEEEE-S-HHHHHTTTTEEE-TT--SBTTB--SS-EEEEEEEETTEEEEEEEE-EEE---SS-SSPPEEEE-TTS-EEEEEEEEEE-S-TT-----SS----EEEEEEEEE-TT-TTEEEEEEEE-S-SSS-EEEEEEEE---PPPPP---TTSPEEEEEE---TT--PPTT---EEEEEEPSS--EEEEE--SSSSS--EEEE-GGGEEEEE-SS----TT-EE-TT-EEETTEEPSS-EEEEEEETTEEEEEE-------TT-EE-S-TT----TT---EE--------S----HHHHHHHHHTTPPPTTPPPBPSS-EEEEEEE-TTSPEEEEEEETTS-EEEEPPPTTPPB-SPTT-EE-TT-BSBSSPPPHHHHHHHHHHHHHHHS-HHHHHHHHHHHHHHHHHHHHHHHHHHTT----HHHHHHHHHHHT-EEEEEE-TTSSPPTT-EEEHHHHHHHHHHHHHHTPPPPEEEE----HHHHHHT-S-HHHHHTTS-HHHHHHHHHHHT------SHHHHHHHTPPPSSGGGHHHHHHHTT--------PPPPPS--S--PPPHHHHTTS---PPPPPP------------------------------

Solvent-accessible surface area (backbone atoms only — not comparable to full-atom values): 41679 Å² total; per-residue (Å²): 106,47,78,44,69,69,68,50,75,44,83,42,88,45,60,53,90,44,54,65,64,59,72,31,34,78,42,56,54,64,42,60,45,34,83,98,39,63,39,82,60,39,17,37,30,44,70,44,69,59,92,70,27,31,45,36,40,37,33,45,39,40,52,78,40,81,46,98,52,58,70,71,43,55,77,44,38,87,37,76,43,48,54,73,41,74,80,47,98,92,43,56,43,86,48,56,24,38,29,38,56,46,66,30,88,91,43,42,26,40,32,42,21,58,50,46,78,44,86,59,70,96,62,68,98,55,86,62,50,77,48,72,47,99,83,74,53,43,42,33,42,40,58,45,78,46,66,86,72,64,90,92,61,89,83,84,73,96,63,92,78,82,68,70,46,79,45,80,44,80,48,68,59,85,92,47,90,54,58,48,76,47,81,43,77,45,76,87,46,93,92,49,92,41,77,42,77,45,80,41,75,67,82,85,75,78,74,67,52,86,51,51,101,86,46,56,37,42,48,65,44,75,69,67,62,94,88,67,88,79,60,93,90,60,76,54,59,50,76,46,78,41,80,91,66,82,55,50,79,76,44,75,56,88,66,94,59,97,65,77,54,71,46,66,51,45,72,87,49,50,47,78,43,81,30,84,51,60,76,67,57,76,67,41,76,44,48,55,71,40,73,46,26,90,89,38,63,36,85,63,24,24,33,30,70,42,77,51,100,39,30,40,32,27,34,66,47,85,87,83,88,76,65,93,78,47,47,66,72,63,62,93,90,63,90,80,60,97,87,62,77,56,61,46,78,77,71,89,73,80,80,69,81,85,78,76,53,62,65,65,49,45,50,38,61,52,44,58,55,79,58,92,60,50,25,53,58,32,71,56,47,26,34,33,44,67,45,71,47,98,82,76,48,60,40,39,31,35,38,32,90,88,69,51,74,49,78,48,87,65,61,94,87,60,51,74,71,63,56,75,67,38,76,47,50,55,62,37,66,43,28,50,57,56,75,41,65,65,57,46,31,54,34,40,28,54,58,30,46,78,79,42,55,68,69,60,11,42,53,54,18,48,49,55,43,46,54,51,54,44,52,53,51,48,50,47,36,52,74,73,70,46,91,76,66,65,71,62,50,50,58,53,49,49,57,23,58,41,38,22,33,27,67,38,22,62,73,49,96,54,52,62,70,42,77,43,46,46,70,59,55,47,56,52,29,55,54,25,55,75,72,71,46,54,50,57,44,66,46,75,42,82,37,14,50,70,59,36,50,59,69,43,88,40,57,65,48,17,28,72,70,56,65,41,68,60,45,52,50,51,37,61,74,70,62,65,77,73,83,65,78,46,56,61,37,15,57,78,75,72,46,77,34,71,50,81,88,32,33,65,67,60,60,54,70,79,69,76,88,78,93,79,81,93,75,90,80,80,86,71,99,79,69,100,77,76,82,78,50,76,73,58,64,71,67,61,81,94,69,90,78,81,83,79,84,86,82,94,75,89,78,84,84,77,87,77,91,73,86,80,83,83,82,82,85,81,87,84,81,86,83,84,84,82,132

=== Feature glossary ===
Reading guide. The protein is described through the following features:

Foldseek 3Di. A 3Di character summarizes, for each residue, the relative orientation of the Cα frame of its nearest spatial neighbor. Because it encodes fold topology rather than chemistry, 3Di alignments detect remote structural similarity that sequence alignment misses.

Contact-map, Ramachandran, and PAE plots. Plot images: a contact map (which residues are close in 3D, as an N×N binary image), a Ramachandran scatter (backbone torsion angles, revealing secondary-structure composition at a glance), and — for AlphaFold structures — a PAE heatmap (pairwise prediction confidence).

Radius of gyration, Cα contacts, bounding box. Radius of gyration (Rg) is the root-mean-square distance of Cα atoms from their centroid — a single number for overall size and compactness. A globular domain of N residues has Rg ≈ 2.2·N^0.38 Å; an extended or disordered chain has a much larger Rg. The Cα contact count is the number of residue pairs whose Cα atoms are within 8 Å and are more than four positions apart in sequence — a standard proxy for tertiary packing density. The bounding box is the smallest axis-aligned box enclosing all Cα atoms.

Secondary structure (8-state, DSSP). Eight-state secondary structure (DSSP): H is the canonical α-helix, G the tighter 3₁₀-helix, I the wider π-helix; E/B are β-structure, T and S are turns and bends, and '-' is everything else. DSSP derives these from the pattern of main-chain N–H···O=C hydrogen bonds, not from the sequence.

B-factor. B-factor (Debye–Waller factor) reflects atomic displacement in the crystal lattice. It is an experimental observable (units Å²), not a prediction; low values mean the atom is pinned down, high values mean it moves or is heterogeneous across the crystal.

pLDDT. pLDDT is the predicted lDDT-Cα score: AlphaFold's confidence that the local environment of each residue (all inter-atomic distances within 15 Å) is correctly placed. It is a per-residue number between 0 and 100, with higher meaning more reliable.

Nearest PDB structures. Nearest PDB neighbors are the top structural matches found by Foldseek when searching this structure against the entire Protein Data Bank. Each hit reports a TM-score (0 to 1; >0.5 almost always implies the same fold) and an E-value. These are *structural* homologs — they may share no detectable sequence similarity.

Solvent-accessible surface area. Accessible surface area quantifies burial. A residue with SASA near zero is packed into the hydrophobic core; one with SASA >100 Å² sits on the surface. Computed here via the Shrake–Rupley numerical algorithm with a 1.4 Å probe.

Rendered structure images. Structure images are PyMOL renders from six orthogonal camera directions. Cartoon representation draws helices as coils and strands as arrows; sticks shows the backbone as bonds; surface shows the solvent-excluded envelope. Rainbow coloring maps sequence position to hue (blue→red, N→C); chain coloring assigns a distinct color per polypeptide.

Backbone torsions (φ/ψ). φ (phi) and ψ (psi) are the two rotatable backbone dihedrals per residue: φ is the C(i-1)–N–Cα–C torsion, ψ is the N–Cα–C–N(i+1) torsion, both in degrees on (−180°, 180°]. α-helical residues cluster near (−60°, −45°); β-strand residues near (−120°, +130°). A Ramachandran plot is simply a scatter of (φ, ψ) for every residue.

Predicted aligned error. Predicted Aligned Error (PAE) is an AlphaFold confidence matrix: entry (i, j) is the expected error in the position of residue j, in ångströms, when the prediction is superimposed on the true structure at residue i. Low PAE within a block of residues means that block is internally rigid and well-predicted; high PAE between two blocks means their relative placement is uncertain even if each block individually is confident.

mmCIF coordinates. Structure coordinates are given as an mmCIF _atom_site loop: one row per atom with element, residue name, chain id, sequence number, and x/y/z position in Å. Only the four main-chain atoms per residue are included here; side chains are omitted to keep the record compact.

InterPro / GO / CATH / organism. Database cross-references. InterPro integrates a dozen domain/family signature databases into unified entries with residue-range hits. GO terms attach function/process/location labels with evidence codes. CATH codes position the fold in a four-level structural taxonomy. Organism is the NCBI-taxonomy species name.

Secondary structure (3-state, P-SEA). SS3 is a coarse helix/strand/coil call (letters a/b/c) made by the P-SEA algorithm from inter-Cα distances and dihedrals. It is less detailed than DSSP but needs only Cα positions.

Sequence. Sequence gives the chain of amino acids in standard one-letter code (A=alanine, C=cysteine, …, Y=tyrosine), read N→C. It is the only feature that is directly encoded by the gene; all structural features are derived from the folded form of this sequence.